Protein AF-0000000087530724 (afdb_homodimer)

InterPro domains:
  IPR013022 Xylose isomerase-like, TIM barrel domain [PF01261] (25-246)
  IPR036237 Xylose isomerase-like superfamily [SSF51658] (5-248)
  IPR050312 IolE/XylA/MocC-like [PTHR12110] (4-248)

Sequence (500 aa):
MTNTALQLYTLRKELEEDFEGTLHQVSRMGYRGIELAGNTGGMSAEALHVFLKQIHLETASMHVSLEELETNSSYHIDFAHALGCRHIVCPYLEPEKRRSIQQYKELAASLNRIGETCRKEGITFSYHNHDFELVALEGELPLSVIMENTDPKLVMIELDTYWVQKAGEDPLVWMDRCKNRMQLVHLKDMTRDEEGFFAELGTGRMDIEAILKQAKQQEVAWQIVEQDESRGEPIESVKESLQYLHQLSIMTNTALQLYTLRKELEEDFEGTLHQVSRMGYRGIELAGNTGGMSAEALHVFLKQIHLETASMHVSLEELETNSSYHIDFAHALGCRHIVCPYLEPEKRRSIQQYKELAASLNRIGETCRKEGITFSYHNHDFELVALEGELPLSVIMENTDPKLVMIELDTYWVQKAGEDPLVWMDRCKNRMQLVHLKDMTRDEEGFFAELGTGRMDIEAILKQAKQQEVAWQIVEQDESRGEPIESVKESLQYLHQLSI

pLDDT: mean 97.3, std 4.87, range [52.75, 98.94]

Radius of gyration: 28.34 Å; Cα contacts (8 Å, |Δi|>4): 938; chains: 2; bounding box: 47×84×59 Å

Foldseek 3Di:
DAQAEAECLLVVVVCVVPVLVLVLLVLVLPHQEYEAEPDQVPDQLQVSLVSCVVSRYAHAEYEDALVCLQPPVVVVLVSCVSNVHQEYEHADDDPVQPQALVSLLVVLVSQQVSLVVSVVSNHHYEYEDALQQQDDHPNDRSVVSSVVNHDLNRYAYQYELLRCVVNVHHSLVVLVVRQVRAQHYEDWAFADDPVRATAAPPRHDDPRLVVVVSCVVSVRNYYYYYHNDDPDDSSVSVSRNVVVVVVSVD/DAQAEAECLLVVVVCVVPVLVLVLLVLVLPHQEYEAEPDQVPDQLLVSLVSCVVSRYAHAEYEDALVCLQPPVVVVLVSCVSNVHQEYEHADDDPVQPQALVSLLVVLVSQQVSLVVSVVSRHHYEYEDALQQQDDHPNDRSVVSSVVNHDLNRYAYQYELLRCVVNVHHSLVVLVVRQVRAQHYEDWAFADDPVRATAAPPRHDDPRLVNVVSCVVSVRNYYYYYHNDDPDDSSVSVSRNVVVVVVSVD

Organism: NCBI:txid342944

Structure (mmCIF, N/CA/C/O backbone):
data_AF-0000000087530724-model_v1
#
loop_
_entity.id
_entity.type
_entity.pdbx_description
1 polymer 'Sugar phosphate isomerase/epimerase'
#
loop_
_atom_site.group_PDB
_atom_site.id
_atom_site.type_symbol
_atom_site.label_atom_id
_atom_site.label_alt_id
_atom_site.label_comp_id
_atom_site.label_asym_id
_atom_site.label_entity_id
_atom_site.label_seq_id
_atom_site.pdbx_PDB_ins_code
_atom_site.Cartn_x
_atom_site.Cartn_y
_atom_site.Cartn_z
_atom_site.occupancy
_atom_site.B_iso_or_equiv
_atom_site.auth_seq_id
_atom_site.auth_comp_id
_atom_site.auth_asym_id
_atom_site.auth_atom_id
_atom_site.pdbx_PDB_model_num
ATOM 1 N N . MET A 1 1 ? -19.109 24.453 19.562 1 54.53 1 MET A N 1
ATOM 2 C CA . MET A 1 1 ? -18.781 24.781 18.172 1 54.53 1 MET A CA 1
ATOM 3 C C . MET A 1 1 ? -17.438 24.188 17.781 1 54.53 1 MET A C 1
ATOM 5 O O . MET A 1 1 ? -16.547 24.062 18.609 1 54.53 1 MET A O 1
ATOM 9 N N . THR A 1 2 ? -17.297 23.516 16.547 1 71.94 2 THR A N 1
ATOM 10 C CA . THR A 1 2 ? -16.078 22.875 16.062 1 71.94 2 THR A CA 1
ATOM 11 C C . THR A 1 2 ? -14.984 23.906 15.844 1 71.94 2 THR A C 1
ATOM 13 O O . THR A 1 2 ? -15.25 25.016 15.359 1 71.94 2 THR A O 1
ATOM 16 N N . ASN A 1 3 ? -13.836 23.719 16.531 1 92.31 3 ASN A N 1
ATOM 17 C CA . ASN A 1 3 ? -12.688 24.578 16.297 1 92.31 3 ASN A CA 1
ATOM 18 C C . ASN A 1 3 ? -12.125 24.391 14.891 1 92.31 3 ASN A C 1
ATOM 20 O O . ASN A 1 3 ? -11.453 23.391 14.609 1 92.31 3 ASN A O 1
ATOM 24 N N . THR A 1 4 ? -12.453 25.422 14.031 1 96.88 4 THR A N 1
ATOM 25 C CA . THR A 1 4 ? -11.984 25.375 12.656 1 96.88 4 THR A CA 1
ATOM 26 C C . THR A 1 4 ? -10.773 26.281 12.461 1 96.88 4 THR A C 1
ATOM 28 O O . THR A 1 4 ? -10.773 27.438 12.906 1 96.88 4 THR A O 1
ATOM 31 N N . ALA A 1 5 ? -9.758 25.734 11.898 1 98.62 5 ALA A N 1
ATOM 32 C CA . ALA A 1 5 ? -8.562 26.5 11.586 1 98.62 5 ALA A CA 1
ATOM 33 C C . ALA A 1 5 ? -8.242 26.422 10.094 1 98.62 5 ALA A C 1
ATOM 35 O O . ALA A 1 5 ? -8.836 25.625 9.359 1 98.62 5 ALA A O 1
ATOM 36 N N . LEU A 1 6 ? -7.426 27.344 9.664 1 98.88 6 LEU A N 1
ATOM 37 C CA . LEU A 1 6 ? -6.949 27.359 8.289 1 98.88 6 LEU A CA 1
ATOM 38 C C . LEU A 1 6 ? -5.445 27.109 8.227 1 98.88 6 LEU A C 1
ATOM 40 O O . LEU A 1 6 ? -4.676 27.766 8.93 1 98.88 6 LEU A O 1
ATOM 44 N N . GLN A 1 7 ? -5.027 26.094 7.484 1 98.94 7 GLN A N 1
ATOM 45 C CA . GLN A 1 7 ? -3.613 25.922 7.172 1 98.94 7 GLN A CA 1
ATOM 46 C C . GLN A 1 7 ? -3.121 27 6.211 1 98.94 7 GLN A C 1
ATOM 48 O O . GLN A 1 7 ? -3.553 27.047 5.059 1 98.94 7 GLN A O 1
ATOM 53 N N . LEU A 1 8 ? -2.178 27.734 6.598 1 98.88 8 LEU A N 1
ATOM 54 C CA . LEU A 1 8 ? -1.84 28.984 5.922 1 98.88 8 LEU A CA 1
ATOM 55 C C . LEU A 1 8 ? -1.056 28.719 4.645 1 98.88 8 LEU A C 1
ATOM 57 O O . LEU A 1 8 ? -0.905 29.609 3.805 1 98.88 8 LEU A O 1
ATOM 61 N N . TYR A 1 9 ? -0.574 27.516 4.477 1 98.75 9 TYR A N 1
ATOM 62 C CA . TYR A 1 9 ? 0.031 27.172 3.197 1 98.75 9 TYR A CA 1
ATOM 63 C C . TYR A 1 9 ? -0.931 27.438 2.047 1 98.75 9 TYR A C 1
ATOM 65 O O . TYR A 1 9 ? -0.503 27.766 0.938 1 98.75 9 TYR A O 1
ATOM 73 N N . THR A 1 10 ? -2.215 27.375 2.299 1 98.81 10 THR A N 1
ATOM 74 C CA . THR A 1 10 ? -3.244 27.609 1.292 1 98.81 10 THR A CA 1
ATOM 75 C C . THR A 1 10 ? -3.143 29.016 0.726 1 98.81 10 THR A C 1
ATOM 77 O O . THR A 1 10 ? -3.42 29.234 -0.455 1 98.81 10 THR A O 1
ATOM 80 N N . LEU A 1 11 ? -2.791 29.953 1.535 1 98.81 11 LEU A N 1
ATOM 81 C CA . LEU A 1 11 ? -2.754 31.375 1.156 1 98.81 11 LEU A CA 1
ATOM 82 C C . LEU A 1 11 ? -1.318 31.875 1.116 1 98.81 11 LEU A C 1
ATOM 84 O O . LEU A 1 11 ? -1.063 33.062 1.427 1 98.81 11 LEU A O 1
ATOM 88 N N . ARG A 1 12 ? -0.37 31.031 0.776 1 98.56 12 ARG A N 1
ATOM 89 C CA . ARG A 1 12 ? 1.046 31.359 0.897 1 98.56 12 ARG A CA 1
ATOM 90 C C . ARG A 1 12 ? 1.398 32.594 0.043 1 98.56 12 ARG A C 1
ATOM 92 O O . ARG A 1 12 ? 2.203 33.406 0.45 1 98.56 12 ARG A O 1
ATOM 99 N N . LYS A 1 13 ? 0.795 32.781 -1.111 1 97.94 13 LYS A N 1
ATOM 100 C CA . LYS A 1 13 ? 1.101 33.906 -1.983 1 97.94 13 LYS A CA 1
ATOM 101 C C . LYS A 1 13 ? 0.485 35.188 -1.449 1 97.94 13 LYS A C 1
ATOM 103 O O . LYS A 1 13 ? 1.141 36.25 -1.422 1 97.94 13 LYS A O 1
ATOM 108 N N . GLU A 1 14 ? -0.741 35.094 -1.029 1 98.38 14 GLU A N 1
ATOM 109 C CA . GLU A 1 14 ? -1.409 36.25 -0.44 1 98.38 14 GLU A CA 1
ATOM 110 C C . GLU A 1 14 ? -0.668 36.75 0.799 1 98.38 14 GLU A C 1
ATOM 112 O O . GLU A 1 14 ? -0.535 37.938 1.01 1 98.38 14 GLU A O 1
ATOM 117 N N . LEU A 1 15 ? -0.181 35.812 1.569 1 98.69 15 LEU A N 1
ATOM 118 C CA . LEU A 1 15 ? 0.514 36.156 2.807 1 98.69 15 LEU A CA 1
ATOM 119 C C . LEU A 1 15 ? 1.86 36.812 2.512 1 98.69 15 LEU A C 1
ATOM 121 O O . LEU A 1 15 ? 2.318 37.688 3.27 1 98.69 15 LEU A O 1
ATOM 125 N N . GLU A 1 16 ? 2.488 36.375 1.469 1 97.88 16 GLU A N 1
ATOM 126 C CA . GLU A 1 16 ? 3.742 37 1.062 1 97.88 16 GLU A CA 1
ATOM 127 C C . GLU A 1 16 ? 3.527 38.469 0.64 1 97.88 16 GLU A C 1
ATOM 129 O O . GLU A 1 16 ? 4.379 39.312 0.886 1 97.88 16 GLU A O 1
ATOM 134 N N . GLU A 1 17 ? 2.428 38.75 0.053 1 97.75 17 GLU A N 1
ATOM 135 C CA . GLU A 1 17 ? 2.109 40.062 -0.453 1 97.75 17 GLU A CA 1
ATOM 136 C C . GLU A 1 17 ? 1.629 41 0.67 1 97.75 17 GLU A C 1
ATOM 138 O O . GLU A 1 17 ? 2.029 42.156 0.743 1 97.75 17 GLU A O 1
ATOM 143 N N . ASP A 1 18 ? 0.759 40.5 1.502 1 98.44 18 ASP A N 1
ATOM 144 C CA . ASP A 1 18 ? 0.154 41.281 2.59 1 98.44 18 ASP A CA 1
ATOM 145 C C . ASP A 1 18 ? -0.207 40.375 3.764 1 98.44 18 ASP A C 1
ATOM 147 O O . ASP A 1 18 ? -1.351 39.906 3.881 1 98.44 18 ASP A O 1
ATOM 151 N N . PHE A 1 19 ? 0.758 40.219 4.672 1 98.56 19 PHE A N 1
ATOM 152 C CA . PHE A 1 19 ? 0.611 39.25 5.758 1 98.56 19 PHE A CA 1
ATOM 153 C C . PHE A 1 19 ? -0.549 39.656 6.668 1 98.56 19 PHE A C 1
ATOM 155 O O . PHE A 1 19 ? -1.495 38.875 6.84 1 98.56 19 PHE A O 1
ATOM 162 N N . GLU A 1 20 ? -0.527 40.844 7.211 1 98.5 20 GLU A N 1
ATOM 163 C CA . GLU A 1 20 ? -1.538 41.281 8.164 1 98.5 20 GLU A CA 1
ATOM 164 C C . GLU A 1 20 ? -2.912 41.406 7.512 1 98.5 20 GLU A C 1
ATOM 166 O O . GLU A 1 20 ? -3.91 40.938 8.078 1 98.5 20 GLU A O 1
ATOM 171 N N . GLY A 1 21 ? -2.93 42.031 6.297 1 98.62 21 GLY A N 1
ATOM 172 C CA . GLY A 1 21 ? -4.195 42.156 5.594 1 98.62 21 GLY A CA 1
ATOM 173 C C . GLY A 1 21 ? -4.859 40.812 5.297 1 98.62 21 GLY A C 1
ATOM 174 O O . GLY A 1 21 ? -6.082 40.688 5.41 1 98.62 21 GLY A O 1
ATOM 175 N N . THR A 1 22 ? -4.078 39.812 4.891 1 98.81 22 THR A N 1
ATOM 176 C CA . THR A 1 22 ? -4.598 38.5 4.598 1 98.81 22 THR A CA 1
ATOM 177 C C . THR A 1 22 ? -5.18 37.844 5.852 1 98.81 22 THR A C 1
ATOM 179 O O . THR A 1 22 ? -6.273 37.281 5.816 1 98.81 22 THR A O 1
ATOM 182 N N . LEU A 1 23 ? -4.508 37.969 6.996 1 98.81 23 LEU A N 1
ATOM 183 C CA . LEU A 1 23 ? -4.996 37.375 8.234 1 98.81 23 LEU A CA 1
ATOM 184 C C . LEU A 1 23 ? -6.258 38.094 8.719 1 98.81 23 LEU A C 1
ATOM 186 O O . LEU A 1 23 ? -7.141 37.469 9.305 1 98.81 23 LEU A O 1
ATOM 190 N N . HIS A 1 24 ? -6.34 39.438 8.5 1 98.69 24 HIS A N 1
ATOM 191 C CA . HIS A 1 24 ? -7.578 40.125 8.797 1 98.69 24 HIS A CA 1
ATOM 192 C C . HIS A 1 24 ? -8.75 39.562 8.016 1 98.69 24 HIS A C 1
ATOM 194 O O . HIS A 1 24 ? -9.844 39.375 8.562 1 98.69 24 HIS A O 1
ATOM 200 N N . GLN A 1 25 ? -8.508 39.25 6.77 1 98.56 25 GLN A N 1
ATOM 201 C CA . GLN A 1 25 ? -9.555 38.656 5.949 1 98.56 25 GLN A CA 1
ATOM 202 C C . GLN A 1 25 ? -9.969 37.281 6.48 1 98.56 25 GLN A C 1
ATOM 204 O O . GLN A 1 25 ? -11.164 37 6.57 1 98.56 25 GLN A O 1
ATOM 209 N N . VAL A 1 26 ? -8.984 36.5 6.812 1 98.69 26 VAL A N 1
ATOM 210 C CA . VAL A 1 26 ? -9.234 35.156 7.352 1 98.69 26 VAL A CA 1
ATOM 211 C C . VAL A 1 26 ? -10.094 35.281 8.609 1 98.69 26 VAL A C 1
ATOM 213 O O . VAL A 1 26 ? -11.062 34.531 8.773 1 98.69 26 VAL A O 1
ATOM 216 N N . SER A 1 27 ? -9.727 36.188 9.461 1 98.44 27 SER A N 1
ATOM 217 C CA . SER A 1 27 ? -10.477 36.438 10.688 1 98.44 27 SER A CA 1
ATOM 218 C C . SER A 1 27 ? -11.906 36.875 10.391 1 98.44 27 SER A C 1
ATOM 220 O O . SER A 1 27 ? -12.859 36.344 10.984 1 98.44 27 SER A O 1
ATOM 222 N N . ARG A 1 28 ? -12.102 37.75 9.484 1 97.69 28 ARG A N 1
ATOM 223 C CA . ARG A 1 28 ? -13.406 38.281 9.141 1 97.69 28 ARG A CA 1
ATOM 224 C C . ARG A 1 28 ? -14.32 37.188 8.57 1 97.69 28 ARG A C 1
ATOM 226 O O . ARG A 1 28 ? -15.539 37.219 8.781 1 97.69 28 ARG A O 1
ATOM 233 N N . MET A 1 29 ? -13.727 36.25 7.879 1 96.5 29 MET A N 1
ATOM 234 C CA . MET A 1 29 ? -14.477 35.156 7.305 1 96.5 29 MET A CA 1
ATOM 235 C C . MET A 1 29 ? -15.117 34.312 8.398 1 96.5 29 MET A C 1
ATOM 237 O O . MET A 1 29 ? -16.141 33.656 8.18 1 96.5 29 MET A O 1
ATOM 241 N N . GLY A 1 30 ? -14.352 34.25 9.555 1 96.94 30 GLY A N 1
ATOM 242 C CA . GLY A 1 30 ? -14.945 33.5 10.656 1 96.94 30 GLY A CA 1
ATOM 243 C C . GLY A 1 30 ? -14.094 32.344 11.109 1 96.94 30 GLY A C 1
ATOM 244 O O . GLY A 1 30 ? -14.508 31.547 11.969 1 96.94 30 GLY A O 1
ATOM 245 N N . TYR A 1 31 ? -12.945 32.156 10.547 1 98 31 TYR A N 1
ATOM 246 C CA . TYR A 1 31 ? -12.047 31.125 11.094 1 98 31 TYR A CA 1
ATOM 247 C C . TYR A 1 31 ? -11.68 31.438 12.539 1 98 31 TYR A C 1
ATOM 249 O O . TYR A 1 31 ? -11.43 32.594 12.883 1 98 31 TYR A O 1
ATOM 257 N N . ARG A 1 32 ? -11.555 30.375 13.352 1 97.38 32 ARG A N 1
ATOM 258 C CA . ARG A 1 32 ? -11.203 30.547 14.758 1 97.38 32 ARG A CA 1
ATOM 259 C C . ARG A 1 32 ? -9.695 30.453 14.953 1 97.38 32 ARG A C 1
ATOM 261 O O . ARG A 1 32 ? -9.141 31.062 15.867 1 97.38 32 ARG A O 1
ATOM 268 N N . GLY A 1 33 ? -9.1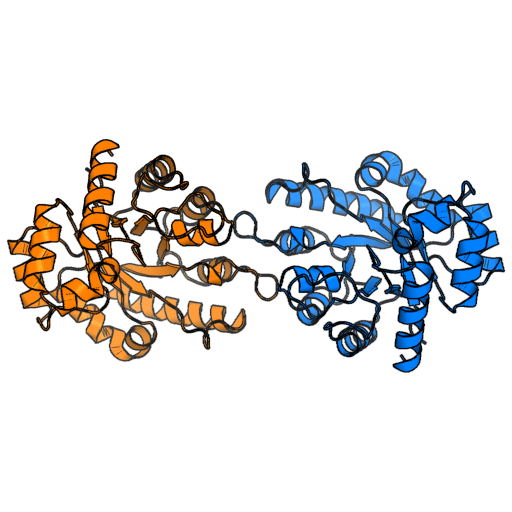17 29.672 14.086 1 98.19 33 GLY A N 1
ATOM 269 C CA . GLY A 1 33 ? -7.684 29.469 14.242 1 98.19 33 GLY A CA 1
ATOM 270 C C . GLY A 1 33 ? -6.945 29.391 12.922 1 98.19 33 GLY A C 1
ATOM 271 O O . GLY A 1 33 ? -7.57 29.391 11.852 1 98.19 33 GLY A O 1
ATOM 272 N N . ILE A 1 34 ? -5.605 29.422 13.039 1 98.81 34 ILE A N 1
ATOM 273 C CA . ILE A 1 34 ? -4.73 29.219 11.883 1 98.81 34 ILE A CA 1
ATOM 274 C C . ILE A 1 34 ? -3.639 28.219 12.234 1 98.81 34 ILE A C 1
ATOM 276 O O . ILE A 1 34 ? -3.307 28.031 13.406 1 98.81 34 ILE A O 1
ATOM 280 N N . GLU A 1 35 ? -3.16 27.484 11.273 1 98.94 35 GLU A N 1
ATOM 281 C CA . GLU A 1 35 ? -1.922 26.719 11.336 1 98.94 35 GLU A CA 1
ATOM 282 C C . GLU A 1 35 ? -0.817 27.375 10.516 1 98.94 35 GLU A C 1
ATOM 284 O O . GLU A 1 35 ? -0.974 27.594 9.312 1 98.94 35 GLU A O 1
ATOM 289 N N . LEU A 1 36 ? 0.24 27.703 11.211 1 98.81 36 LEU A N 1
ATOM 290 C CA . LEU A 1 36 ? 1.354 28.359 10.547 1 98.81 36 LEU A CA 1
ATOM 291 C C . LEU A 1 36 ? 2.094 27.391 9.625 1 98.81 36 LEU A C 1
ATOM 293 O O . LEU A 1 36 ? 2.277 26.234 9.969 1 98.81 36 LEU A O 1
ATOM 297 N N . ALA A 1 37 ? 2.539 27.984 8.5 1 98 37 ALA A N 1
ATOM 298 C CA . ALA A 1 37 ? 3.309 27.219 7.535 1 98 37 ALA A CA 1
ATOM 299 C C . ALA A 1 37 ? 4.66 27.859 7.254 1 98 37 ALA A C 1
ATOM 301 O O . ALA A 1 37 ? 5.066 28 6.098 1 98 37 ALA A O 1
ATOM 302 N N . GLY A 1 38 ? 5.273 28.359 8.258 1 96.12 38 GLY A N 1
ATOM 303 C CA . GLY A 1 38 ? 6.621 28.891 8.125 1 96.12 38 GLY A CA 1
ATOM 304 C C . GLY A 1 38 ? 6.656 30.406 8.078 1 96.12 38 GLY A C 1
ATOM 305 O O . GLY A 1 38 ? 7.598 31.016 8.578 1 96.12 38 GLY A O 1
ATOM 306 N N . ASN A 1 39 ? 5.656 31.078 7.531 1 96.19 39 ASN A N 1
ATOM 307 C CA . ASN A 1 39 ? 5.602 32.531 7.387 1 96.19 39 ASN A CA 1
ATOM 308 C C . ASN A 1 39 ? 4.977 33.188 8.617 1 96.19 39 ASN A C 1
ATOM 310 O O . ASN A 1 39 ? 3.834 32.906 8.969 1 96.19 39 ASN A O 1
ATOM 314 N N . THR A 1 40 ? 5.73 34.094 9.227 1 97.56 40 THR A N 1
ATOM 315 C CA . THR A 1 40 ? 5.242 34.812 10.414 1 97.56 40 THR A CA 1
ATOM 316 C C . THR A 1 40 ? 5.09 36.281 10.148 1 97.56 40 THR A C 1
ATOM 318 O O . THR A 1 40 ? 4.918 37.094 11.078 1 97.56 40 THR A O 1
ATOM 321 N N . GLY A 1 41 ? 5.305 36.688 8.828 1 96.94 41 GLY A N 1
ATOM 322 C CA . GLY A 1 41 ? 5.219 38.094 8.461 1 96.94 41 GLY A CA 1
ATOM 323 C C . GLY A 1 41 ? 6.367 38.906 9 1 96.94 41 GLY A C 1
ATOM 324 O O . GLY A 1 41 ? 6.262 40.156 9.102 1 96.94 41 GLY A O 1
ATOM 325 N N . GLY A 1 42 ? 7.379 38.281 9.484 1 96.88 42 GLY A N 1
ATOM 326 C CA . GLY A 1 42 ? 8.539 38.938 10.047 1 96.88 42 GLY A CA 1
ATOM 327 C C . GLY A 1 42 ? 8.344 39.344 11.5 1 96.88 42 GLY A C 1
ATOM 328 O O . GLY A 1 42 ? 9.25 39.938 12.109 1 96.88 42 GLY A O 1
ATOM 329 N N . MET A 1 43 ? 7.332 38.938 12.07 1 97.38 43 MET A N 1
ATOM 330 C CA . MET A 1 43 ? 7.055 39.281 13.461 1 97.38 43 MET A CA 1
ATOM 331 C C . MET A 1 43 ? 7.734 38.312 14.414 1 97.38 43 MET A C 1
ATOM 333 O O . MET A 1 43 ? 7.91 37.125 14.086 1 97.38 43 MET A O 1
ATOM 337 N N . SER A 1 44 ? 8.094 38.875 15.547 1 97.62 44 SER A N 1
ATOM 338 C CA . SER A 1 44 ? 8.453 37.969 16.641 1 97.62 44 SER A CA 1
ATOM 339 C C . SER A 1 44 ? 7.254 37.156 17.109 1 97.62 44 SER A C 1
ATOM 341 O O . SER A 1 44 ? 6.109 37.469 16.797 1 97.62 44 SER A O 1
ATOM 343 N N . ALA A 1 45 ? 7.555 36.062 17.812 1 98.31 45 ALA A N 1
ATOM 344 C CA . ALA A 1 45 ? 6.473 35.219 18.328 1 98.31 45 ALA A CA 1
ATOM 345 C C . ALA A 1 45 ? 5.527 36.031 19.203 1 98.31 45 ALA A C 1
ATOM 347 O O . ALA A 1 45 ? 4.305 35.906 19.125 1 98.31 45 ALA A O 1
ATOM 348 N N . GLU A 1 46 ? 6.07 36.906 20.031 1 98.25 46 GLU A N 1
ATOM 349 C CA . GLU A 1 46 ? 5.273 37.719 20.953 1 98.25 46 GLU A CA 1
ATOM 350 C C . GLU A 1 46 ? 4.398 38.688 20.188 1 98.25 46 GLU A C 1
ATOM 352 O O . GLU A 1 46 ? 3.215 38.844 20.484 1 98.25 46 GLU A O 1
ATOM 357 N N . ALA A 1 47 ? 4.988 39.344 19.234 1 98.5 47 ALA A N 1
ATOM 358 C CA . ALA A 1 47 ? 4.254 40.312 18.422 1 98.5 47 ALA A CA 1
ATOM 359 C C . ALA A 1 47 ? 3.129 39.625 17.641 1 98.5 47 ALA A C 1
ATOM 361 O O . ALA A 1 47 ? 2.029 40.188 17.531 1 98.5 47 ALA A O 1
ATOM 362 N N . LEU A 1 48 ? 3.473 38.531 17.094 1 98.62 48 LEU A N 1
ATOM 363 C CA . LEU A 1 48 ? 2.473 37.781 16.344 1 98.62 48 LEU A CA 1
ATOM 364 C C . LEU A 1 48 ? 1.331 37.312 17.25 1 98.62 48 LEU A C 1
ATOM 366 O O . LEU A 1 48 ? 0.162 37.375 16.859 1 98.62 48 LEU A O 1
ATOM 370 N N . HIS A 1 49 ? 1.678 36.875 18.438 1 98.31 49 HIS A N 1
ATOM 371 C CA . HIS A 1 49 ? 0.664 36.469 19.406 1 98.31 49 HIS A CA 1
ATOM 372 C C . HIS A 1 49 ? -0.301 37.625 19.703 1 98.31 49 HIS A C 1
ATOM 374 O O . HIS A 1 49 ? -1.52 37.438 19.688 1 98.31 49 HIS A O 1
ATOM 380 N N . VAL A 1 50 ? 0.202 38.719 19.953 1 98.38 50 VAL A N 1
ATOM 381 C CA . VAL A 1 50 ? -0.598 39.906 20.281 1 98.38 50 VAL A CA 1
ATOM 382 C C . VAL A 1 50 ? -1.48 40.281 19.094 1 98.38 50 VAL A C 1
ATOM 384 O O . VAL A 1 50 ? -2.672 40.562 19.25 1 98.38 50 VAL A O 1
ATOM 387 N N . PHE A 1 51 ? -0.897 40.312 17.969 1 98.38 51 PHE A N 1
ATOM 388 C CA . PHE A 1 51 ? -1.621 40.656 16.75 1 98.38 51 PHE A CA 1
ATOM 389 C C . PHE A 1 51 ? -2.781 39.688 16.531 1 98.38 51 PHE A C 1
ATOM 391 O O . PHE A 1 51 ? -3.912 40.125 16.281 1 98.38 51 PHE A O 1
ATOM 398 N N . LEU A 1 52 ? -2.496 38.375 16.547 1 98.69 52 LEU A N 1
ATOM 399 C CA . LEU A 1 52 ? -3.523 37.344 16.344 1 98.69 52 LEU A CA 1
ATOM 400 C C . LEU A 1 52 ? -4.648 37.5 17.359 1 98.69 52 LEU A C 1
ATOM 402 O O . LEU A 1 52 ? -5.824 37.375 17.016 1 98.69 52 LEU A O 1
ATOM 406 N N . LYS A 1 53 ? -4.309 37.75 18.609 1 98.25 53 LYS A N 1
ATOM 407 C CA . LYS A 1 53 ? -5.312 37.969 19.641 1 98.25 53 LYS A CA 1
ATOM 408 C C . LYS A 1 53 ? -6.199 39.188 19.312 1 98.25 53 LYS A C 1
ATOM 410 O O . LYS A 1 53 ? -7.418 39.125 19.484 1 98.25 53 LYS A O 1
ATOM 415 N N . GLN A 1 54 ? -5.629 40.188 18.859 1 98.31 54 GLN A N 1
ATOM 416 C CA . GLN A 1 54 ? -6.352 41.406 18.531 1 98.31 54 GLN A CA 1
ATOM 417 C C . GLN A 1 54 ? -7.387 41.156 17.438 1 98.31 54 GLN A C 1
ATOM 419 O O . GLN A 1 54 ? -8.461 41.75 17.438 1 98.31 54 GLN A O 1
ATOM 424 N N . ILE A 1 55 ? -7.07 40.312 16.562 1 98.38 55 ILE A N 1
ATOM 425 C CA . ILE A 1 55 ? -7.98 40.094 15.453 1 98.38 55 ILE A CA 1
ATOM 426 C C . ILE A 1 55 ? -8.773 38.781 15.672 1 98.38 55 ILE A C 1
ATOM 428 O O . ILE A 1 55 ? -9.398 38.281 14.75 1 98.38 55 ILE A O 1
ATOM 432 N N . HIS A 1 56 ? -8.648 38.219 16.828 1 97.69 56 HIS A N 1
ATOM 433 C CA . HIS A 1 56 ? -9.477 37.094 17.297 1 97.69 56 HIS A CA 1
ATOM 434 C C . HIS A 1 56 ? -9.164 35.812 16.531 1 97.69 56 HIS A C 1
ATOM 436 O O . HIS A 1 56 ? -10.07 35.094 16.109 1 97.69 56 HIS A O 1
ATOM 442 N N . LEU A 1 57 ? -7.922 35.562 16.297 1 98.38 57 LEU A N 1
ATOM 443 C CA . LEU A 1 57 ? -7.422 34.312 15.773 1 98.38 57 LEU A CA 1
ATOM 444 C C . LEU A 1 57 ? -6.523 33.594 16.797 1 98.38 57 LEU A C 1
ATOM 446 O O . LEU A 1 57 ? -5.738 34.25 17.484 1 98.38 57 LEU A O 1
ATOM 450 N N . GLU A 1 58 ? -6.676 32.312 16.906 1 98.06 58 GLU A N 1
ATOM 451 C CA . GLU A 1 58 ? -5.773 31.5 17.688 1 98.06 58 GLU A CA 1
ATOM 452 C C . GLU A 1 58 ? -4.816 30.719 16.797 1 98.06 58 GLU A C 1
ATOM 454 O O . GLU A 1 58 ? -5.102 30.484 15.617 1 98.06 58 GLU A O 1
ATOM 459 N N . THR A 1 59 ? -3.678 30.375 17.344 1 98.56 59 THR A N 1
ATOM 460 C CA . THR A 1 59 ? -2.777 29.484 16.625 1 98.56 59 THR A CA 1
ATOM 461 C C . THR A 1 59 ? -3.074 28.031 16.953 1 98.56 59 THR A C 1
ATOM 463 O O . THR A 1 59 ? -2.738 27.547 18.047 1 98.56 59 THR A O 1
ATOM 466 N N . ALA A 1 60 ? -3.656 27.328 16.016 1 98.62 60 ALA A N 1
ATOM 467 C CA . ALA A 1 60 ? -4.008 25.922 16.219 1 98.62 60 ALA A CA 1
ATOM 468 C C . ALA A 1 60 ? -2.762 25.047 16.297 1 98.62 60 ALA A C 1
ATOM 470 O O . ALA A 1 60 ? -2.67 24.156 17.141 1 98.62 60 ALA A O 1
ATOM 471 N N . SER A 1 61 ? -1.818 25.297 15.391 1 98.81 61 SER A N 1
ATOM 472 C CA . SER A 1 61 ? -0.553 24.578 15.336 1 98.81 61 SER A CA 1
ATOM 473 C C . SER A 1 61 ? 0.453 25.297 14.438 1 98.81 61 SER A C 1
ATOM 475 O O . SER A 1 61 ? 0.127 26.297 13.812 1 98.81 61 SER A O 1
ATOM 477 N N . MET A 1 62 ? 1.683 24.828 14.469 1 98.69 62 MET A N 1
ATOM 478 C CA . MET A 1 62 ? 2.697 25.359 13.57 1 98.69 62 MET A CA 1
ATOM 479 C C . MET A 1 62 ? 3.502 24.234 12.93 1 98.69 62 MET A C 1
ATOM 481 O O . MET A 1 62 ? 3.947 23.312 13.617 1 98.69 62 MET A O 1
ATOM 485 N N . HIS A 1 63 ? 3.586 24.297 11.633 1 98.88 63 HIS A N 1
ATOM 486 C CA . HIS A 1 63 ? 4.426 23.375 10.875 1 98.88 63 HIS A CA 1
ATOM 487 C C . HIS A 1 63 ? 5.898 23.766 10.961 1 98.88 63 HIS A C 1
ATOM 489 O O . HIS A 1 63 ? 6.246 24.922 10.719 1 98.88 63 HIS A O 1
ATOM 495 N N . VAL A 1 64 ? 6.672 22.859 11.391 1 98.81 64 VAL A N 1
ATOM 496 C CA . VAL A 1 64 ? 8.117 23.047 11.453 1 98.81 64 VAL A CA 1
ATOM 497 C C . VAL A 1 64 ? 8.828 21.891 10.742 1 98.81 64 VAL A C 1
ATOM 499 O O . VAL A 1 64 ? 8.5 20.734 10.969 1 98.81 64 VAL A O 1
ATOM 502 N N . SER A 1 65 ? 9.805 22.266 9.875 1 98.56 65 SER A N 1
ATOM 503 C CA . SER A 1 65 ? 10.477 21.234 9.086 1 98.56 65 SER A CA 1
ATOM 504 C C . SER A 1 65 ? 11.203 20.234 9.984 1 98.56 65 SER A C 1
ATOM 506 O O . SER A 1 65 ? 11.617 20.578 11.094 1 98.56 65 SER A O 1
ATOM 508 N N . LEU A 1 66 ? 11.359 19.031 9.445 1 98.62 66 LEU A N 1
ATOM 509 C CA . LEU A 1 66 ? 12.078 18 10.18 1 98.62 66 LEU A CA 1
ATOM 510 C C . LEU A 1 66 ? 13.492 18.469 10.516 1 98.62 66 LEU A C 1
ATOM 512 O O . LEU A 1 66 ? 13.969 18.266 11.633 1 98.62 66 LEU A O 1
ATOM 516 N N . GLU A 1 67 ? 14.156 19.047 9.578 1 98 67 GLU A N 1
ATOM 517 C CA . GLU A 1 67 ? 15.523 19.516 9.781 1 98 67 GLU A CA 1
ATOM 518 C C . GLU A 1 67 ? 15.602 20.5 10.953 1 98 67 GLU A C 1
ATOM 520 O O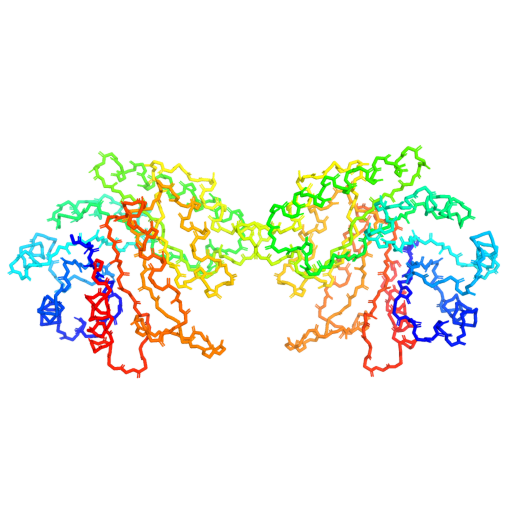 . GLU A 1 67 ? 16.453 20.359 11.82 1 98 67 GLU A O 1
ATOM 525 N N . GLU A 1 68 ? 14.688 21.469 10.992 1 98.38 68 GLU A N 1
ATOM 526 C CA . GLU A 1 68 ? 14.672 22.453 12.062 1 98.38 68 GLU A CA 1
ATOM 527 C C . GLU A 1 68 ? 14.336 21.812 13.406 1 98.38 68 GLU A C 1
ATOM 529 O O . GLU A 1 68 ? 14.898 22.188 14.438 1 98.38 68 GLU A O 1
ATOM 534 N N . LEU A 1 69 ? 13.484 20.812 13.367 1 98.69 69 LEU A N 1
ATOM 535 C CA . LEU A 1 69 ? 13.102 20.125 14.602 1 98.69 69 LEU A CA 1
ATOM 536 C C . LEU A 1 69 ? 14.258 19.312 15.156 1 98.69 69 LEU A C 1
ATOM 538 O O . LEU A 1 69 ? 14.406 19.172 16.375 1 98.69 69 LEU A O 1
ATOM 542 N N . GLU A 1 70 ? 15.031 18.766 14.281 1 97.94 70 GLU A N 1
ATOM 543 C CA . GLU A 1 70 ? 16.156 17.938 14.703 1 97.94 70 GLU A CA 1
ATOM 544 C C . GLU A 1 70 ? 17.312 18.797 15.188 1 97.94 70 GLU A C 1
ATOM 546 O O . GLU A 1 70 ? 18.062 18.391 16.094 1 97.94 70 GLU A O 1
ATOM 551 N N . THR A 1 71 ? 17.453 20.047 14.625 1 97.62 71 THR A N 1
ATOM 552 C CA . THR A 1 71 ? 18.672 20.812 14.875 1 97.62 71 THR A CA 1
ATOM 553 C C . THR A 1 71 ? 18.391 22 15.781 1 97.62 71 THR A C 1
ATOM 555 O O . THR A 1 71 ? 19.297 22.5 16.469 1 97.62 71 THR A O 1
ATOM 558 N N . ASN A 1 72 ? 17.141 22.5 15.828 1 97.62 72 ASN A N 1
ATOM 559 C CA . ASN A 1 72 ? 16.797 23.734 16.531 1 97.62 72 ASN A CA 1
ATOM 560 C C . ASN A 1 72 ? 15.484 23.594 17.297 1 97.62 72 ASN A C 1
ATOM 562 O O . ASN A 1 72 ? 14.672 24.531 17.297 1 97.62 72 ASN A O 1
ATOM 566 N N . SER A 1 73 ? 15.227 22.406 17.859 1 96.94 73 SER A N 1
ATOM 567 C CA . SER A 1 73 ? 13.938 22.156 18.5 1 96.94 73 SER A CA 1
ATOM 568 C C . SER A 1 73 ? 13.664 23.156 19.609 1 96.94 73 SER A C 1
ATOM 570 O O . SER A 1 73 ? 12.539 23.641 19.75 1 96.94 73 SER A O 1
ATOM 572 N N . SER A 1 74 ? 14.68 23.516 20.438 1 96.94 74 SER A N 1
ATOM 573 C CA . SER A 1 74 ? 14.5 24.438 21.562 1 96.94 74 SER A CA 1
ATOM 574 C C . SER A 1 74 ? 13.984 25.781 21.078 1 96.94 74 SER A C 1
ATOM 576 O O . SER A 1 74 ? 13.125 26.391 21.734 1 96.94 74 SER A O 1
ATOM 578 N N . TYR A 1 75 ? 14.555 26.219 20 1 97.75 75 TYR A N 1
ATOM 579 C CA . TYR A 1 75 ? 14.109 27.484 19.438 1 97.75 75 TYR A CA 1
ATOM 580 C C . TYR A 1 75 ? 12.625 27.453 19.109 1 97.75 75 TYR A C 1
ATOM 582 O O . TYR A 1 75 ? 11.883 28.375 19.438 1 97.75 75 TYR A O 1
ATOM 590 N N . HIS A 1 76 ? 12.18 26.438 18.453 1 98.44 76 HIS A N 1
ATOM 591 C CA . HIS A 1 76 ? 10.805 26.359 17.984 1 98.44 76 HIS A CA 1
ATOM 592 C C . HIS A 1 76 ? 9.844 26.125 19.156 1 98.44 76 HIS A C 1
ATOM 594 O O . HIS A 1 76 ? 8.711 26.594 19.141 1 98.44 76 HIS A O 1
ATOM 600 N N . ILE A 1 77 ? 10.312 25.422 20.156 1 98.56 77 ILE A N 1
ATOM 601 C CA . ILE A 1 77 ? 9.508 25.234 21.359 1 98.56 77 ILE A CA 1
ATOM 602 C C . ILE A 1 77 ? 9.32 26.578 22.078 1 98.56 77 ILE A C 1
ATOM 604 O O . ILE A 1 77 ? 8.203 26.922 22.469 1 98.56 77 ILE A O 1
ATOM 608 N N . ASP A 1 78 ? 10.406 27.344 22.219 1 98.5 78 ASP A N 1
ATOM 609 C CA . ASP A 1 78 ? 10.312 28.688 22.812 1 98.5 78 ASP A CA 1
ATOM 610 C C . ASP A 1 78 ? 9.383 29.578 22 1 98.5 78 ASP A C 1
ATOM 612 O O . ASP A 1 78 ? 8.586 30.328 22.562 1 98.5 78 ASP A O 1
ATOM 616 N N . PHE A 1 79 ? 9.57 29.5 20.688 1 98.56 79 PHE A N 1
ATOM 617 C CA . PHE A 1 79 ? 8.703 30.266 19.781 1 98.56 79 PHE A CA 1
ATOM 618 C C . PHE A 1 79 ? 7.242 29.891 20.016 1 98.56 79 PHE A C 1
ATOM 620 O O . PHE A 1 79 ? 6.387 30.781 20.109 1 98.56 79 PHE A O 1
ATOM 627 N N . ALA A 1 80 ? 6.938 28.594 20.109 1 98.75 80 ALA A N 1
ATOM 628 C CA . ALA A 1 80 ? 5.578 28.109 20.344 1 98.75 80 ALA A CA 1
ATOM 629 C C . ALA A 1 80 ? 5.023 28.641 21.656 1 98.75 80 ALA A C 1
ATOM 631 O O . ALA A 1 80 ? 3.875 29.078 21.719 1 98.75 80 ALA A O 1
ATOM 632 N N . HIS A 1 81 ? 5.852 28.609 22.672 1 98.62 81 HIS A N 1
ATOM 633 C CA . HIS A 1 81 ? 5.441 29.141 23.969 1 98.62 81 HIS A CA 1
ATOM 634 C C . HIS A 1 81 ? 5.078 30.609 23.891 1 98.62 81 HIS A C 1
ATOM 636 O O . HIS A 1 81 ? 4.016 31.016 24.359 1 98.62 81 HIS A O 1
ATOM 642 N N . ALA A 1 82 ? 5.945 31.375 23.297 1 98.62 82 ALA A N 1
ATOM 643 C CA . ALA A 1 82 ? 5.723 32.812 23.172 1 98.62 82 ALA A CA 1
ATOM 644 C C . ALA A 1 82 ? 4.484 33.094 22.328 1 98.62 82 ALA A C 1
ATOM 646 O O . ALA A 1 82 ? 3.777 34.094 22.562 1 98.62 82 ALA A O 1
ATOM 647 N N . LEU A 1 83 ? 4.227 32.281 21.328 1 98.38 83 LEU A N 1
ATOM 648 C CA . LEU A 1 83 ? 3.105 32.406 20.406 1 98.38 83 LEU A CA 1
ATOM 649 C C . LEU A 1 83 ? 1.803 31.969 21.062 1 98.38 83 LEU A C 1
ATOM 651 O O . LEU A 1 83 ? 0.717 32.312 20.594 1 98.38 83 LEU A O 1
ATOM 655 N N . GLY A 1 84 ? 1.922 31.219 22.156 1 98 84 GLY A N 1
ATOM 656 C CA . GLY A 1 84 ? 0.75 30.609 22.75 1 98 84 GLY A CA 1
ATOM 657 C C . GLY A 1 84 ? 0.237 29.406 21.984 1 98 84 GLY A C 1
ATOM 658 O O . GLY A 1 84 ? -0.957 29.109 22.031 1 98 84 GLY A O 1
ATOM 659 N N . CYS A 1 85 ? 1.048 28.781 21.25 1 98.38 85 CYS A N 1
ATOM 660 C CA . CYS A 1 85 ? 0.725 27.594 20.453 1 98.38 85 CYS A CA 1
ATOM 661 C C . CYS A 1 85 ? 1.128 26.312 21.172 1 98.38 85 CYS A C 1
ATOM 663 O O . CYS A 1 85 ? 2.27 26.188 21.625 1 98.38 85 CYS A O 1
ATOM 665 N N . ARG A 1 86 ? 0.267 25.359 21.219 1 97.94 86 ARG A N 1
ATOM 666 C CA . ARG A 1 86 ? 0.539 24.156 22.016 1 97.94 86 ARG A CA 1
ATOM 667 C C . ARG A 1 86 ? 0.804 22.969 21.109 1 97.94 86 ARG A C 1
ATOM 669 O O . ARG A 1 86 ? 1.015 21.844 21.594 1 97.94 86 ARG A O 1
ATOM 676 N N . HIS A 1 87 ? 0.777 23.141 19.797 1 98.75 87 HIS A N 1
ATOM 677 C CA . HIS A 1 87 ? 0.931 22.047 18.844 1 98.75 87 HIS A CA 1
ATOM 678 C C . HIS A 1 87 ? 2.018 22.359 17.828 1 98.75 87 HIS A C 1
ATOM 680 O O . HIS A 1 87 ? 1.942 23.359 17.125 1 98.75 87 HIS A O 1
ATOM 686 N N . ILE A 1 88 ? 3.023 21.484 17.766 1 98.94 88 ILE A N 1
ATOM 687 C CA . ILE A 1 88 ? 4.031 21.531 16.719 1 98.94 88 ILE A CA 1
ATOM 688 C C . ILE A 1 88 ? 3.883 20.297 15.812 1 98.94 88 ILE A C 1
ATOM 690 O O . ILE A 1 88 ? 3.623 19.203 16.297 1 98.94 88 ILE A O 1
ATOM 694 N N . VAL A 1 89 ? 3.996 20.516 14.508 1 98.94 89 VAL A N 1
ATOM 695 C CA . VAL A 1 89 ? 3.754 19.438 13.555 1 98.94 89 VAL A CA 1
ATOM 696 C C . VAL A 1 89 ? 4.918 19.344 12.578 1 98.94 89 VAL A C 1
ATOM 698 O O . VAL A 1 89 ? 5.375 20.359 12.039 1 98.94 89 VAL A O 1
ATOM 701 N N . CYS A 1 90 ? 5.477 18.141 12.375 1 98.94 90 CYS A N 1
ATOM 702 C CA . CYS A 1 90 ? 6.355 17.859 11.242 1 98.94 90 CYS A CA 1
ATOM 703 C C . CYS A 1 90 ? 5.551 17.641 9.977 1 98.94 90 CYS A C 1
ATOM 705 O O . CYS A 1 90 ? 4.84 16.625 9.852 1 98.94 90 CYS A O 1
ATOM 707 N N . PRO A 1 91 ? 5.73 18.469 8.953 1 98.69 91 PRO A N 1
ATOM 708 C CA . PRO A 1 91 ? 4.719 18.531 7.895 1 98.69 91 PRO A CA 1
ATOM 709 C C . PRO A 1 91 ? 5.066 17.656 6.688 1 98.69 91 PRO A C 1
ATOM 711 O O . PRO A 1 91 ? 4.203 17.391 5.852 1 98.69 91 PRO A O 1
ATOM 714 N N . TYR A 1 92 ? 6.328 17.297 6.547 1 98.06 92 TYR A N 1
ATOM 715 C CA . TYR A 1 92 ? 6.734 16.719 5.273 1 98.06 92 TYR A CA 1
ATOM 716 C C . TYR A 1 92 ? 8.07 16 5.402 1 98.06 92 TYR A C 1
ATOM 718 O O . TYR A 1 92 ? 8.914 16.391 6.223 1 98.06 92 TYR A O 1
ATOM 726 N N . LEU A 1 93 ? 8.227 14.992 4.633 1 98.06 93 LEU A N 1
ATOM 727 C CA . LEU A 1 93 ? 9.5 14.289 4.504 1 98.06 93 LEU A CA 1
ATOM 728 C C . LEU A 1 93 ? 10.062 14.453 3.096 1 98.06 93 LEU A C 1
ATOM 730 O O . LEU A 1 93 ? 9.391 14.148 2.111 1 98.06 93 LEU A O 1
ATOM 734 N N . GLU A 1 94 ? 11.336 14.859 3.014 1 97.25 94 GLU A N 1
ATOM 735 C CA . GLU A 1 94 ? 12 14.961 1.717 1 97.25 94 GLU A CA 1
ATOM 736 C C . GLU A 1 94 ? 12.148 13.586 1.063 1 97.25 94 GLU A C 1
ATOM 738 O O . GLU A 1 94 ? 12.336 12.586 1.753 1 97.25 94 GLU A O 1
ATOM 743 N N . PRO A 1 95 ? 12.109 13.531 -0.292 1 96.81 95 PRO A N 1
ATOM 744 C CA . PRO A 1 95 ? 12.18 12.258 -1.003 1 96.81 95 PRO A CA 1
ATOM 745 C C . PRO A 1 95 ? 13.406 11.43 -0.611 1 96.81 95 PRO A C 1
ATOM 747 O O . PRO A 1 95 ? 13.312 10.203 -0.503 1 96.81 95 PRO A O 1
ATOM 750 N N . GLU A 1 96 ? 14.508 12.047 -0.332 1 96.56 96 GLU A N 1
ATOM 751 C CA . GLU A 1 96 ? 15.75 11.352 -0.03 1 96.56 96 GLU A CA 1
ATOM 752 C C . GLU A 1 96 ? 15.688 10.672 1.334 1 96.56 96 GLU A C 1
ATOM 754 O O . GLU A 1 96 ? 16.516 9.805 1.64 1 96.56 96 GLU A O 1
ATOM 759 N N . LYS A 1 97 ? 14.641 11.008 2.174 1 96.94 97 LYS A N 1
ATOM 760 C CA . LYS A 1 97 ? 14.539 10.492 3.535 1 96.94 97 LYS A CA 1
ATOM 761 C C . LYS A 1 97 ? 13.469 9.414 3.631 1 96.94 97 LYS A C 1
ATOM 763 O O . LYS A 1 97 ? 13.148 8.945 4.727 1 96.94 97 LYS A O 1
ATOM 768 N N . ARG A 1 98 ? 12.961 9.039 2.502 1 97.81 98 ARG A N 1
ATOM 769 C CA . ARG A 1 98 ? 11.812 8.141 2.561 1 97.81 98 ARG A CA 1
ATOM 770 C C . ARG A 1 98 ? 11.898 7.07 1.476 1 97.81 98 ARG A C 1
ATOM 772 O O . ARG A 1 98 ? 10.898 6.75 0.832 1 97.81 98 ARG A O 1
ATOM 779 N N . ARG A 1 99 ? 13.094 6.438 1.253 1 96.12 99 ARG A N 1
ATOM 780 C CA . ARG A 1 99 ? 13.344 5.52 0.145 1 96.12 99 ARG A CA 1
ATOM 781 C C . ARG A 1 99 ? 13.273 4.07 0.607 1 96.12 99 ARG A C 1
ATOM 783 O O . ARG A 1 99 ? 13.305 3.148 -0.213 1 96.12 99 ARG A O 1
ATOM 790 N N . SER A 1 100 ? 13.242 3.875 1.97 1 97.06 100 SER A N 1
ATOM 791 C CA . SER A 1 100 ? 13.234 2.52 2.51 1 97.06 100 SER A CA 1
ATOM 792 C C . SER A 1 100 ? 12.508 2.463 3.85 1 97.06 100 SER A C 1
ATOM 794 O O . SER A 1 100 ? 12.344 3.488 4.516 1 97.06 100 SER A O 1
ATOM 796 N N . ILE A 1 101 ? 12.07 1.316 4.199 1 97.56 101 ILE A N 1
ATOM 797 C CA . ILE A 1 101 ? 11.445 1.117 5.504 1 97.56 101 ILE A CA 1
ATOM 798 C C . ILE A 1 101 ? 12.453 1.421 6.609 1 97.56 101 ILE A C 1
ATOM 800 O O . ILE A 1 101 ? 12.086 1.965 7.656 1 97.56 101 ILE A O 1
ATOM 804 N N . GLN A 1 102 ? 13.695 1.078 6.348 1 98.06 102 GLN A N 1
ATOM 805 C CA . GLN A 1 102 ? 14.727 1.406 7.324 1 98.06 102 GLN A CA 1
ATOM 806 C C . GLN A 1 102 ? 14.789 2.91 7.574 1 98.06 102 GLN A C 1
ATOM 808 O O . GLN A 1 102 ? 14.914 3.35 8.719 1 98.06 102 GLN A O 1
ATOM 813 N N . GLN A 1 103 ? 14.703 3.723 6.574 1 98.56 103 GLN A N 1
ATOM 814 C CA . GLN A 1 103 ? 14.688 5.176 6.719 1 98.56 103 GLN A CA 1
ATOM 815 C C . GLN A 1 103 ? 13.477 5.637 7.523 1 98.56 103 GLN A C 1
ATOM 817 O O . GLN A 1 103 ? 13.578 6.555 8.336 1 98.56 103 GLN A O 1
ATOM 822 N N . TYR A 1 104 ? 12.328 4.973 7.352 1 98.69 104 TYR A N 1
ATOM 823 C CA . TYR A 1 104 ? 11.133 5.328 8.109 1 98.69 104 TYR A CA 1
ATOM 824 C C . TYR A 1 104 ? 11.289 4.957 9.578 1 98.69 104 TYR A C 1
ATOM 826 O O . TYR A 1 104 ? 10.773 5.656 10.461 1 98.69 104 TYR A O 1
ATOM 834 N N . LYS A 1 105 ? 11.977 3.869 9.82 1 98.62 105 LYS A N 1
ATOM 835 C CA . LYS A 1 105 ? 12.258 3.508 11.203 1 98.62 105 LYS A CA 1
ATOM 836 C C . LYS A 1 105 ? 13.195 4.52 11.852 1 98.62 105 LYS A C 1
ATOM 838 O O . LYS A 1 105 ? 13.016 4.879 13.023 1 98.62 105 LYS A O 1
ATOM 843 N N . GLU A 1 106 ? 14.156 4.953 11.086 1 98.5 106 GLU A N 1
ATOM 844 C CA . GLU A 1 106 ? 15.039 6.008 11.57 1 98.5 106 GLU A CA 1
ATOM 845 C C . GLU A 1 106 ? 14.273 7.305 11.812 1 98.5 106 GLU A C 1
ATOM 847 O O . GLU A 1 106 ? 14.516 8 12.797 1 98.5 106 GLU A O 1
ATOM 852 N N . LEU A 1 107 ? 13.422 7.621 10.953 1 98.75 107 LEU A N 1
ATOM 853 C CA . LEU A 1 107 ? 12.531 8.766 11.141 1 98.75 107 LEU A CA 1
ATOM 854 C C . LEU A 1 107 ? 11.742 8.641 12.438 1 98.75 107 LEU A C 1
ATOM 856 O O . LEU A 1 107 ? 11.664 9.586 13.219 1 98.75 107 LEU A O 1
ATOM 860 N N . ALA A 1 108 ? 11.148 7.469 12.664 1 98.81 108 ALA A N 1
ATOM 861 C CA . ALA A 1 108 ? 10.344 7.246 13.867 1 98.81 108 ALA A CA 1
ATOM 862 C C . ALA A 1 108 ? 11.156 7.504 15.125 1 98.81 108 ALA A C 1
ATOM 864 O O . ALA A 1 108 ? 10.664 8.102 16.094 1 98.81 108 ALA A O 1
ATOM 865 N N . ALA A 1 109 ? 12.406 7.043 15.086 1 98.75 109 ALA A N 1
ATOM 866 C CA . ALA A 1 109 ? 13.297 7.301 16.219 1 98.75 109 ALA A CA 1
ATOM 867 C C . ALA A 1 109 ? 13.492 8.797 16.438 1 98.75 109 ALA A C 1
ATOM 869 O O . ALA A 1 109 ? 13.453 9.281 17.562 1 98.75 109 ALA A O 1
ATOM 870 N N . SER A 1 110 ? 13.719 9.5 15.344 1 98.75 110 SER A N 1
ATOM 871 C CA . SER A 1 110 ? 13.875 10.953 15.414 1 98.75 110 SER A CA 1
ATOM 872 C C . SER A 1 110 ? 12.609 11.625 15.93 1 98.75 110 SER A C 1
ATOM 874 O O . SER A 1 110 ? 12.672 12.508 16.781 1 98.75 110 SER A O 1
ATOM 876 N N . LEU A 1 111 ? 11.492 11.172 15.453 1 98.88 111 LEU A N 1
ATOM 877 C CA . LEU A 1 111 ? 10.219 11.734 15.867 1 98.88 111 LEU A CA 1
ATOM 878 C C . LEU A 1 111 ? 9.984 11.5 17.359 1 98.88 111 LEU A C 1
ATOM 880 O O . LEU A 1 111 ? 9.477 12.383 18.062 1 98.88 111 LEU A O 1
ATOM 884 N N . ASN A 1 112 ? 10.367 10.336 17.828 1 98.94 112 ASN A N 1
ATOM 885 C CA . ASN A 1 112 ? 10.266 10.055 19.25 1 98.94 112 ASN A CA 1
ATOM 886 C C . ASN A 1 112 ? 11.102 11.031 20.078 1 98.94 112 ASN A C 1
ATOM 888 O O . ASN A 1 112 ? 10.641 11.539 21.094 1 98.94 112 ASN A O 1
ATOM 892 N N . ARG A 1 113 ? 12.281 11.289 19.625 1 98.81 113 ARG A N 1
ATOM 893 C CA . ARG A 1 113 ? 13.148 12.219 20.344 1 98.81 113 ARG A CA 1
ATOM 894 C C . ARG A 1 113 ? 12.555 13.625 20.359 1 98.81 113 ARG A C 1
ATOM 896 O O . ARG A 1 113 ? 12.555 14.289 21.391 1 98.81 113 ARG A O 1
ATOM 903 N N . ILE A 1 114 ? 12.086 14.039 19.25 1 98.81 114 ILE A N 1
ATOM 904 C CA . ILE A 1 114 ? 11.453 15.352 19.141 1 98.81 114 ILE A CA 1
ATOM 905 C C . ILE A 1 114 ? 10.219 15.406 20.031 1 98.81 114 ILE A C 1
ATOM 907 O O . ILE A 1 114 ? 10.023 16.375 20.766 1 98.81 114 ILE A O 1
ATOM 911 N N . GLY A 1 115 ? 9.438 14.328 19.953 1 98.81 115 GLY A N 1
ATOM 912 C CA . GLY A 1 115 ? 8.242 14.242 20.781 1 98.81 115 GLY A CA 1
ATOM 913 C C . GLY A 1 115 ? 8.539 14.32 22.266 1 98.81 115 GLY A C 1
ATOM 914 O O . GLY A 1 115 ? 7.793 14.961 23.016 1 98.81 115 GLY A O 1
ATOM 915 N N . GLU A 1 116 ? 9.586 13.672 22.688 1 98.75 116 GLU A N 1
ATOM 916 C CA . GLU A 1 116 ? 10 13.727 24.094 1 98.75 116 GLU A CA 1
ATOM 917 C C . GLU A 1 116 ? 10.328 15.156 24.516 1 98.75 116 GLU A C 1
ATOM 919 O O . GLU A 1 116 ? 9.906 15.602 25.594 1 98.75 116 GLU A O 1
ATOM 924 N N . THR A 1 117 ? 11.086 15.805 23.719 1 98.5 117 THR A N 1
ATOM 925 C CA . THR A 1 117 ? 11.477 17.172 24 1 98.5 117 THR A CA 1
ATOM 926 C C . THR A 1 117 ? 10.25 18.078 24.078 1 98.5 117 THR A C 1
ATOM 928 O O . THR A 1 117 ? 10.148 18.922 24.984 1 98.5 117 THR A O 1
ATOM 931 N N . CYS A 1 118 ? 9.352 17.922 23.219 1 98.81 118 CYS A N 1
ATOM 932 C CA . CYS A 1 118 ? 8.125 18.719 23.188 1 98.81 118 CYS A CA 1
ATOM 933 C C . CYS A 1 118 ? 7.273 18.438 24.422 1 98.81 118 CYS A C 1
ATOM 935 O O . CYS A 1 118 ? 6.805 19.375 25.078 1 98.81 118 CYS A O 1
ATOM 937 N N . ARG A 1 119 ? 7.137 17.188 24.672 1 98.38 119 ARG A N 1
ATOM 938 C CA . ARG A 1 119 ? 6.281 16.797 25.797 1 98.38 119 ARG A CA 1
ATOM 939 C C . ARG A 1 119 ? 6.785 17.375 27.109 1 98.38 119 ARG A C 1
ATOM 941 O O . ARG A 1 119 ? 5.988 17.812 27.938 1 98.38 119 ARG A O 1
ATOM 948 N N . LYS A 1 120 ? 8.062 17.391 27.328 1 98.12 120 LYS A N 1
ATOM 949 C CA . LYS A 1 120 ? 8.672 17.953 28.547 1 98.12 120 LYS A CA 1
ATOM 950 C C . LYS A 1 120 ? 8.289 19.422 28.719 1 98.12 120 LYS A C 1
ATOM 952 O O . LYS A 1 120 ? 8.242 19.922 29.844 1 98.12 120 LYS A O 1
ATOM 957 N N . GLU A 1 121 ? 8 20.031 27.656 1 98.38 121 GLU A N 1
ATOM 958 C CA . GLU A 1 121 ? 7.703 21.469 27.672 1 98.38 121 GLU A CA 1
ATOM 959 C C . GLU A 1 121 ? 6.207 21.719 27.516 1 98.38 121 GLU A C 1
ATOM 961 O O . GLU A 1 121 ? 5.785 22.844 27.297 1 98.38 121 GLU A O 1
ATOM 966 N N . GLY A 1 122 ? 5.391 20.688 27.531 1 98.38 122 GLY A N 1
ATOM 967 C CA . GLY A 1 122 ? 3.943 20.828 27.469 1 98.38 122 GLY A CA 1
ATOM 968 C C . GLY A 1 122 ? 3.432 21.078 26.062 1 98.38 122 GLY A C 1
ATOM 969 O O . GLY A 1 122 ? 2.352 21.641 25.875 1 98.38 122 GLY A O 1
ATOM 970 N N . ILE A 1 123 ? 4.207 20.719 25.078 1 98.62 123 ILE A N 1
ATOM 971 C CA . ILE A 1 123 ? 3.836 20.891 23.672 1 98.62 123 ILE A CA 1
ATOM 972 C C . ILE A 1 123 ? 3.482 19.531 23.078 1 98.62 123 ILE A C 1
ATOM 974 O O . ILE A 1 123 ? 4.191 18.547 23.297 1 98.62 123 ILE A O 1
ATOM 978 N N . THR A 1 124 ? 2.35 19.438 22.391 1 98.69 124 THR A N 1
ATOM 979 C CA . THR A 1 124 ? 1.985 18.234 21.641 1 98.69 124 THR A CA 1
ATOM 980 C C . THR A 1 124 ? 2.67 18.234 20.266 1 98.69 124 THR A C 1
ATOM 982 O O . THR A 1 124 ? 2.652 19.234 19.562 1 98.69 124 THR A O 1
ATOM 985 N N . PHE A 1 125 ? 3.307 17.109 20 1 98.88 125 PHE A N 1
ATOM 986 C CA . PHE A 1 125 ? 4.016 16.938 18.734 1 98.88 125 PHE A CA 1
ATOM 987 C C . PHE A 1 125 ? 3.291 15.961 17.828 1 98.88 125 PHE A C 1
ATOM 989 O O . PHE A 1 125 ? 2.846 14.898 18.281 1 98.88 125 PHE A O 1
ATOM 996 N N . SER A 1 126 ? 3.131 16.359 16.484 1 98.94 126 SER A N 1
ATOM 997 C CA . SER A 1 126 ? 2.432 15.477 15.547 1 98.94 126 SER A CA 1
ATOM 998 C C . SER A 1 126 ? 3.203 15.336 14.242 1 98.94 126 SER A C 1
ATOM 1000 O O . SER A 1 126 ? 4.035 16.188 13.906 1 98.94 126 SER A O 1
ATOM 1002 N N . TYR A 1 127 ? 2.99 14.227 13.578 1 98.94 127 TYR A N 1
ATOM 1003 C CA . TYR A 1 127 ? 3.439 14.008 12.211 1 98.94 127 TYR A CA 1
ATOM 1004 C C . TYR A 1 127 ? 2.283 14.141 11.227 1 98.94 127 TYR A C 1
ATOM 1006 O O . TYR A 1 127 ? 1.203 13.586 11.453 1 98.94 127 TYR A O 1
ATOM 1014 N N . HIS A 1 128 ? 2.469 14.906 10.133 1 98.88 128 HIS A N 1
ATOM 1015 C CA . HIS A 1 128 ? 1.49 15.133 9.078 1 98.88 128 HIS A CA 1
ATOM 1016 C C . HIS A 1 128 ? 1.757 14.234 7.879 1 98.88 128 HIS A C 1
ATOM 1018 O O . HIS A 1 128 ? 2.844 14.273 7.297 1 98.88 128 HIS A O 1
ATOM 1024 N N . ASN A 1 129 ? 0.759 13.445 7.492 1 98.75 129 ASN A N 1
ATOM 1025 C CA . ASN A 1 129 ? 0.958 12.492 6.41 1 98.75 129 ASN A CA 1
ATOM 1026 C C . ASN A 1 129 ? 0.624 13.102 5.051 1 98.75 129 ASN A C 1
ATOM 1028 O O . ASN A 1 129 ? -0.139 14.062 4.973 1 98.75 129 ASN A O 1
ATOM 1032 N N . HIS A 1 130 ? 1.206 12.547 3.998 1 98.56 130 HIS A N 1
ATOM 1033 C CA . HIS A 1 130 ? 0.796 12.695 2.605 1 98.56 130 HIS A CA 1
ATOM 1034 C C . HIS A 1 130 ? 0.441 11.344 1.994 1 98.56 130 HIS A C 1
ATOM 1036 O O . HIS A 1 130 ? 0.204 10.375 2.717 1 98.56 130 HIS A O 1
ATOM 1042 N N . ASP A 1 131 ? 0.272 11.305 0.684 1 97.88 131 ASP A N 1
ATOM 1043 C CA . ASP A 1 131 ? -0.097 10.055 0.021 1 97.88 131 ASP A CA 1
ATOM 1044 C C . ASP A 1 131 ? 1.073 9.078 0.001 1 97.88 131 ASP A C 1
ATOM 1046 O O . ASP A 1 131 ? 0.876 7.863 0.093 1 97.88 131 ASP A O 1
ATOM 1050 N N . PHE A 1 132 ? 2.311 9.562 -0.02 1 97.44 132 PHE A N 1
ATOM 1051 C CA . PHE A 1 132 ? 3.467 8.703 -0.255 1 97.44 132 PHE A CA 1
ATOM 1052 C C . PHE A 1 132 ? 3.697 7.77 0.926 1 97.44 132 PHE A C 1
ATOM 1054 O O . PHE A 1 132 ? 4.312 6.711 0.776 1 97.44 132 PHE A O 1
ATOM 1061 N N . GLU A 1 133 ? 3.203 8.125 2.158 1 98.19 133 GLU A N 1
ATOM 1062 C CA . GLU A 1 133 ? 3.35 7.219 3.293 1 98.19 133 GLU A CA 1
ATOM 1063 C C . GLU A 1 133 ? 2.332 6.082 3.229 1 98.19 133 GLU A C 1
ATOM 1065 O O . GLU A 1 133 ? 2.369 5.16 4.047 1 98.19 133 GLU A O 1
ATOM 1070 N N . LEU A 1 134 ? 1.412 6.207 2.252 1 97.62 134 LEU A N 1
ATOM 1071 C CA . LEU A 1 134 ? 0.33 5.234 2.16 1 97.62 134 LEU A CA 1
ATOM 1072 C C . LEU A 1 134 ? 0.495 4.352 0.926 1 97.62 134 LEU A C 1
ATOM 1074 O O . LEU A 1 134 ? -0.445 3.67 0.517 1 97.62 134 LEU A O 1
ATOM 1078 N N . VAL A 1 135 ? 1.62 4.445 0.324 1 95.5 135 VAL A N 1
ATOM 1079 C CA . VAL A 1 135 ? 2.033 3.555 -0.755 1 95.5 135 VAL A CA 1
ATOM 1080 C C . VAL A 1 135 ? 2.941 2.459 -0.204 1 95.5 135 VAL A C 1
ATOM 1082 O O . VAL A 1 135 ? 3.865 2.74 0.566 1 95.5 135 VAL A O 1
ATOM 1085 N N . ALA A 1 136 ? 2.639 1.246 -0.59 1 95.94 136 ALA A N 1
ATOM 1086 C CA . ALA A 1 136 ? 3.408 0.107 -0.096 1 95.94 136 ALA A CA 1
ATOM 1087 C C . ALA A 1 136 ? 4.891 0.263 -0.423 1 95.94 136 ALA A C 1
ATOM 1089 O O . ALA A 1 136 ? 5.246 0.709 -1.516 1 95.94 136 ALA A O 1
ATOM 1090 N N . LEU A 1 137 ? 5.75 -0.068 0.531 1 96.25 137 LEU A N 1
ATOM 1091 C CA . LEU A 1 137 ? 7.207 -0.055 0.421 1 96.25 137 LEU A CA 1
ATOM 1092 C C . LEU A 1 137 ? 7.816 -1.251 1.144 1 96.25 137 LEU A C 1
ATOM 1094 O O . LEU A 1 137 ? 7.68 -1.381 2.363 1 96.25 137 LEU A O 1
ATOM 1098 N N . GLU A 1 138 ? 8.469 -2.141 0.391 1 95.88 138 GLU A N 1
ATOM 1099 C CA . GLU A 1 138 ? 9.133 -3.314 0.948 1 95.88 138 GLU A CA 1
ATOM 1100 C C . GLU A 1 138 ? 8.172 -4.133 1.809 1 95.88 138 GLU A C 1
ATOM 1102 O O . GLU A 1 138 ? 8.539 -4.598 2.889 1 95.88 138 GLU A O 1
ATOM 1107 N N . GLY A 1 139 ? 6.926 -4.191 1.432 1 94.56 139 GLY A N 1
ATOM 1108 C CA . GLY A 1 139 ? 5.949 -5.062 2.066 1 94.56 139 GLY A CA 1
ATOM 1109 C C . GLY A 1 139 ? 5.242 -4.41 3.24 1 94.56 139 GLY A C 1
ATOM 1110 O O . GLY A 1 139 ? 4.465 -5.062 3.943 1 94.56 139 GLY A O 1
ATOM 1111 N N . GLU A 1 140 ? 5.508 -3.123 3.484 1 95.38 140 GLU A N 1
ATOM 1112 C CA . GLU A 1 140 ? 4.887 -2.396 4.586 1 95.38 140 GLU A CA 1
ATOM 1113 C C . GLU A 1 140 ? 4.266 -1.089 4.109 1 95.38 140 GLU A C 1
ATOM 1115 O O . GLU A 1 140 ? 4.512 -0.655 2.98 1 95.38 140 GLU A O 1
ATOM 1120 N N . LEU A 1 141 ? 3.383 -0.527 4.918 1 96.5 141 LEU A N 1
ATOM 1121 C CA . LEU A 1 141 ? 2.893 0.831 4.707 1 96.5 141 LEU A CA 1
ATOM 1122 C C . LEU A 1 141 ? 3.639 1.822 5.594 1 96.5 141 LEU A C 1
ATOM 1124 O O . LEU A 1 141 ? 3.562 1.74 6.82 1 96.5 141 LEU A O 1
ATOM 1128 N N . PRO A 1 142 ? 4.281 2.746 5.004 1 98.19 142 PRO A N 1
ATOM 1129 C CA . PRO A 1 142 ? 5.164 3.633 5.77 1 98.19 142 PRO A CA 1
ATOM 1130 C C . PRO A 1 142 ? 4.441 4.352 6.902 1 98.19 142 PRO A C 1
ATOM 1132 O O . PRO A 1 142 ? 4.996 4.508 7.992 1 98.19 142 PRO A O 1
ATOM 1135 N N . LEU A 1 143 ? 3.213 4.793 6.711 1 98.62 143 LEU A N 1
ATOM 1136 C CA . LEU A 1 143 ? 2.496 5.469 7.785 1 98.62 143 LEU A CA 1
ATOM 1137 C C . LEU A 1 143 ? 2.236 4.516 8.945 1 98.62 143 LEU A C 1
ATOM 1139 O O . LEU A 1 143 ? 2.305 4.914 10.109 1 98.62 143 LEU A O 1
ATOM 1143 N N . SER A 1 144 ? 1.944 3.244 8.625 1 97.94 144 SER A N 1
ATOM 1144 C CA . SER A 1 144 ? 1.815 2.242 9.672 1 97.94 144 SER A CA 1
ATOM 1145 C C . SER A 1 144 ? 3.141 2.029 10.398 1 97.94 144 SER A C 1
ATOM 1147 O O . SER A 1 144 ? 3.168 1.894 11.625 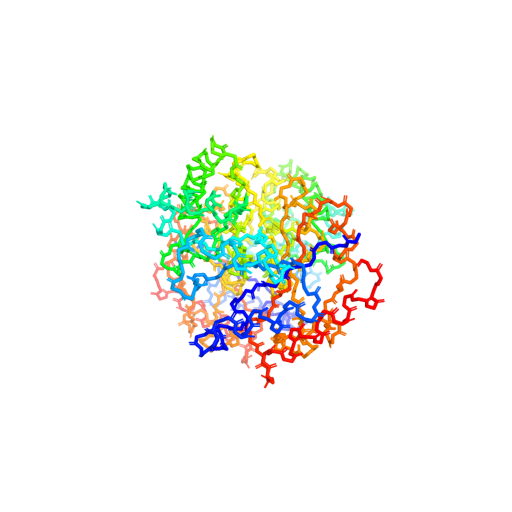1 97.94 144 SER A O 1
ATOM 1149 N N . VAL A 1 145 ? 4.223 2.029 9.633 1 98 145 VAL A N 1
ATOM 1150 C CA . VAL A 1 145 ? 5.555 1.872 10.211 1 98 145 VAL A CA 1
ATOM 1151 C C . VAL A 1 145 ? 5.836 3.016 11.188 1 98 145 VAL A C 1
ATOM 1153 O O . VAL A 1 145 ? 6.324 2.789 12.297 1 98 145 VAL A O 1
ATOM 1156 N N . ILE A 1 146 ? 5.48 4.242 10.836 1 98.69 146 ILE A N 1
ATOM 1157 C CA . ILE A 1 146 ? 5.664 5.402 11.695 1 98.69 146 ILE A CA 1
ATOM 1158 C C . ILE A 1 146 ? 4.848 5.23 12.977 1 98.69 146 ILE A C 1
ATOM 1160 O O . ILE A 1 146 ? 5.371 5.387 14.078 1 98.69 146 ILE A O 1
ATOM 1164 N N . MET A 1 147 ? 3.615 4.848 12.836 1 98.5 147 MET A N 1
ATOM 1165 C CA . MET A 1 147 ? 2.715 4.746 13.984 1 98.5 147 MET A CA 1
ATOM 1166 C C . MET A 1 147 ? 3.156 3.633 14.922 1 98.5 147 MET A C 1
ATOM 1168 O O . MET A 1 147 ? 3.104 3.791 16.141 1 98.5 147 MET A O 1
ATOM 1172 N N . GLU A 1 148 ? 3.627 2.525 14.352 1 97.75 148 GLU A N 1
ATOM 1173 C CA . GLU A 1 148 ? 4.008 1.366 15.148 1 97.75 148 GLU A CA 1
ATOM 1174 C C . GLU A 1 148 ? 5.336 1.602 15.867 1 97.75 148 GLU A C 1
ATOM 1176 O O . GLU A 1 148 ? 5.602 1.005 16.906 1 97.75 148 GLU A O 1
ATOM 1181 N N . ASN A 1 149 ? 6.148 2.457 15.289 1 98.69 149 ASN A N 1
ATOM 1182 C CA . ASN A 1 149 ? 7.488 2.639 15.836 1 98.69 149 ASN A CA 1
ATOM 1183 C C . ASN A 1 149 ? 7.613 3.965 16.578 1 98.69 149 ASN A C 1
ATOM 1185 O O . ASN A 1 149 ? 8.719 4.387 16.922 1 98.69 149 ASN A O 1
ATOM 1189 N N . THR A 1 150 ? 6.555 4.668 16.828 1 98.81 150 THR A N 1
ATOM 1190 C CA . THR A 1 150 ? 6.551 5.852 17.688 1 98.81 150 THR A CA 1
ATOM 1191 C C . THR A 1 150 ? 5.613 5.656 18.875 1 98.81 150 THR A C 1
ATOM 1193 O O . THR A 1 150 ? 4.609 4.953 18.766 1 98.81 150 THR A O 1
ATOM 1196 N N . ASP A 1 151 ? 6 6.203 20.031 1 98.69 151 ASP A N 1
ATOM 1197 C CA . ASP A 1 151 ? 5.152 6.227 21.219 1 98.69 151 ASP A CA 1
ATOM 1198 C C . ASP A 1 151 ? 3.979 7.184 21.047 1 98.69 151 ASP A C 1
ATOM 1200 O O . ASP A 1 151 ? 4.176 8.383 20.812 1 98.69 151 ASP A O 1
ATOM 1204 N N . PRO A 1 152 ? 2.717 6.645 21.125 1 98.12 152 PRO A N 1
ATOM 1205 C CA . PRO A 1 152 ? 1.543 7.492 20.906 1 98.12 152 PRO A CA 1
ATOM 1206 C C . PRO A 1 152 ? 1.45 8.641 21.906 1 98.12 152 PRO A C 1
ATOM 1208 O O . PRO A 1 152 ? 0.706 9.602 21.672 1 98.12 152 PRO A O 1
ATOM 1211 N N . LYS A 1 153 ? 2.191 8.57 22.984 1 97.81 153 LYS A N 1
ATOM 1212 C CA . LYS A 1 153 ? 2.207 9.664 23.953 1 97.81 153 LYS A CA 1
ATOM 1213 C C . LYS A 1 153 ? 3.188 10.75 23.531 1 97.81 153 LYS A C 1
ATOM 1215 O O . LYS A 1 153 ? 3.145 11.867 24.062 1 97.81 153 LYS A O 1
ATOM 1220 N N . LEU A 1 154 ? 4.07 10.398 22.656 1 98.69 154 LEU A N 1
ATOM 1221 C CA . LEU A 1 154 ? 5.125 11.32 22.25 1 98.69 154 LEU A CA 1
ATOM 1222 C C . LEU A 1 154 ? 4.848 11.891 20.859 1 98.69 154 LEU A C 1
ATOM 1224 O O . LEU A 1 154 ? 5.156 13.047 20.578 1 98.69 154 LEU A O 1
ATOM 1228 N N . VAL A 1 155 ? 4.312 11.047 19.984 1 98.88 155 VAL A N 1
ATOM 1229 C CA . VAL A 1 155 ? 4.102 11.43 18.594 1 98.88 155 VAL A CA 1
ATOM 1230 C C . VAL A 1 155 ? 2.641 11.195 18.203 1 98.88 155 VAL A C 1
ATOM 1232 O O . VAL A 1 155 ? 2.227 10.055 17.984 1 98.88 155 VAL A O 1
ATOM 1235 N N . MET A 1 156 ? 1.879 12.242 18.094 1 98.81 156 MET A N 1
ATOM 1236 C CA . MET A 1 156 ? 0.517 12.203 17.562 1 98.81 156 MET A CA 1
ATOM 1237 C C . MET A 1 156 ? 0.519 12.25 16.047 1 98.81 156 MET A C 1
ATOM 1239 O O . MET A 1 156 ? 1.581 12.32 15.422 1 98.81 156 MET A O 1
ATOM 1243 N N . ILE A 1 157 ? -0.686 12.086 15.469 1 98.88 157 ILE A N 1
ATOM 1244 C CA . ILE A 1 157 ? -0.834 12.156 14.023 1 98.88 157 ILE A CA 1
ATOM 1245 C C . ILE A 1 157 ? -1.744 13.328 13.648 1 98.88 157 ILE A C 1
ATOM 1247 O O . ILE A 1 157 ? -2.838 13.469 14.203 1 98.88 157 ILE A O 1
ATOM 1251 N N . GLU A 1 158 ? -1.258 14.25 12.828 1 98.88 158 GLU A N 1
ATOM 1252 C CA . GLU A 1 158 ? -2.141 15.148 12.086 1 98.88 158 GLU A CA 1
ATOM 1253 C C . GLU A 1 158 ? -2.582 14.516 10.766 1 98.88 158 GLU A C 1
ATOM 1255 O O . GLU A 1 158 ? -1.919 14.68 9.742 1 98.88 158 GLU A O 1
ATOM 1260 N N . LEU A 1 159 ? -3.676 13.812 10.875 1 98.88 159 LEU A N 1
ATOM 1261 C CA . LEU A 1 159 ? -4.113 13.055 9.711 1 98.88 159 LEU A CA 1
ATOM 1262 C C . LEU A 1 159 ? -4.672 13.984 8.633 1 98.88 159 LEU A C 1
ATOM 1264 O O . LEU A 1 159 ? -5.527 14.82 8.914 1 98.88 159 LEU A O 1
ATOM 1268 N N . ASP A 1 160 ? -4.109 13.93 7.516 1 98.88 160 ASP A N 1
ATOM 1269 C CA . ASP A 1 160 ? -4.695 14.555 6.332 1 98.88 160 ASP A CA 1
ATOM 1270 C C . ASP A 1 160 ? -5.586 13.57 5.578 1 98.88 160 ASP A C 1
ATOM 1272 O O . ASP A 1 160 ? -5.09 12.688 4.875 1 98.88 160 ASP A O 1
ATOM 1276 N N . THR A 1 161 ? -6.848 13.781 5.668 1 98.69 161 THR A N 1
ATOM 1277 C CA . THR A 1 161 ? -7.82 12.812 5.176 1 98.69 161 THR A CA 1
ATOM 1278 C C . THR A 1 161 ? -7.836 12.789 3.648 1 98.69 161 THR A C 1
ATOM 1280 O O . THR A 1 161 ? -8.125 11.766 3.039 1 98.69 161 THR A O 1
ATOM 1283 N N . TYR A 1 162 ? -7.535 13.945 3.033 1 98.81 162 TYR A N 1
ATOM 1284 C CA . TYR A 1 162 ? -7.457 14.008 1.579 1 98.81 162 TYR A CA 1
ATOM 1285 C C . TYR A 1 162 ? -6.367 13.086 1.052 1 98.81 162 TYR A C 1
ATOM 1287 O O . TYR A 1 162 ? -6.605 12.289 0.136 1 98.81 162 TYR A O 1
ATOM 1295 N N . TRP A 1 163 ? -5.223 13.148 1.65 1 98.69 163 TRP A N 1
ATOM 1296 C CA . TRP A 1 163 ? -4.09 12.359 1.177 1 98.69 163 TRP A CA 1
ATOM 1297 C C . TRP A 1 163 ? -4.32 10.875 1.429 1 98.69 163 TRP A C 1
ATOM 1299 O O . TRP A 1 163 ? -3.869 10.031 0.651 1 98.69 163 TRP A O 1
ATOM 1309 N N . VAL A 1 164 ? -5.062 10.555 2.518 1 98.62 164 VAL A N 1
ATOM 1310 C CA . VAL A 1 164 ? -5.449 9.164 2.762 1 98.62 164 VAL A CA 1
ATOM 1311 C C . VAL A 1 164 ? -6.297 8.656 1.598 1 98.62 164 VAL A C 1
ATOM 1313 O O . VAL A 1 164 ? -5.996 7.605 1.02 1 98.62 164 VAL A O 1
ATOM 1316 N N . GLN A 1 165 ? -7.289 9.43 1.23 1 98.19 165 GLN A N 1
ATOM 1317 C CA . GLN A 1 165 ? -8.195 9.008 0.164 1 98.19 165 GLN A CA 1
ATOM 1318 C C . GLN A 1 165 ? -7.488 9.023 -1.19 1 98.19 165 GLN A C 1
ATOM 1320 O O . GLN A 1 165 ? -7.734 8.156 -2.033 1 98.19 165 GLN A O 1
ATOM 1325 N N . LYS A 1 166 ? -6.652 10.016 -1.407 1 98.19 166 LYS A N 1
ATOM 1326 C CA . LYS A 1 166 ? -5.879 10.102 -2.641 1 98.19 166 LYS A CA 1
ATOM 1327 C C . LYS A 1 166 ? -5.047 8.836 -2.855 1 98.19 166 LYS A C 1
ATOM 1329 O O . LYS A 1 166 ? -4.859 8.398 -3.99 1 98.19 166 LYS A O 1
ATOM 1334 N N . ALA A 1 167 ? -4.621 8.219 -1.802 1 97 167 ALA A N 1
ATOM 1335 C CA . ALA A 1 167 ? -3.805 7.012 -1.855 1 97 167 ALA A CA 1
ATOM 1336 C C . ALA A 1 167 ? -4.676 5.766 -1.976 1 97 167 ALA A C 1
ATOM 1338 O O . ALA A 1 167 ? -4.164 4.645 -2.021 1 97 167 ALA A O 1
ATOM 1339 N N . GLY A 1 168 ? -6 5.934 -1.938 1 95.19 168 GLY A N 1
ATOM 1340 C CA . GLY A 1 168 ? -6.91 4.812 -2.121 1 95.19 168 GLY A CA 1
ATOM 1341 C C . GLY A 1 168 ? -7.371 4.199 -0.812 1 95.19 168 GLY A C 1
ATOM 1342 O O . GLY A 1 168 ? -8.062 3.182 -0.81 1 95.19 168 GLY A O 1
ATOM 1343 N N . GLU A 1 169 ? -6.961 4.801 0.285 1 97.06 169 GLU A N 1
ATOM 1344 C CA . GLU A 1 169 ? -7.355 4.312 1.603 1 97.06 169 GLU A CA 1
ATOM 1345 C C . GLU A 1 169 ? -8.609 5.023 2.105 1 97.06 169 GLU A C 1
ATOM 1347 O O . GLU A 1 169 ? -9.008 6.051 1.551 1 97.06 169 GLU A O 1
ATOM 1352 N N . ASP A 1 170 ? -9.242 4.484 3.082 1 97.56 170 ASP A N 1
ATOM 1353 C CA . ASP A 1 170 ? -10.453 5.043 3.674 1 97.56 170 ASP A CA 1
ATOM 1354 C C . ASP A 1 170 ? -10.117 5.977 4.836 1 97.56 170 ASP A C 1
ATOM 1356 O O . ASP A 1 170 ? -9.617 5.531 5.867 1 97.56 170 ASP A O 1
ATOM 1360 N N . PRO A 1 171 ? -10.508 7.227 4.656 1 98.56 171 PRO A N 1
ATOM 1361 C CA . PRO A 1 171 ? -10.195 8.172 5.734 1 98.56 171 PRO A CA 1
ATOM 1362 C C . PRO A 1 171 ? -10.805 7.762 7.07 1 98.56 171 PRO A C 1
ATOM 1364 O O . PRO A 1 171 ? -10.172 7.926 8.117 1 98.56 171 PRO A O 1
ATOM 1367 N N . LEU A 1 172 ? -11.969 7.23 7.086 1 98.38 172 LEU A N 1
ATOM 1368 C CA . LEU A 1 172 ? -12.641 6.891 8.336 1 98.38 172 LEU A CA 1
ATOM 1369 C C . LEU A 1 172 ? -11.93 5.734 9.039 1 98.38 172 LEU A C 1
ATOM 1371 O O . LEU A 1 172 ? -11.836 5.719 10.266 1 98.38 172 LEU A O 1
ATOM 1375 N N . VAL A 1 173 ? -11.406 4.801 8.289 1 97.75 173 VAL A N 1
ATOM 1376 C CA . VAL A 1 173 ? -10.633 3.693 8.844 1 97.75 173 VAL A CA 1
ATOM 1377 C C . VAL A 1 173 ? -9.352 4.223 9.477 1 97.75 173 VAL A C 1
ATOM 1379 O O . VAL A 1 173 ? -9 3.836 10.594 1 97.75 173 VAL A O 1
ATOM 1382 N N . TRP A 1 174 ? -8.711 5.125 8.82 1 98.5 174 TRP A N 1
ATOM 1383 C CA . TRP A 1 174 ? -7.453 5.664 9.336 1 98.5 174 TRP A CA 1
ATOM 1384 C C . TRP A 1 174 ? -7.703 6.562 10.547 1 98.5 174 TRP A C 1
ATOM 1386 O O . TRP A 1 174 ? -6.887 6.609 11.469 1 98.5 174 TRP A O 1
ATOM 1396 N N . MET A 1 175 ? -8.828 7.32 10.523 1 98.62 175 MET A N 1
ATOM 1397 C CA . MET A 1 175 ? -9.18 8.086 11.719 1 98.62 175 MET A CA 1
ATOM 1398 C C . MET A 1 175 ? -9.375 7.164 12.914 1 98.62 175 MET A C 1
ATOM 1400 O O . MET A 1 175 ? -8.945 7.484 14.023 1 98.62 175 MET A O 1
ATOM 1404 N N . ASP A 1 176 ? -9.977 6.023 12.672 1 97.94 176 ASP A N 1
ATOM 1405 C CA . ASP A 1 176 ? -10.172 5.055 13.75 1 97.94 176 ASP A CA 1
ATOM 1406 C C . ASP A 1 176 ? -8.836 4.496 14.227 1 97.94 176 ASP A C 1
ATOM 1408 O O . ASP A 1 176 ? -8.625 4.328 15.43 1 97.94 176 ASP A O 1
ATOM 1412 N N . ARG A 1 177 ? -7.934 4.242 13.328 1 97 177 ARG A N 1
ATOM 1413 C CA . ARG A 1 177 ? -6.602 3.754 13.672 1 97 177 ARG A CA 1
ATOM 1414 C C . ARG A 1 177 ? -5.836 4.777 14.5 1 97 177 ARG A C 1
ATOM 1416 O O . ARG A 1 177 ? -4.984 4.414 15.312 1 97 177 ARG A O 1
ATOM 1423 N N . CYS A 1 178 ? -6.172 6.051 14.258 1 97.75 178 CYS A N 1
ATOM 1424 C CA . CYS A 1 178 ? -5.492 7.133 14.961 1 97.75 178 CYS A CA 1
ATOM 1425 C C . CYS A 1 178 ? -6.258 7.531 16.219 1 97.75 178 CYS A C 1
ATOM 1427 O O . CYS A 1 178 ? -6.035 8.609 16.766 1 97.75 178 CYS A O 1
ATOM 1429 N N . LYS A 1 179 ? -7.152 6.641 16.609 1 95.5 179 LYS A N 1
ATOM 1430 C CA . LYS A 1 179 ? -7.945 6.961 17.797 1 95.5 179 LYS A CA 1
ATOM 1431 C C . LYS A 1 179 ? -7.051 7.254 19 1 95.5 179 LYS A C 1
ATOM 1433 O O . LYS A 1 179 ? -6.082 6.535 19.234 1 95.5 179 LYS A O 1
ATOM 1438 N N . ASN A 1 180 ? -7.27 8.305 19.703 1 94.75 180 ASN A N 1
ATOM 1439 C CA . ASN A 1 180 ? -6.551 8.797 20.875 1 94.75 180 ASN A CA 1
ATOM 1440 C C . ASN A 1 180 ? -5.148 9.273 20.5 1 94.75 180 ASN A C 1
ATOM 1442 O O . ASN A 1 180 ? -4.312 9.492 21.375 1 94.75 180 ASN A O 1
ATOM 1446 N N . ARG A 1 181 ? -4.887 9.375 19.219 1 97.69 181 ARG A N 1
ATOM 1447 C CA . ARG A 1 181 ? -3.582 9.82 18.734 1 97.69 181 ARG A CA 1
ATOM 1448 C C . ARG A 1 181 ? -3.729 10.914 17.688 1 97.69 181 ARG A C 1
ATOM 1450 O O . ARG A 1 181 ? -2.854 11.078 16.828 1 97.69 181 ARG A O 1
ATOM 1457 N N . MET A 1 182 ? -4.812 11.586 17.719 1 98.06 182 MET A N 1
ATOM 1458 C CA . MET A 1 182 ? -5.102 12.609 16.703 1 98.06 182 MET A CA 1
ATOM 1459 C C . MET A 1 182 ? -5.762 13.828 17.344 1 98.06 182 MET A C 1
ATOM 1461 O O . MET A 1 182 ? -6.914 13.758 17.781 1 98.06 182 MET A O 1
ATOM 1465 N N . GLN A 1 183 ? -5.051 14.906 17.438 1 97.69 183 GLN A N 1
ATOM 1466 C CA . GLN A 1 183 ? -5.594 16.156 17.969 1 97.69 183 GLN A CA 1
ATOM 1467 C C . GLN A 1 183 ? -5.887 17.156 16.844 1 97.69 183 GLN A C 1
ATOM 1469 O O . GLN A 1 183 ? -6.609 18.125 17.047 1 97.69 183 GLN A O 1
ATOM 1474 N N . LEU A 1 184 ? -5.32 16.906 15.773 1 98.62 184 LEU A N 1
ATOM 1475 C CA . LEU A 1 184 ? -5.453 17.734 14.586 1 98.62 184 LEU A CA 1
ATOM 1476 C C . LEU A 1 184 ? -5.848 16.891 13.375 1 98.62 184 LEU A C 1
ATOM 1478 O O . LEU A 1 184 ? -5.352 15.781 13.203 1 98.62 184 LEU A O 1
ATOM 1482 N N . VAL A 1 185 ? -6.719 17.406 12.531 1 98.75 185 VAL A N 1
ATOM 1483 C CA . VAL A 1 185 ? -7.062 16.719 11.289 1 98.75 185 VAL A CA 1
ATOM 1484 C C . VAL A 1 185 ? -7.18 17.734 10.156 1 98.75 185 VAL A C 1
ATOM 1486 O O . VAL A 1 185 ? -7.75 18.812 10.336 1 98.75 185 VAL A O 1
ATOM 1489 N N . HIS A 1 186 ? -6.504 17.453 9.086 1 98.88 186 HIS A N 1
ATOM 1490 C CA . HIS A 1 186 ? -6.664 18.297 7.898 1 98.88 186 HIS A CA 1
ATOM 1491 C C . HIS A 1 186 ? -7.918 17.906 7.121 1 98.88 186 HIS A C 1
ATOM 1493 O O . HIS A 1 186 ? -8.141 16.734 6.828 1 98.88 186 HIS A O 1
ATOM 1499 N N . LEU A 1 187 ? -8.68 18.938 6.793 1 98.25 187 LEU A N 1
ATOM 1500 C CA . LEU A 1 187 ? -9.867 18.812 5.961 1 98.25 187 LEU A CA 1
ATOM 1501 C C . LEU A 1 187 ? -9.625 19.391 4.574 1 98.25 187 LEU A C 1
ATOM 1503 O O . LEU A 1 187 ? -9.406 20.594 4.434 1 98.25 187 LEU A O 1
ATOM 1507 N N . LYS A 1 188 ? -9.578 18.547 3.66 1 98.38 188 LYS A N 1
ATOM 1508 C CA . LYS A 1 188 ? -9.539 18.859 2.234 1 98.38 188 LYS A CA 1
ATOM 1509 C C . LYS A 1 188 ? -10.641 18.125 1.478 1 98.38 188 LYS A C 1
ATOM 1511 O O . LYS A 1 188 ? -11.305 17.25 2.037 1 98.38 188 LYS A O 1
ATOM 1516 N N . ASP A 1 189 ? -10.93 18.594 0.311 1 98.69 189 ASP A N 1
ATOM 1517 C CA . ASP A 1 189 ? -11.852 17.875 -0.555 1 98.69 189 ASP A CA 1
ATOM 1518 C C . ASP A 1 189 ? -11.195 17.531 -1.894 1 98.69 189 ASP A C 1
ATOM 1520 O O . ASP A 1 189 ? -10.086 17.969 -2.176 1 98.69 189 ASP A O 1
ATOM 1524 N N . MET A 1 190 ? -11.852 16.672 -2.559 1 98.62 190 MET A N 1
ATOM 1525 C CA . MET A 1 190 ? -11.289 16.094 -3.771 1 98.62 190 MET A CA 1
ATOM 1526 C C . MET A 1 190 ? -12.266 16.203 -4.934 1 98.62 190 MET A C 1
ATOM 1528 O O . MET A 1 190 ? -13.445 15.867 -4.785 1 98.62 190 MET A O 1
ATOM 1532 N N . THR A 1 191 ? -11.789 16.688 -6.098 1 98.06 191 THR A N 1
ATOM 1533 C CA . THR A 1 191 ? -12.672 16.781 -7.254 1 98.06 191 THR A CA 1
ATOM 1534 C C . THR A 1 191 ? -13.211 15.414 -7.645 1 98.06 191 THR A C 1
ATOM 1536 O O . THR A 1 191 ? -12.633 14.383 -7.285 1 98.06 191 THR A O 1
ATOM 1539 N N . ARG A 1 192 ? -14.258 15.289 -8.391 1 96.25 192 ARG A N 1
ATOM 1540 C CA . ARG A 1 192 ? -15 14.062 -8.672 1 96.25 192 ARG A CA 1
ATOM 1541 C C . ARG A 1 192 ? -14.406 13.328 -9.867 1 96.25 192 ARG A C 1
ATOM 1543 O O . ARG A 1 192 ? -14.688 12.148 -10.086 1 96.25 192 ARG A O 1
ATOM 1550 N N . ASP A 1 193 ? -13.625 14.039 -10.609 1 96.56 193 ASP A N 1
ATOM 1551 C CA . ASP A 1 193 ? -13.016 13.438 -11.789 1 96.56 193 ASP A CA 1
ATOM 1552 C C . ASP A 1 193 ? -11.859 12.523 -11.406 1 96.56 193 ASP A C 1
ATOM 1554 O O . ASP A 1 193 ? -11.578 12.336 -10.219 1 96.56 193 ASP A O 1
ATOM 1558 N N . GLU A 1 194 ? -11.195 11.914 -12.375 1 93.38 194 GLU A N 1
ATOM 1559 C CA . GLU A 1 194 ? -10.125 10.945 -12.148 1 93.38 194 GLU A CA 1
ATOM 1560 C C . GLU A 1 194 ? -8.875 11.625 -11.594 1 93.38 194 GLU A C 1
ATOM 1562 O O . GLU A 1 194 ? -8.102 11 -10.859 1 93.38 194 GLU A O 1
ATOM 1567 N N . GLU A 1 195 ? -8.734 12.875 -11.859 1 95.12 195 GLU A N 1
ATOM 1568 C CA . GLU A 1 195 ? -7.566 13.602 -11.367 1 95.12 195 GLU A CA 1
ATOM 1569 C C . GLU A 1 195 ? -7.559 13.664 -9.844 1 95.12 195 GLU A C 1
ATOM 1571 O O . GLU A 1 195 ? -6.496 13.609 -9.219 1 95.12 195 GLU A O 1
ATOM 1576 N N . GLY A 1 196 ? -8.711 13.773 -9.281 1 97.88 196 GLY A N 1
ATOM 1577 C CA . GLY A 1 196 ? -8.789 13.914 -7.84 1 97.88 196 GLY A CA 1
ATOM 1578 C C . GLY A 1 196 ? -8.047 15.133 -7.312 1 97.88 196 GLY A C 1
ATOM 1579 O O . GLY A 1 196 ? -7.262 15.031 -6.371 1 97.88 196 GLY A O 1
ATOM 1580 N N . PHE A 1 197 ? -8.242 16.234 -8.047 1 98 197 PHE A N 1
ATOM 1581 C CA . PHE A 1 197 ? -7.594 17.484 -7.664 1 98 197 PHE A CA 1
ATOM 1582 C C . PHE A 1 197 ? -8.242 18.062 -6.41 1 98 197 PHE A C 1
ATOM 1584 O O . PHE A 1 197 ? -9.258 17.562 -5.941 1 98 197 PHE A O 1
ATOM 1591 N N . PHE A 1 198 ? -7.594 19.016 -5.844 1 98.69 198 PHE A N 1
ATOM 1592 C CA . PHE A 1 198 ? -8.117 19.703 -4.672 1 98.69 198 PHE A CA 1
ATOM 1593 C C . PHE A 1 198 ? -9.406 20.453 -5.012 1 98.69 198 PHE A C 1
ATOM 1595 O O . PHE A 1 198 ? -9.555 20.969 -6.117 1 98.69 198 PHE A O 1
ATOM 1602 N N . ALA A 1 199 ? -10.352 20.484 -4.102 1 98.44 199 ALA A N 1
ATOM 1603 C CA . ALA A 1 199 ? -11.625 21.172 -4.25 1 98.44 199 ALA A CA 1
ATOM 1604 C C . ALA A 1 199 ? -12.023 21.859 -2.951 1 98.44 199 ALA A C 1
ATOM 1606 O O . ALA A 1 199 ? -11.516 21.531 -1.878 1 98.44 199 ALA A O 1
ATOM 1607 N N . GLU A 1 200 ? -12.812 22.875 -3.061 1 98.56 200 GLU A N 1
ATOM 1608 C CA . GLU A 1 200 ? -13.414 23.453 -1.866 1 98.56 200 GLU A CA 1
ATOM 1609 C C . GLU A 1 200 ? -14.289 22.453 -1.135 1 98.56 200 GLU A C 1
ATOM 1611 O O . GLU A 1 200 ? -14.961 21.625 -1.767 1 98.56 200 GLU A O 1
ATOM 1616 N N . LEU A 1 201 ? -14.242 22.547 0.2 1 98.38 201 LEU A N 1
ATOM 1617 C CA . LEU A 1 201 ? -15.039 21.609 0.983 1 98.38 201 LEU A CA 1
ATOM 1618 C C . LEU A 1 201 ? -16.5 21.641 0.535 1 98.38 201 LEU A C 1
ATOM 1620 O O . LEU A 1 201 ? -17.078 22.703 0.348 1 98.38 201 LEU A O 1
ATOM 1624 N N . GLY A 1 202 ? -17.078 20.469 0.34 1 97.69 202 GLY A N 1
ATOM 1625 C CA . GLY A 1 202 ? -18.484 20.359 -0.008 1 97.69 202 GLY A CA 1
ATOM 1626 C C . GLY A 1 202 ? -18.719 20.281 -1.504 1 97.69 202 GLY A C 1
ATOM 1627 O O . GLY A 1 202 ? -19.828 19.953 -1.945 1 97.69 202 GLY A O 1
ATOM 1628 N N . THR A 1 203 ? -17.734 20.531 -2.303 1 97.75 203 THR A N 1
ATOM 1629 C CA . THR A 1 203 ? -17.906 20.531 -3.75 1 97.75 203 THR A CA 1
ATOM 1630 C C . THR A 1 203 ? -17.328 19.266 -4.359 1 97.75 203 THR A C 1
ATOM 1632 O O . THR A 1 203 ? -17.562 18.969 -5.535 1 97.75 203 THR A O 1
ATOM 1635 N N . GLY A 1 204 ? -16.547 18.547 -3.516 1 98.38 204 GLY A N 1
ATOM 1636 C CA . GLY A 1 204 ? -15.883 17.359 -4.031 1 98.38 204 GLY A CA 1
ATOM 1637 C C . GLY A 1 204 ? -16.547 16.078 -3.59 1 98.38 204 GLY A C 1
ATOM 1638 O O . GLY A 1 204 ? -17.75 16.047 -3.299 1 98.38 204 GLY A O 1
ATOM 1639 N N . ARG A 1 205 ? -15.828 14.961 -3.672 1 98.19 205 ARG A N 1
ATOM 1640 C CA . ARG A 1 205 ? -16.406 13.641 -3.492 1 98.19 205 ARG A CA 1
ATOM 1641 C C . ARG A 1 205 ? -16.078 13.07 -2.115 1 98.19 205 ARG A C 1
ATOM 1643 O O . ARG A 1 205 ? -16.516 11.969 -1.771 1 98.19 205 ARG A O 1
ATOM 1650 N N . MET A 1 206 ? -15.281 13.758 -1.29 1 98.38 206 MET A N 1
ATOM 1651 C CA . MET A 1 206 ? -14.977 13.234 0.04 1 98.38 206 MET A CA 1
ATOM 1652 C C . MET A 1 206 ? -16.188 13.352 0.96 1 98.38 206 MET A C 1
ATOM 1654 O O . MET A 1 206 ? -16.953 14.305 0.856 1 98.38 206 MET A O 1
ATOM 1658 N N . ASP A 1 207 ? -16.406 12.375 1.798 1 98.12 207 ASP A N 1
ATOM 1659 C CA . ASP A 1 207 ? -17.5 12.391 2.771 1 98.12 207 ASP A CA 1
ATOM 1660 C C . ASP A 1 207 ? -17.141 13.258 3.977 1 98.12 207 ASP A C 1
ATOM 1662 O O . ASP A 1 207 ? -16.922 12.742 5.078 1 98.12 207 ASP A O 1
ATOM 1666 N N . ILE A 1 208 ? -17.219 14.547 3.758 1 98.06 208 ILE A N 1
ATOM 1667 C CA . ILE A 1 208 ? -16.766 15.516 4.75 1 98.06 208 ILE A CA 1
ATOM 1668 C C . ILE A 1 208 ? -17.625 15.406 6.012 1 98.06 208 ILE A C 1
ATOM 1670 O O . ILE A 1 208 ? -17.109 15.492 7.125 1 98.06 208 ILE A O 1
ATOM 1674 N N . GLU A 1 209 ? -18.844 15.18 5.844 1 97.38 209 GLU A N 1
ATOM 1675 C CA . GLU A 1 209 ? -19.75 15.07 6.984 1 97.38 209 GLU A CA 1
ATOM 1676 C C . GLU A 1 209 ? -19.359 13.898 7.887 1 97.38 209 GLU A C 1
ATOM 1678 O O . GLU A 1 209 ? -19.297 14.047 9.109 1 97.38 209 GLU A O 1
ATOM 1683 N N . ALA A 1 210 ? -19.094 12.742 7.305 1 98 210 ALA A N 1
ATOM 1684 C CA . ALA A 1 210 ? -18.688 11.578 8.078 1 98 210 ALA A CA 1
ATOM 1685 C C . ALA A 1 210 ? -17.344 11.82 8.781 1 98 210 ALA A C 1
ATOM 1687 O O . ALA A 1 210 ? -17.156 11.414 9.93 1 98 210 ALA A O 1
ATOM 1688 N N . ILE A 1 211 ? -16.453 12.5 8.109 1 98.06 211 ILE A N 1
ATOM 1689 C CA . ILE A 1 211 ? -15.141 12.812 8.664 1 98.06 211 ILE A CA 1
ATOM 1690 C C . ILE A 1 211 ? -15.289 13.727 9.875 1 98.06 211 ILE A C 1
ATOM 1692 O O . ILE A 1 211 ? -14.68 13.492 10.922 1 98.06 211 ILE A O 1
ATOM 1696 N N . LEU A 1 212 ? -16.125 14.711 9.727 1 97.44 212 LEU A N 1
ATOM 1697 C CA . LEU A 1 212 ? -16.359 15.656 10.812 1 97.44 212 LEU A CA 1
ATOM 1698 C C . LEU A 1 212 ? -17.016 14.969 12 1 97.44 212 LEU A C 1
ATOM 1700 O O . LEU A 1 212 ? -16.672 15.242 13.148 1 97.44 212 LEU A O 1
ATOM 1704 N N . LYS A 1 213 ? -17.969 14.102 11.719 1 96.75 213 LYS A N 1
ATOM 1705 C CA . LYS A 1 213 ? -18.625 13.352 12.789 1 96.75 213 LYS A CA 1
ATOM 1706 C C . LYS A 1 213 ? -17.625 12.492 13.555 1 96.75 213 LYS A C 1
ATOM 1708 O O . LYS A 1 213 ? -17.641 12.461 14.781 1 96.75 213 LYS A O 1
ATOM 1713 N N . GLN A 1 214 ? -16.766 11.852 12.82 1 97.38 214 GLN A N 1
ATOM 1714 C CA . GLN A 1 214 ? -15.758 11.008 13.453 1 97.38 214 GLN A CA 1
ATOM 1715 C C . GLN A 1 214 ? -14.758 11.852 14.242 1 97.38 214 GLN A C 1
ATOM 1717 O O . GLN A 1 214 ? -14.328 11.461 15.328 1 97.38 214 GLN A O 1
ATOM 1722 N N . ALA A 1 215 ? -14.398 12.984 13.695 1 97.19 215 ALA A N 1
ATOM 1723 C CA . ALA A 1 215 ? -13.5 13.891 14.406 1 97.19 215 ALA A CA 1
ATOM 1724 C C . ALA A 1 215 ? -14.102 14.344 15.734 1 97.19 215 ALA A C 1
ATOM 1726 O O . ALA A 1 215 ? -13.406 14.414 16.75 1 97.19 215 ALA A O 1
ATOM 1727 N N . LYS A 1 216 ? -15.359 14.641 15.688 1 95.88 216 LYS A N 1
ATOM 1728 C CA . LYS A 1 216 ? -16.062 15.039 16.906 1 95.88 216 LYS A CA 1
ATOM 1729 C C . LYS A 1 216 ? -16.094 13.898 17.922 1 95.88 216 LYS A C 1
ATOM 1731 O O . LYS A 1 216 ? -15.812 14.109 19.094 1 95.88 216 LYS A O 1
ATOM 1736 N N . GLN A 1 217 ? -16.391 12.719 17.438 1 96.38 217 GLN A N 1
ATOM 1737 C CA . GLN A 1 217 ? -16.453 11.547 18.297 1 96.38 217 GLN A CA 1
ATOM 1738 C C . GLN A 1 217 ? -15.094 11.266 18.953 1 96.38 217 GLN A C 1
ATOM 1740 O O . GLN A 1 217 ? -15.031 10.812 20.094 1 96.38 217 GLN A O 1
ATOM 1745 N N . GLN A 1 218 ? -14.094 11.602 18.234 1 96.88 218 GLN A N 1
ATOM 1746 C CA . GLN A 1 218 ? -12.742 11.328 18.719 1 96.88 218 GLN A CA 1
ATOM 1747 C C . GLN A 1 218 ? -12.156 12.539 19.438 1 96.88 218 GLN A C 1
ATOM 1749 O O . GLN A 1 218 ? -10.977 12.555 19.781 1 96.88 218 GLN A O 1
ATOM 1754 N N . GLU A 1 219 ? -12.906 13.547 19.547 1 96.19 219 GLU A N 1
ATOM 1755 C CA . GLU A 1 219 ? -12.555 14.742 20.312 1 96.19 219 GLU A CA 1
ATOM 1756 C C . GLU A 1 219 ? -11.305 15.406 19.734 1 96.19 219 GLU A C 1
ATOM 1758 O O . GLU A 1 219 ? -10.398 15.781 20.5 1 96.19 219 GLU A O 1
ATOM 1763 N N . VAL A 1 220 ? -11.234 15.469 18.469 1 96.94 220 VAL A N 1
ATOM 1764 C CA . VAL A 1 220 ? -10.148 16.172 17.781 1 96.94 220 VAL A CA 1
ATOM 1765 C C . VAL A 1 220 ? -10.219 17.656 18.109 1 96.94 220 VAL A C 1
ATOM 1767 O O . VAL A 1 220 ? -11.273 18.281 18.016 1 96.94 220 VAL A O 1
ATOM 1770 N N . ALA A 1 221 ? -9.125 18.203 18.438 1 97.06 221 ALA A N 1
ATOM 1771 C CA . ALA A 1 221 ? -9.094 19.562 18.969 1 97.06 221 ALA A CA 1
ATOM 1772 C C . ALA A 1 221 ? -9.328 20.594 17.859 1 97.06 221 ALA A C 1
ATOM 1774 O O . ALA A 1 221 ? -10.055 21.562 18.047 1 97.06 221 ALA A O 1
ATOM 1775 N N . TRP A 1 222 ? -8.711 20.391 16.719 1 97.94 222 TRP A N 1
ATOM 1776 C CA . TRP A 1 222 ? -8.805 21.328 15.625 1 97.94 222 TRP A CA 1
ATOM 1777 C C . TRP A 1 222 ? -9.109 20.625 14.312 1 97.94 222 TRP A C 1
ATOM 1779 O O . TRP A 1 222 ? -8.469 19.609 13.977 1 97.94 222 TRP A O 1
ATOM 1789 N N . GLN A 1 223 ? -10.094 21.062 13.625 1 97.81 223 GLN A N 1
ATOM 1790 C CA . GLN A 1 223 ? -10.352 20.719 12.227 1 97.81 223 GLN A CA 1
ATOM 1791 C C . GLN A 1 223 ? -9.766 21.766 11.289 1 97.81 223 GLN A C 1
ATOM 1793 O O . GLN A 1 223 ? -10.25 22.906 11.25 1 97.81 223 GLN A O 1
ATOM 1798 N N . ILE A 1 224 ? -8.75 21.391 10.562 1 98.75 224 ILE A N 1
ATOM 1799 C CA . ILE A 1 224 ? -7.938 22.391 9.859 1 98.75 224 ILE A CA 1
ATOM 1800 C C . ILE A 1 224 ? -8.195 22.297 8.359 1 98.75 224 ILE A C 1
ATOM 1802 O O . ILE A 1 224 ? -7.832 21.312 7.719 1 98.75 224 ILE A O 1
ATOM 1806 N N . VAL A 1 225 ? -8.812 23.359 7.812 1 98.75 225 VAL A N 1
ATOM 1807 C CA . VAL A 1 225 ? -9.094 23.453 6.383 1 98.75 225 VAL A CA 1
ATOM 1808 C C . VAL A 1 225 ? -7.805 23.75 5.621 1 98.75 225 VAL A C 1
ATOM 1810 O O . VAL A 1 225 ? -7.004 24.578 6.043 1 98.75 225 VAL A O 1
ATOM 1813 N N . GLU A 1 226 ? -7.625 22.984 4.582 1 98.81 226 GLU A N 1
ATOM 1814 C CA . GLU A 1 226 ? -6.477 23.219 3.713 1 98.81 226 GLU A CA 1
ATOM 1815 C C . GLU A 1 226 ? -6.809 22.906 2.258 1 98.81 226 GLU A C 1
ATOM 1817 O O . GLU A 1 226 ? -7.566 21.984 1.974 1 98.81 226 GLU A O 1
ATOM 1822 N N . GLN A 1 227 ? -6.273 23.703 1.367 1 98.5 227 GLN A N 1
ATOM 1823 C CA . GLN A 1 227 ? -6.266 23.453 -0.069 1 98.5 227 GLN A CA 1
ATOM 1824 C C . GLN A 1 227 ? -4.914 23.797 -0.686 1 98.5 227 GLN A C 1
ATOM 1826 O O . GLN A 1 227 ? -4.594 24.969 -0.866 1 98.5 227 GLN A O 1
ATOM 1831 N N . ASP A 1 228 ? -4.176 22.75 -1.05 1 97.81 228 ASP A N 1
ATOM 1832 C CA . ASP A 1 228 ? -2.791 22.938 -1.481 1 97.81 228 ASP A CA 1
ATOM 1833 C C . ASP A 1 228 ? -2.721 23.781 -2.754 1 97.81 228 ASP A C 1
ATOM 1835 O O . ASP A 1 228 ? -1.775 24.547 -2.947 1 97.81 228 ASP A O 1
ATOM 1839 N N . GLU A 1 229 ? -3.682 23.562 -3.615 1 97.62 229 GLU A N 1
ATOM 1840 C CA . GLU A 1 229 ? -3.814 24.328 -4.852 1 97.62 229 GLU A CA 1
ATOM 1841 C C . GLU A 1 229 ? -5.277 24.625 -5.16 1 97.62 229 GLU A C 1
ATOM 1843 O O . GLU A 1 229 ? -6.16 23.812 -4.887 1 97.62 229 GLU A O 1
ATOM 1848 N N . SER A 1 230 ? -5.465 25.766 -5.641 1 97.06 230 SER A N 1
ATOM 1849 C CA . SER A 1 230 ? -6.805 26.172 -6.051 1 97.06 230 SER A CA 1
ATOM 1850 C C . SER A 1 230 ? -6.844 26.531 -7.535 1 97.06 230 SER A C 1
ATOM 1852 O O . SER A 1 230 ? -5.902 27.141 -8.062 1 97.06 230 SER A O 1
ATOM 1854 N N . ARG A 1 231 ? -7.871 26.141 -8.242 1 93.69 231 ARG A N 1
ATOM 1855 C CA . ARG A 1 231 ? -8.055 26.531 -9.633 1 93.69 231 ARG A CA 1
ATOM 1856 C C . ARG A 1 231 ? -8.469 28 -9.742 1 93.69 231 ARG A C 1
ATOM 1858 O O . ARG A 1 231 ? -8.125 28.672 -10.711 1 93.69 231 ARG A O 1
ATOM 1865 N N . GLY A 1 232 ? -9.109 28.547 -8.789 1 95.38 232 GLY A N 1
ATOM 1866 C CA . GLY A 1 232 ? -9.461 29.953 -8.664 1 95.38 232 GLY A CA 1
ATOM 1867 C C . GLY A 1 232 ? -8.594 30.688 -7.664 1 95.38 232 GLY A C 1
ATOM 1868 O O . GLY A 1 232 ? -7.414 30.375 -7.496 1 95.38 232 GLY A O 1
ATOM 1869 N N . GLU A 1 233 ? -9.211 31.734 -7.105 1 97.38 233 GLU A N 1
ATOM 1870 C CA . GLU A 1 233 ? -8.508 32.5 -6.082 1 97.38 233 GLU A CA 1
ATOM 1871 C C . GLU A 1 233 ? -8.531 31.766 -4.738 1 97.38 233 GLU A C 1
ATOM 1873 O O . GLU A 1 233 ? -9.602 31.516 -4.184 1 97.38 233 GLU A O 1
ATOM 1878 N N . PRO A 1 234 ? -7.363 31.531 -4.184 1 98.62 234 PRO A N 1
ATOM 1879 C CA . PRO A 1 234 ? -7.297 30.766 -2.945 1 98.62 234 PRO A CA 1
ATOM 1880 C C . PRO A 1 234 ? -8.125 31.375 -1.818 1 98.62 234 PRO A C 1
ATOM 1882 O O . PRO A 1 234 ? -8.766 30.656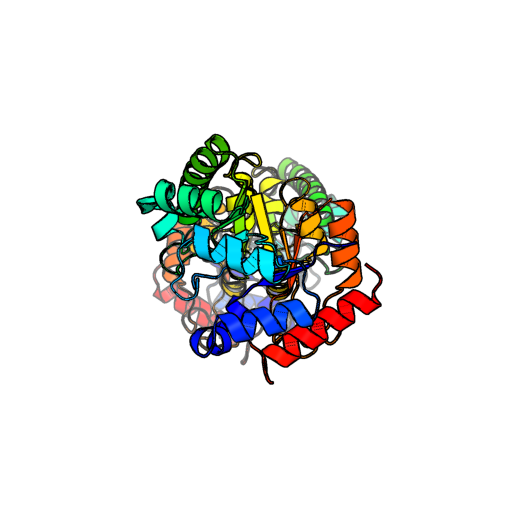 -1.053 1 98.62 234 PRO A O 1
ATOM 1885 N N . ILE A 1 235 ? -8.094 32.656 -1.715 1 98.5 235 ILE A N 1
ATOM 1886 C CA . ILE A 1 235 ? -8.812 33.344 -0.64 1 98.5 235 ILE A CA 1
ATOM 1887 C C . ILE A 1 235 ? -10.305 33.062 -0.762 1 98.5 235 ILE A C 1
ATOM 1889 O O . ILE A 1 235 ? -11 32.906 0.246 1 98.5 235 ILE A O 1
ATOM 1893 N N . GLU A 1 236 ? -10.844 33 -1.967 1 98.19 236 GLU A N 1
ATOM 1894 C CA . GLU A 1 236 ? -12.25 32.656 -2.189 1 98.19 236 GLU A CA 1
ATOM 1895 C C . GLU A 1 236 ? -12.523 31.188 -1.877 1 98.19 236 GLU A C 1
ATOM 1897 O O . GLU A 1 236 ? -13.609 30.844 -1.395 1 98.19 236 GLU A O 1
ATOM 1902 N N . SER A 1 237 ? -11.562 30.359 -2.178 1 98.5 237 SER A N 1
ATOM 1903 C CA . SER A 1 237 ? -11.695 28.938 -1.905 1 98.5 237 SER A CA 1
ATOM 1904 C C . SER A 1 237 ? -11.852 28.672 -0.412 1 98.5 237 SER A C 1
ATOM 1906 O O . SER A 1 237 ? -12.695 27.875 -0.001 1 98.5 237 SER A O 1
ATOM 1908 N N . VAL A 1 238 ? -11 29.312 0.363 1 98.31 238 VAL A N 1
ATOM 1909 C CA . VAL A 1 238 ? -11.055 29.047 1.796 1 98.31 238 VAL A CA 1
ATOM 1910 C C . VAL A 1 238 ? -12.344 29.625 2.383 1 98.31 238 VAL A C 1
ATOM 1912 O O . VAL A 1 238 ? -12.914 29.062 3.32 1 98.31 238 VAL A O 1
ATOM 1915 N N . LYS A 1 239 ? -12.82 30.75 1.807 1 98.31 239 LYS A N 1
ATOM 1916 C CA . LYS A 1 239 ? -14.102 31.297 2.225 1 98.31 239 LYS A CA 1
ATOM 1917 C C . LYS A 1 239 ? -15.242 30.328 1.942 1 98.31 239 LYS A C 1
ATOM 1919 O O . LYS A 1 239 ? -16.078 30.078 2.809 1 98.31 239 LYS A O 1
ATOM 1924 N N . GLU A 1 240 ? -15.25 29.797 0.795 1 98 240 GLU A N 1
ATOM 1925 C CA . GLU A 1 240 ? -16.281 28.844 0.386 1 98 240 GLU A CA 1
ATOM 1926 C C . GLU A 1 240 ? -16.266 27.594 1.272 1 98 240 GLU A C 1
ATOM 1928 O O . GLU A 1 240 ? -17.312 27.094 1.656 1 98 240 GLU A O 1
ATOM 1933 N N . SER A 1 241 ? -15.094 27.141 1.585 1 98.25 241 SER A N 1
ATOM 1934 C CA . SER A 1 241 ? -14.953 25.953 2.432 1 98.25 241 SER A CA 1
ATOM 1935 C C . SER A 1 241 ? -15.508 26.219 3.828 1 98.25 241 SER A C 1
ATOM 1937 O O . SER A 1 241 ? -16.203 25.359 4.391 1 98.25 241 SER A O 1
ATOM 1939 N N . LEU A 1 242 ? -15.234 27.344 4.332 1 97.81 242 LEU A N 1
ATOM 1940 C CA . LEU A 1 242 ? -15.75 27.688 5.66 1 97.81 242 LEU A CA 1
ATOM 1941 C C . LEU A 1 242 ? -17.266 27.797 5.641 1 97.81 242 LEU A C 1
ATOM 1943 O O . LEU A 1 242 ? -17.938 27.375 6.582 1 97.81 242 LEU A O 1
ATOM 1947 N N . GLN A 1 243 ? -17.828 28.375 4.633 1 96.81 243 GLN A N 1
ATOM 1948 C CA . GLN A 1 243 ? -19.281 28.5 4.508 1 96.81 243 GLN A CA 1
ATOM 1949 C C . GLN A 1 243 ? -19.953 27.141 4.5 1 96.81 243 GLN A C 1
ATOM 1951 O O . GLN A 1 243 ? -21 26.953 5.117 1 96.81 243 GLN A O 1
ATOM 1956 N N . TYR A 1 244 ? -19.359 26.266 3.822 1 97.56 244 TYR A N 1
ATOM 1957 C CA . TYR A 1 244 ? -19.859 24.891 3.809 1 97.56 244 TYR A CA 1
ATOM 1958 C C . TYR A 1 244 ? -19.891 24.312 5.215 1 97.56 244 TYR A C 1
ATOM 1960 O O . TYR A 1 244 ? -20.891 23.688 5.613 1 97.56 244 TYR A O 1
ATOM 1968 N N . LEU A 1 245 ? -18.797 24.484 5.938 1 96.56 245 LEU A N 1
ATOM 1969 C CA . LEU A 1 245 ? -18.734 23.953 7.297 1 96.56 245 LEU A CA 1
ATOM 1970 C C . LEU A 1 245 ? -19.797 24.578 8.18 1 96.56 245 LEU A C 1
ATOM 1972 O O . LEU A 1 245 ? -20.391 23.906 9.031 1 96.56 245 LEU A O 1
ATOM 1976 N N . HIS A 1 246 ? -20.078 25.859 7.992 1 93.81 246 HIS A N 1
ATOM 1977 C CA . HIS A 1 246 ? -21.109 26.547 8.758 1 93.81 246 HIS A CA 1
ATOM 1978 C C . HIS A 1 246 ? -22.5 25.984 8.461 1 93.81 246 HIS A C 1
ATOM 1980 O O . HIS A 1 246 ? -23.359 25.922 9.344 1 93.81 246 HIS A O 1
ATOM 1986 N N . GLN A 1 247 ? -22.641 25.594 7.266 1 92.81 247 GLN A N 1
ATOM 1987 C CA . GLN A 1 247 ? -23.922 25.016 6.863 1 92.81 247 GLN A CA 1
ATOM 1988 C C . GLN A 1 247 ? -24.141 23.656 7.516 1 92.81 247 GLN A C 1
ATOM 1990 O O . GLN A 1 247 ? -25.281 23.266 7.773 1 92.81 247 GLN A O 1
ATOM 1995 N N . LEU A 1 248 ? -23.094 22.875 7.656 1 90.69 248 LEU A N 1
ATOM 1996 C CA . LEU A 1 248 ? -23.203 21.562 8.297 1 90.69 248 LEU A CA 1
ATOM 1997 C C . LEU A 1 248 ? -23.453 21.719 9.789 1 90.69 248 LEU A C 1
ATOM 1999 O O . LEU A 1 248 ? -23.906 20.781 10.453 1 90.69 248 LEU A O 1
ATOM 2003 N N . SER A 1 249 ? -23.75 22.766 10.305 1 65.5 249 SER A N 1
ATOM 2004 C CA . SER A 1 249 ? -24.047 23.078 11.703 1 65.5 249 SER A CA 1
ATOM 2005 C C . SER A 1 249 ? -23.047 22.391 12.633 1 65.5 249 SER A C 1
ATOM 2007 O O . SER A 1 249 ? -23.453 21.781 13.633 1 65.5 249 SER A O 1
ATOM 2009 N N . ILE A 1 250 ? -22 22.109 12.164 1 53.53 250 ILE A N 1
ATOM 2010 C CA . ILE A 1 250 ? -21.031 21.453 13.047 1 53.53 250 ILE A CA 1
ATOM 2011 C C . ILE A 1 250 ? -20.094 22.5 13.641 1 53.53 250 ILE A C 1
ATOM 2013 O O . ILE A 1 250 ? -19.797 23.516 13 1 53.53 250 ILE A O 1
ATOM 2017 N N . MET B 1 1 ? 20.797 -27.875 -13.828 1 53.59 1 MET B N 1
ATOM 2018 C CA . MET B 1 1 ? 19.953 -27.109 -14.742 1 53.59 1 MET B CA 1
ATOM 2019 C C . MET B 1 1 ? 18.688 -26.641 -14.039 1 53.59 1 MET B C 1
ATOM 2021 O O . MET B 1 1 ? 18.172 -27.312 -13.141 1 53.59 1 MET B O 1
ATOM 2025 N N . THR B 1 2 ? 18.25 -25.312 -14.195 1 71.44 2 THR B N 1
ATOM 2026 C CA . THR B 1 2 ? 17.062 -24.75 -13.555 1 71.44 2 THR B CA 1
ATOM 2027 C C . THR B 1 2 ? 15.805 -25.438 -14.039 1 71.44 2 THR B C 1
ATOM 2029 O O . THR B 1 2 ? 15.688 -25.781 -15.219 1 71.44 2 THR B O 1
ATOM 2032 N N . ASN B 1 3 ? 15.031 -26.031 -13.086 1 92.5 3 ASN B N 1
ATOM 2033 C CA . ASN B 1 3 ? 13.742 -26.609 -13.43 1 92.5 3 ASN B CA 1
ATOM 2034 C C . ASN B 1 3 ? 12.75 -25.562 -13.906 1 92.5 3 ASN B C 1
ATOM 2036 O O . ASN B 1 3 ? 12.188 -24.812 -13.094 1 92.5 3 ASN B O 1
ATOM 2040 N N . THR B 1 4 ? 12.578 -25.547 -15.273 1 96.94 4 THR B N 1
ATOM 2041 C CA . THR B 1 4 ? 11.656 -24.594 -15.875 1 96.94 4 THR B CA 1
ATOM 2042 C C . THR B 1 4 ? 10.328 -25.25 -16.219 1 96.94 4 THR B C 1
ATOM 2044 O O . THR B 1 4 ? 10.297 -26.328 -16.797 1 96.94 4 THR B O 1
ATOM 2047 N N . ALA B 1 5 ? 9.289 -24.641 -15.773 1 98.62 5 ALA B N 1
ATOM 2048 C CA . ALA B 1 5 ? 7.949 -25.125 -16.094 1 98.62 5 ALA B CA 1
ATOM 2049 C C . ALA B 1 5 ? 7.129 -24.031 -16.781 1 98.62 5 ALA B C 1
ATOM 2051 O O . ALA B 1 5 ? 7.539 -22.875 -16.828 1 98.62 5 ALA B O 1
ATOM 2052 N N . LEU B 1 6 ? 6.07 -24.469 -17.406 1 98.88 6 LEU B N 1
ATOM 2053 C CA . LEU B 1 6 ? 5.133 -23.547 -18.031 1 98.88 6 LEU B CA 1
ATOM 2054 C C . LEU B 1 6 ? 3.773 -23.594 -17.344 1 98.88 6 LEU B C 1
ATOM 2056 O O . LEU B 1 6 ? 3.211 -24.672 -17.141 1 98.88 6 LEU B O 1
ATOM 2060 N N . GLN B 1 7 ? 3.289 -22.453 -16.891 1 98.94 7 GLN B N 1
ATOM 2061 C CA . GLN B 1 7 ? 1.908 -22.344 -16.422 1 98.94 7 GLN B CA 1
ATOM 2062 C C . GLN B 1 7 ? 0.932 -22.438 -17.594 1 98.94 7 GLN B C 1
ATOM 2064 O O . GLN B 1 7 ? 0.903 -21.547 -18.453 1 98.94 7 GLN B O 1
ATOM 2069 N N . LEU B 1 8 ? 0.085 -23.359 -17.578 1 98.88 8 LEU B N 1
ATOM 2070 C CA . LEU B 1 8 ? -0.676 -23.75 -18.75 1 98.88 8 LEU B CA 1
ATOM 2071 C C . LEU B 1 8 ? -1.812 -22.766 -19.016 1 98.88 8 LEU B C 1
ATOM 2073 O O . LEU B 1 8 ? -2.398 -22.766 -20.109 1 98.88 8 LEU B O 1
ATOM 2077 N N . TYR B 1 9 ? -2.111 -21.938 -18.062 1 98.75 9 TYR B N 1
ATOM 2078 C CA . TYR B 1 9 ? -3.072 -20.875 -18.328 1 98.75 9 TYR B CA 1
ATOM 2079 C C . TYR B 1 9 ? -2.652 -20.062 -19.547 1 98.75 9 TYR B C 1
ATOM 2081 O O . TYR B 1 9 ? -3.5 -19.531 -20.281 1 98.75 9 TYR B O 1
ATOM 2089 N N . THR B 1 10 ? -1.37 -19.984 -19.812 1 98.81 10 THR B N 1
ATOM 2090 C CA . THR B 1 10 ? -0.831 -19.219 -20.938 1 98.81 10 THR B CA 1
ATOM 2091 C C . THR B 1 10 ? -1.366 -19.766 -22.25 1 98.81 10 THR B C 1
ATOM 2093 O O . THR B 1 10 ? -1.582 -19 -23.203 1 98.81 10 THR B O 1
ATOM 2096 N N . LEU B 1 11 ? -1.547 -21.047 -22.359 1 98.81 11 LEU B N 1
ATOM 2097 C CA . LEU B 1 11 ? -1.956 -21.703 -23.594 1 98.81 11 LEU B CA 1
ATOM 2098 C C . LEU B 1 11 ? -3.373 -22.25 -23.469 1 98.81 11 LEU B C 1
ATOM 2100 O O . LEU B 1 11 ? -3.688 -23.297 -24.047 1 98.81 11 LEU B O 1
ATOM 2104 N N . ARG B 1 12 ? -4.219 -21.609 -22.688 1 98.56 12 ARG B N 1
ATOM 2105 C CA . ARG B 1 12 ? -5.527 -22.156 -22.359 1 98.56 12 ARG B CA 1
ATOM 2106 C C . ARG B 1 12 ? -6.363 -22.406 -23.609 1 98.56 12 ARG B C 1
ATOM 2108 O O . ARG B 1 12 ? -7.098 -23.391 -23.703 1 98.56 12 ARG B O 1
ATOM 2115 N N . LYS B 1 13 ? -6.266 -21.547 -24.641 1 98 13 LYS B N 1
ATOM 2116 C CA . LYS B 1 13 ? -7.051 -21.703 -25.859 1 98 13 LYS B CA 1
ATOM 2117 C C . LYS B 1 13 ? -6.512 -22.844 -26.719 1 98 13 LYS B C 1
ATOM 2119 O O . LYS B 1 13 ? -7.277 -23.656 -27.234 1 98 13 LYS B O 1
ATOM 2124 N N . GLU B 1 14 ? -5.223 -22.875 -26.844 1 98.31 14 GLU B N 1
ATOM 2125 C CA . GLU B 1 14 ? -4.594 -23.969 -27.594 1 98.31 14 GLU B CA 1
ATOM 2126 C C . GLU B 1 14 ? -4.906 -25.328 -26.969 1 98.31 14 GLU B C 1
ATOM 2128 O O . GLU B 1 14 ? -5.16 -26.297 -27.688 1 98.31 14 GLU B O 1
ATOM 2133 N N . LEU B 1 15 ? -4.914 -25.375 -25.688 1 98.69 15 LEU B N 1
ATOM 2134 C CA . LEU B 1 15 ? -5.16 -26.625 -24.969 1 98.69 15 LEU B CA 1
ATOM 2135 C C . LEU B 1 15 ? -6.613 -27.062 -25.125 1 98.69 15 LEU B C 1
ATOM 2137 O O . LEU B 1 15 ? -6.902 -28.266 -25.156 1 98.69 15 LEU B O 1
ATOM 2141 N N . GLU B 1 16 ? -7.504 -26.125 -25.188 1 97.88 16 GLU B N 1
ATOM 2142 C CA . GLU B 1 16 ? -8.906 -26.453 -25.422 1 97.88 16 GLU B CA 1
ATOM 2143 C C . GLU B 1 16 ? -9.109 -27.062 -26.797 1 97.88 16 GLU B C 1
ATOM 2145 O O . GLU B 1 16 ? -9.945 -27.953 -26.969 1 97.88 16 GLU B O 1
ATOM 2150 N N . GLU B 1 17 ? -8.344 -26.625 -27.734 1 97.75 17 GLU B N 1
ATOM 2151 C CA . GLU B 1 17 ? -8.461 -27.094 -29.125 1 97.75 17 GLU B CA 1
ATOM 2152 C C . GLU B 1 17 ? -7.77 -28.438 -29.312 1 97.75 17 GLU B C 1
ATOM 2154 O O . GLU B 1 17 ? -8.312 -29.328 -29.969 1 97.75 17 GLU B O 1
ATOM 2159 N N . ASP B 1 18 ? -6.602 -28.594 -28.797 1 98.44 18 ASP B N 1
ATOM 2160 C CA . ASP B 1 18 ? -5.777 -29.781 -28.938 1 98.44 18 ASP B CA 1
ATOM 2161 C C . ASP B 1 18 ? -4.871 -29.984 -27.734 1 98.44 18 ASP B C 1
ATOM 2163 O O . ASP B 1 18 ? -3.709 -29.562 -27.75 1 98.44 18 ASP B O 1
ATOM 2167 N N . PHE B 1 19 ? -5.395 -30.703 -26.75 1 98.56 19 PHE B N 1
ATOM 2168 C CA . PHE B 1 19 ? -4.703 -30.844 -25.469 1 98.56 19 PHE B CA 1
ATOM 2169 C C . PHE B 1 19 ? -3.377 -31.562 -25.641 1 98.56 19 PHE B C 1
ATOM 2171 O O . PHE B 1 19 ? -2.316 -31.016 -25.328 1 98.56 19 PHE B O 1
ATOM 2178 N N . GLU B 1 20 ? -3.408 -32.75 -26.203 1 98.5 20 GLU B N 1
ATOM 2179 C CA . GLU B 1 20 ? -2.209 -33.594 -26.328 1 98.5 20 GLU B CA 1
ATOM 2180 C C . GLU B 1 20 ? -1.202 -32.938 -27.281 1 98.5 20 GLU B C 1
ATOM 2182 O O . GLU B 1 20 ? -0.008 -32.875 -26.984 1 98.5 20 GLU B O 1
ATOM 2187 N N . GLY B 1 21 ? -1.728 -32.469 -28.453 1 98.62 21 GLY B N 1
ATOM 2188 C CA . GLY B 1 21 ? -0.845 -31.828 -29.406 1 98.62 21 GLY B CA 1
ATOM 2189 C C . GLY B 1 21 ? -0.12 -30.625 -28.844 1 98.62 21 GLY B C 1
ATOM 2190 O O . GLY B 1 21 ? 1.064 -30.422 -29.125 1 98.62 21 GLY B O 1
ATOM 2191 N N . THR B 1 22 ? -0.812 -29.797 -28.078 1 98.81 22 THR B N 1
ATOM 2192 C CA . THR B 1 22 ? -0.218 -28.609 -27.469 1 98.81 22 THR B CA 1
ATOM 2193 C C . THR B 1 22 ? 0.875 -29.016 -26.484 1 98.81 22 THR B C 1
ATOM 2195 O O . THR B 1 22 ? 1.963 -28.422 -26.484 1 98.81 22 THR B O 1
ATOM 2198 N N . LEU B 1 23 ? 0.658 -30.031 -25.656 1 98.81 23 LEU B N 1
ATOM 2199 C CA . LEU B 1 23 ? 1.652 -30.453 -24.688 1 98.81 23 LEU B CA 1
ATOM 2200 C C . LEU B 1 23 ? 2.863 -31.078 -25.375 1 98.81 23 LEU B C 1
ATOM 2202 O O . LEU B 1 23 ? 3.992 -30.938 -24.891 1 98.81 23 LEU B O 1
ATOM 2206 N N . HIS B 1 24 ? 2.629 -31.781 -26.516 1 98.69 24 HIS B N 1
ATOM 2207 C CA . HIS B 1 24 ? 3.754 -32.25 -27.312 1 98.69 24 HIS B CA 1
ATOM 2208 C C . HIS B 1 24 ? 4.648 -31.109 -27.75 1 98.69 24 HIS B C 1
ATOM 2210 O O . HIS B 1 24 ? 5.875 -31.219 -27.719 1 98.69 24 HIS B O 1
ATOM 2216 N N . GLN B 1 25 ? 4.023 -30.047 -28.172 1 98.5 25 GLN B N 1
ATOM 2217 C CA . GLN B 1 25 ? 4.789 -28.875 -28.594 1 98.5 25 GLN B CA 1
ATOM 2218 C C . GLN B 1 25 ? 5.59 -28.297 -27.438 1 98.5 25 GLN B C 1
ATOM 2220 O O . GLN B 1 25 ? 6.766 -27.953 -27.594 1 98.5 25 GLN B O 1
ATOM 2225 N N . VAL B 1 26 ? 4.941 -28.172 -26.312 1 98.69 26 VAL B N 1
ATOM 2226 C CA . VAL B 1 26 ? 5.59 -27.641 -25.109 1 98.69 26 VAL B CA 1
ATOM 2227 C C . VAL B 1 26 ? 6.812 -28.5 -24.766 1 98.69 26 VAL B C 1
ATOM 2229 O O . VAL B 1 26 ? 7.887 -27.953 -24.484 1 98.69 26 VAL B O 1
ATOM 2232 N N . SER B 1 27 ? 6.633 -29.781 -24.812 1 98.5 27 SER B N 1
ATOM 2233 C CA . SER B 1 27 ? 7.727 -30.719 -24.547 1 98.5 27 SER B CA 1
ATOM 2234 C C . SER B 1 27 ? 8.852 -30.547 -25.562 1 98.5 27 SER B C 1
ATOM 2236 O O . SER B 1 27 ? 10.023 -30.484 -25.188 1 98.5 27 SER B O 1
ATOM 2238 N N . ARG B 1 28 ? 8.547 -30.422 -26.797 1 97.75 28 ARG B N 1
ATOM 2239 C CA . ARG B 1 28 ? 9.539 -30.312 -27.859 1 97.75 28 ARG B CA 1
ATOM 2240 C C . ARG B 1 28 ? 10.344 -29.031 -27.734 1 97.75 28 ARG B C 1
ATOM 2242 O O . ARG B 1 28 ? 11.531 -29 -28.078 1 97.75 28 ARG B O 1
ATOM 2249 N N . MET B 1 29 ? 9.703 -28.016 -27.234 1 96.56 29 MET B N 1
ATOM 2250 C CA . MET B 1 29 ? 10.375 -26.734 -27.016 1 96.56 29 MET B CA 1
ATOM 2251 C C . MET B 1 29 ? 11.5 -26.859 -26 1 96.56 29 MET B C 1
ATOM 2253 O O . MET B 1 29 ? 12.469 -26.094 -26.031 1 96.56 29 MET B O 1
ATOM 2257 N N . GLY B 1 30 ? 11.234 -27.781 -25.016 1 97 30 GLY B N 1
ATOM 2258 C CA . GLY B 1 30 ? 12.297 -28 -24.047 1 97 30 GLY B CA 1
ATOM 2259 C C . GLY B 1 30 ? 11.867 -27.703 -22.625 1 97 30 GLY B C 1
ATOM 2260 O O . GLY B 1 30 ? 12.695 -27.75 -21.703 1 97 30 GLY B O 1
ATOM 2261 N N . TYR B 1 31 ? 10.648 -27.375 -22.391 1 98.06 31 TYR B N 1
ATOM 2262 C CA . TYR B 1 31 ? 10.188 -27.25 -21.016 1 98.06 31 TYR B CA 1
ATOM 2263 C C . TYR B 1 31 ? 10.32 -28.578 -20.266 1 98.06 31 TYR B C 1
ATOM 2265 O O . TYR B 1 31 ? 10.031 -29.641 -20.828 1 98.06 31 TYR B O 1
ATOM 2273 N N . ARG B 1 32 ? 10.68 -28.469 -18.969 1 97.44 32 ARG B N 1
ATOM 2274 C CA . ARG B 1 32 ? 10.836 -29.672 -18.156 1 97.44 32 ARG B CA 1
ATOM 2275 C C . ARG B 1 32 ? 9.539 -30.016 -17.438 1 97.44 32 ARG B C 1
ATOM 2277 O O . ARG B 1 32 ? 9.266 -31.188 -17.141 1 97.44 32 ARG B O 1
ATOM 2284 N N . GLY B 1 33 ? 8.82 -28.969 -17.156 1 98.25 33 GLY B N 1
ATOM 2285 C CA . GLY B 1 33 ? 7.594 -29.188 -16.406 1 98.25 33 GLY B CA 1
ATOM 2286 C C . GLY B 1 33 ? 6.453 -28.281 -16.844 1 98.25 33 GLY B C 1
ATOM 2287 O O . GLY B 1 33 ? 6.641 -27.406 -17.688 1 98.25 33 GLY B O 1
ATOM 2288 N N . ILE B 1 34 ? 5.262 -28.609 -16.312 1 98.88 34 ILE B N 1
ATOM 2289 C CA . ILE B 1 34 ? 4.074 -27.781 -16.516 1 98.88 34 ILE B CA 1
ATOM 2290 C C . ILE B 1 34 ? 3.363 -27.562 -15.188 1 98.88 34 ILE B C 1
ATOM 2292 O O . ILE B 1 34 ? 3.512 -28.344 -14.25 1 98.88 34 ILE B O 1
ATOM 2296 N N . GLU B 1 35 ? 2.709 -26.453 -15.031 1 98.94 35 GLU B N 1
ATOM 2297 C CA . GLU B 1 35 ? 1.724 -26.188 -13.984 1 98.94 35 GLU B CA 1
ATOM 2298 C C . GLU B 1 35 ? 0.305 -26.219 -14.547 1 98.94 35 GLU B C 1
ATOM 2300 O O . GLU B 1 35 ? -0.022 -25.453 -15.461 1 98.94 35 GLU B O 1
ATOM 2305 N N . LEU B 1 36 ? -0.471 -27.125 -14 1 98.81 36 LEU B N 1
ATOM 2306 C CA . LEU B 1 36 ? -1.846 -27.25 -14.477 1 98.81 36 LEU B CA 1
ATOM 2307 C C . LEU B 1 36 ? -2.691 -26.062 -14.031 1 98.81 36 LEU B C 1
ATOM 2309 O O . LEU B 1 36 ? -2.537 -25.578 -12.914 1 98.81 36 LEU B O 1
ATOM 2313 N N . ALA B 1 37 ? -3.617 -25.719 -14.945 1 98 37 ALA B N 1
ATOM 2314 C CA . ALA B 1 37 ? -4.543 -24.625 -14.664 1 98 37 ALA B CA 1
ATOM 2315 C C . ALA B 1 37 ? -5.992 -25.078 -14.82 1 98 37 ALA B C 1
ATOM 2317 O O . ALA B 1 37 ? -6.805 -24.391 -15.438 1 98 37 ALA B O 1
ATOM 2318 N N . GLY B 1 38 ? -6.273 -26.234 -14.367 1 96.12 38 GLY B N 1
ATOM 2319 C CA . GLY B 1 38 ? -7.645 -26.719 -14.352 1 96.12 38 GLY B CA 1
ATOM 2320 C C . GLY B 1 38 ? -7.945 -27.688 -15.477 1 96.12 38 GLY B C 1
ATOM 2321 O O . GLY B 1 38 ? -8.727 -28.625 -15.305 1 96.12 38 GLY B O 1
ATOM 2322 N N . ASN B 1 39 ? -7.34 -27.562 -16.656 1 96.38 39 ASN B N 1
ATOM 2323 C CA . ASN B 1 39 ? -7.578 -28.422 -17.828 1 96.38 39 ASN B CA 1
ATOM 2324 C C . ASN B 1 39 ? -6.668 -29.641 -17.828 1 96.38 39 ASN B C 1
ATOM 2326 O O . ASN B 1 39 ? -5.445 -29.516 -17.812 1 96.38 39 ASN B O 1
ATOM 2330 N N . THR B 1 40 ? -7.289 -30.828 -17.859 1 97.62 40 THR B N 1
ATOM 2331 C CA . THR B 1 40 ? -6.527 -32.062 -17.844 1 97.62 40 THR B CA 1
ATOM 2332 C C . THR B 1 40 ? -6.727 -32.844 -19.141 1 97.62 40 THR B C 1
ATOM 2334 O O . THR B 1 40 ? -6.359 -34.031 -19.234 1 97.62 40 THR B O 1
ATOM 2337 N N . GLY B 1 41 ? -7.473 -32.156 -20.125 1 97 41 GLY B N 1
ATOM 2338 C CA . GLY B 1 41 ? -7.754 -32.812 -21.391 1 97 41 GLY B CA 1
ATOM 2339 C C . GLY B 1 41 ? -8.758 -33.938 -21.266 1 97 41 GLY B C 1
ATOM 2340 O O . GLY B 1 41 ? -8.828 -34.812 -22.141 1 97 41 GLY B O 1
ATOM 2341 N N . GLY B 1 42 ? -9.406 -34.031 -20.141 1 96.88 42 GLY B N 1
ATOM 2342 C CA . GLY B 1 42 ? -10.383 -35.094 -19.891 1 96.88 42 GLY B CA 1
ATOM 2343 C C . GLY B 1 42 ? -9.758 -36.375 -19.422 1 96.88 42 GLY B C 1
ATOM 2344 O O . GLY B 1 42 ? -10.461 -37.375 -19.172 1 96.88 42 GLY B O 1
ATOM 2345 N N . MET B 1 43 ? -8.547 -36.375 -19.172 1 97.44 43 MET B N 1
ATOM 2346 C CA . MET B 1 43 ? -7.855 -37.562 -18.719 1 97.44 43 MET B CA 1
ATOM 2347 C C . MET B 1 43 ? -7.973 -37.75 -17.203 1 97.44 43 MET B C 1
ATOM 2349 O O . MET B 1 43 ? -8.055 -36.75 -16.469 1 97.44 43 MET B O 1
ATOM 2353 N N . SER B 1 44 ? -7.984 -39 -16.828 1 97.62 44 SER B N 1
ATOM 2354 C CA . SER B 1 44 ? -7.77 -39.25 -15.406 1 97.62 44 SER B CA 1
ATOM 2355 C C . SER B 1 44 ? -6.367 -38.844 -14.969 1 97.62 44 SER B C 1
ATOM 2357 O O . SER B 1 44 ? -5.484 -38.656 -15.812 1 97.62 44 SER B O 1
ATOM 2359 N N . ALA B 1 45 ? -6.199 -38.719 -13.672 1 98.31 45 ALA B N 1
ATOM 2360 C CA . ALA B 1 45 ? -4.883 -38.344 -13.148 1 98.31 45 ALA B CA 1
ATOM 2361 C C . ALA B 1 45 ? -3.828 -39.375 -13.57 1 98.31 45 ALA B C 1
ATOM 2363 O O . ALA B 1 45 ? -2.719 -39 -13.961 1 98.31 45 ALA B O 1
ATOM 2364 N N . GLU B 1 46 ? -4.172 -40.625 -13.523 1 98.25 46 GLU B N 1
ATOM 2365 C CA . GLU B 1 46 ? -3.244 -41.719 -13.883 1 98.25 46 GLU B CA 1
ATOM 2366 C C . GLU B 1 46 ? -2.885 -41.656 -15.359 1 98.25 46 GLU B C 1
ATOM 2368 O O . GLU B 1 46 ? -1.713 -41.781 -15.727 1 98.25 46 GLU B O 1
ATOM 2373 N N . ALA B 1 47 ? -3.879 -41.469 -16.172 1 98.5 47 ALA B N 1
ATOM 2374 C CA . ALA B 1 47 ? -3.654 -41.406 -17.609 1 98.5 47 ALA B CA 1
ATOM 2375 C C . ALA B 1 47 ? -2.793 -40.188 -17.969 1 98.5 47 ALA B C 1
ATOM 2377 O O . ALA B 1 47 ? -1.913 -40.281 -18.828 1 98.5 47 ALA B O 1
ATOM 2378 N N . LEU B 1 48 ? -3.125 -39.125 -17.359 1 98.62 48 LEU B N 1
ATOM 2379 C CA . LEU B 1 48 ? -2.352 -37.906 -17.594 1 98.62 48 LEU B CA 1
ATOM 2380 C C . LEU B 1 48 ? -0.904 -38.094 -17.156 1 98.62 48 LEU B C 1
ATOM 2382 O O . LEU B 1 48 ? 0.019 -37.656 -17.844 1 98.62 48 LEU B O 1
ATOM 2386 N N . HIS B 1 49 ? -0.714 -38.688 -16 1 98.31 49 HIS B N 1
ATOM 2387 C CA . HIS B 1 49 ? 0.632 -38.969 -15.516 1 98.31 49 HIS B CA 1
ATOM 2388 C C . HIS B 1 49 ? 1.433 -39.781 -16.531 1 98.31 49 HIS B C 1
ATOM 2390 O O . HIS B 1 49 ? 2.576 -39.438 -16.844 1 98.31 49 HIS B O 1
ATOM 2396 N N . VAL B 1 50 ? 0.871 -40.781 -17.047 1 98.38 50 VAL B N 1
ATOM 2397 C CA . VAL B 1 50 ? 1.528 -41.688 -18 1 98.38 50 VAL B CA 1
ATOM 2398 C C . VAL B 1 50 ? 1.849 -40.906 -19.281 1 98.38 50 VAL B C 1
ATOM 2400 O O . VAL B 1 50 ? 2.957 -41 -19.812 1 98.38 50 VAL B O 1
ATOM 2403 N N . PHE B 1 51 ? 0.908 -40.188 -19.719 1 98.38 51 PHE B N 1
ATOM 2404 C CA . PHE B 1 51 ? 1.076 -39.406 -20.938 1 98.38 51 PHE B CA 1
ATOM 2405 C C . PHE B 1 51 ? 2.219 -38.406 -20.781 1 98.38 51 PHE B C 1
ATOM 2407 O O . PHE B 1 51 ? 3.1 -38.344 -21.641 1 98.38 51 PHE B O 1
ATOM 2414 N N . LEU B 1 52 ? 2.184 -37.625 -19.703 1 98.75 52 LEU B N 1
ATOM 2415 C CA . LEU B 1 52 ? 3.217 -36.625 -19.453 1 98.75 52 LEU B CA 1
ATOM 2416 C C . LEU B 1 52 ? 4.594 -37.25 -19.375 1 98.75 52 LEU B C 1
ATOM 2418 O O . LEU B 1 52 ? 5.57 -36.719 -19.906 1 98.75 52 LEU B O 1
ATOM 2422 N N . LYS B 1 53 ? 4.699 -38.406 -18.719 1 98.25 53 LYS B N 1
ATOM 2423 C CA . LYS B 1 53 ? 5.961 -39.125 -18.641 1 98.25 53 LYS B CA 1
ATOM 2424 C C . LYS B 1 53 ? 6.453 -39.531 -20.031 1 98.25 53 LYS B C 1
ATOM 2426 O O . LYS B 1 53 ? 7.645 -39.406 -20.328 1 98.25 53 LYS B O 1
ATOM 2431 N N . GLN B 1 54 ? 5.582 -39.969 -20.828 1 98.31 54 GLN B N 1
ATOM 2432 C CA . GLN B 1 54 ? 5.922 -40.406 -22.172 1 98.31 54 GLN B CA 1
ATOM 2433 C C . GLN B 1 54 ? 6.52 -39.25 -23 1 98.31 54 GLN B C 1
ATOM 2435 O O . GLN B 1 54 ? 7.406 -39.469 -23.828 1 98.31 54 GLN B O 1
ATOM 2440 N N . ILE B 1 55 ? 6.055 -38.125 -22.75 1 98.31 55 ILE B N 1
ATOM 2441 C CA . ILE B 1 55 ? 6.527 -37 -23.562 1 98.31 55 ILE B CA 1
ATOM 2442 C C . ILE B 1 55 ? 7.551 -36.188 -22.781 1 98.31 55 ILE B C 1
ATOM 2444 O O . ILE B 1 55 ? 7.871 -35.062 -23.156 1 98.31 55 ILE B O 1
ATOM 2448 N N . HIS B 1 56 ? 7.961 -36.656 -21.641 1 97.62 56 HIS B N 1
ATOM 2449 C CA . HIS B 1 56 ? 9.07 -36.156 -20.844 1 97.62 56 HIS B CA 1
ATOM 2450 C C . HIS B 1 56 ? 8.727 -34.812 -20.234 1 97.62 56 HIS B C 1
ATOM 2452 O O . HIS B 1 56 ? 9.539 -33.875 -20.266 1 97.62 56 HIS B O 1
ATOM 2458 N N . LEU B 1 57 ? 7.547 -34.688 -19.75 1 98.38 57 LEU B N 1
ATOM 2459 C CA . LEU B 1 57 ? 7.113 -33.531 -18.953 1 98.38 57 LEU B CA 1
ATOM 2460 C C . LEU B 1 57 ? 6.77 -33.969 -17.531 1 98.38 57 LEU B C 1
ATOM 2462 O O . LEU B 1 57 ? 6.18 -35.031 -17.328 1 98.38 57 LEU B O 1
ATOM 2466 N N . GLU B 1 58 ? 7.164 -33.156 -16.578 1 98.12 58 GLU B N 1
ATOM 2467 C CA . GLU B 1 58 ? 6.758 -33.344 -15.195 1 98.12 58 GLU B CA 1
ATOM 2468 C C . GLU B 1 58 ? 5.684 -32.344 -14.797 1 98.12 58 GLU B C 1
ATOM 2470 O O . GLU B 1 58 ? 5.551 -31.297 -15.43 1 98.12 58 GLU B O 1
ATOM 2475 N N . THR B 1 59 ? 4.891 -32.719 -13.82 1 98.56 59 THR B N 1
ATOM 2476 C CA . THR B 1 59 ? 3.949 -31.734 -13.266 1 98.56 59 THR B CA 1
ATOM 2477 C C . THR B 1 59 ? 4.582 -30.969 -12.109 1 98.56 59 THR B C 1
ATOM 2479 O O . THR B 1 59 ? 4.734 -31.5 -11.008 1 98.56 59 THR B O 1
ATOM 2482 N N . ALA B 1 60 ? 4.91 -29.734 -12.344 1 98.62 60 ALA B N 1
ATOM 2483 C CA . ALA B 1 60 ? 5.539 -28.875 -11.336 1 98.62 60 ALA B CA 1
ATOM 2484 C C . ALA B 1 60 ? 4.562 -28.562 -10.203 1 98.62 60 ALA B C 1
ATOM 2486 O O . ALA B 1 60 ? 4.934 -28.609 -9.023 1 98.62 60 ALA B O 1
ATOM 2487 N N . SER B 1 61 ? 3.324 -28.234 -10.578 1 98.81 61 SER B N 1
ATOM 2488 C CA . SER B 1 61 ? 2.262 -27.938 -9.625 1 98.81 61 SER B CA 1
ATOM 2489 C C . SER B 1 61 ? 0.897 -27.922 -10.305 1 98.81 61 SER B C 1
ATOM 2491 O O . SER B 1 61 ? 0.803 -28.078 -11.523 1 98.81 61 SER B O 1
ATOM 2493 N N . MET B 1 62 ? -0.134 -27.844 -9.5 1 98.69 62 MET B N 1
ATOM 2494 C CA . MET B 1 62 ? -1.48 -27.703 -10.047 1 98.69 62 MET B CA 1
ATOM 2495 C C . MET B 1 62 ? -2.262 -26.625 -9.305 1 98.69 62 MET B C 1
ATOM 2497 O O . MET B 1 62 ? -2.266 -26.594 -8.07 1 98.69 62 MET B O 1
ATOM 2501 N N . HIS B 1 63 ? -2.822 -25.734 -10.055 1 98.88 63 HIS B N 1
ATOM 2502 C CA . HIS B 1 63 ? -3.711 -24.703 -9.516 1 98.88 63 HIS B CA 1
ATOM 2503 C C . HIS B 1 63 ? -5.098 -25.281 -9.227 1 98.88 63 HIS B C 1
ATOM 2505 O O . HIS B 1 63 ? -5.699 -25.922 -10.094 1 98.88 63 HIS B O 1
ATOM 2511 N N . VAL B 1 64 ? -5.496 -25.125 -8.039 1 98.81 64 VAL B N 1
ATOM 2512 C CA . VAL B 1 64 ? -6.832 -25.547 -7.621 1 98.81 64 VAL B CA 1
ATOM 2513 C C . VAL B 1 64 ? -7.543 -24.375 -6.934 1 98.81 64 VAL B C 1
ATOM 2515 O O . VAL B 1 64 ? -6.965 -23.719 -6.062 1 98.81 64 VAL B O 1
ATOM 2518 N N . SER B 1 65 ? -8.812 -24.141 -7.344 1 98.56 65 SER B N 1
ATOM 2519 C CA . SER B 1 65 ? -9.539 -23 -6.805 1 98.56 65 SER B CA 1
ATOM 2520 C C . SER B 1 65 ? -9.727 -23.125 -5.297 1 98.56 65 SER B C 1
ATOM 2522 O O . SER B 1 65 ? -9.758 -24.234 -4.758 1 98.56 65 SER B O 1
ATOM 2524 N N . LEU B 1 66 ? -9.852 -21.953 -4.676 1 98.62 66 LEU B N 1
ATOM 2525 C CA . LEU B 1 66 ? -10.086 -21.938 -3.236 1 98.62 66 LEU B CA 1
ATOM 2526 C C . LEU B 1 66 ? -11.336 -22.719 -2.873 1 98.62 66 LEU B C 1
ATOM 2528 O O . LEU B 1 66 ? -11.328 -23.5 -1.913 1 98.62 66 LEU B O 1
ATOM 2532 N N . GLU B 1 67 ? -12.375 -22.531 -3.594 1 98 67 GLU B N 1
ATOM 2533 C CA . GLU B 1 67 ? -13.633 -23.219 -3.326 1 98 67 GLU B CA 1
ATOM 2534 C C . GLU B 1 67 ? -13.453 -24.734 -3.344 1 98 67 GLU B C 1
ATOM 2536 O O . GLU B 1 67 ? -13.898 -25.438 -2.432 1 98 67 GLU B O 1
ATOM 2541 N N . GLU B 1 68 ? -12.758 -25.25 -4.363 1 98.38 68 GLU B N 1
ATOM 2542 C CA . GLU B 1 68 ? -12.523 -26.688 -4.473 1 98.38 68 GLU B CA 1
ATOM 2543 C C . GLU B 1 68 ? -11.625 -27.188 -3.342 1 98.38 68 GLU B C 1
ATOM 2545 O O . GLU B 1 68 ? -11.828 -28.297 -2.822 1 98.38 68 GLU B O 1
ATOM 2550 N N . LEU B 1 69 ? -10.688 -26.359 -2.943 1 98.62 69 LEU B N 1
ATOM 2551 C CA . LEU B 1 69 ? -9.781 -26.75 -1.871 1 98.62 69 LEU B CA 1
ATOM 2552 C C . LEU B 1 69 ? -10.508 -26.812 -0.532 1 98.62 69 LEU B C 1
ATOM 2554 O O . LEU B 1 69 ? -10.188 -27.641 0.32 1 98.62 69 LEU B O 1
ATOM 2558 N N . GLU B 1 70 ? -11.438 -25.938 -0.362 1 97.94 70 GLU B N 1
ATOM 2559 C CA . GLU B 1 70 ? -12.188 -25.875 0.89 1 97.94 70 GLU B CA 1
ATOM 2560 C C . GLU B 1 70 ? -13.219 -27 0.963 1 97.94 70 GLU B C 1
ATOM 2562 O O . GLU B 1 70 ? -13.508 -27.516 2.045 1 97.94 70 GLU B O 1
ATOM 2567 N N . THR B 1 71 ? -13.766 -27.438 -0.226 1 97.62 71 THR B N 1
ATOM 2568 C CA . THR B 1 71 ? -14.922 -28.328 -0.201 1 97.62 71 THR B CA 1
ATOM 2569 C C . THR B 1 71 ? -14.531 -29.734 -0.652 1 97.62 71 THR B C 1
ATOM 2571 O O . THR B 1 71 ? -15.195 -30.703 -0.295 1 97.62 71 THR B O 1
ATOM 2574 N N . ASN B 1 72 ? -13.453 -29.875 -1.437 1 97.62 72 ASN B N 1
ATOM 2575 C CA . ASN B 1 72 ? -13.094 -31.141 -2.053 1 97.62 72 ASN B CA 1
ATOM 2576 C C . ASN B 1 72 ? -11.594 -31.406 -1.994 1 97.62 72 ASN B C 1
ATOM 2578 O O . ASN B 1 72 ? -11 -31.875 -2.965 1 97.62 72 ASN B O 1
ATOM 2582 N N . SER B 1 73 ? -10.938 -30.984 -0.892 1 96.88 73 SER B N 1
ATOM 2583 C CA . SER B 1 73 ? -9.484 -31.078 -0.8 1 96.88 73 SER B CA 1
ATOM 2584 C C . SER B 1 73 ? -9 -32.5 -0.999 1 96.88 73 SER B C 1
ATOM 2586 O O . SER B 1 73 ? -7.992 -32.75 -1.667 1 96.88 73 SER B O 1
ATOM 2588 N N . SER B 1 74 ? -9.695 -33.5 -0.399 1 96.88 74 SER B N 1
ATOM 2589 C CA . SER B 1 74 ? -9.273 -34.906 -0.49 1 96.88 74 SER B CA 1
ATOM 2590 C C . SER B 1 74 ? -9.203 -35.375 -1.941 1 96.88 74 SER B C 1
ATOM 2592 O O . SER B 1 74 ? -8.281 -36.094 -2.322 1 96.88 74 SER B O 1
ATOM 2594 N N . TYR B 1 75 ? -10.188 -34.969 -2.682 1 97.75 75 TYR B N 1
ATOM 2595 C CA . TYR B 1 75 ? -10.203 -35.312 -4.098 1 97.75 75 TYR B CA 1
ATOM 2596 C C . TYR B 1 75 ? -8.945 -34.781 -4.797 1 97.75 75 TYR B C 1
ATOM 2598 O O . TYR B 1 75 ? -8.305 -35.531 -5.551 1 97.75 75 TYR B O 1
ATOM 2606 N N . HIS B 1 76 ? -8.609 -33.594 -4.598 1 98.44 76 HIS B N 1
ATOM 2607 C CA . HIS B 1 76 ? -7.496 -32.969 -5.301 1 98.44 76 HIS B CA 1
ATOM 2608 C C . HIS B 1 76 ? -6.16 -33.5 -4.797 1 98.44 76 HIS B C 1
ATOM 2610 O O . HIS B 1 76 ? -5.203 -33.594 -5.562 1 98.44 76 HIS B O 1
ATOM 2616 N N . ILE B 1 77 ? -6.105 -33.844 -3.533 1 98.5 77 ILE B N 1
ATOM 2617 C CA . ILE B 1 77 ? -4.902 -34.469 -2.988 1 98.5 77 ILE B CA 1
ATOM 2618 C C . ILE B 1 77 ? -4.695 -35.844 -3.623 1 98.5 77 ILE B C 1
ATOM 2620 O O . ILE B 1 77 ? -3.588 -36.156 -4.051 1 98.5 77 ILE B O 1
ATOM 2624 N N . ASP B 1 78 ? -5.77 -36.625 -3.713 1 98.5 78 ASP B N 1
ATOM 2625 C CA . ASP B 1 78 ? -5.691 -37.938 -4.379 1 98.5 78 ASP B CA 1
ATOM 2626 C C . ASP B 1 78 ? -5.281 -37.781 -5.84 1 98.5 78 ASP B C 1
ATOM 2628 O O . ASP B 1 78 ? -4.473 -38.562 -6.352 1 98.5 78 ASP B O 1
ATOM 2632 N N . PHE B 1 79 ? -5.918 -36.781 -6.484 1 98.56 79 PHE B N 1
ATOM 2633 C CA . PHE B 1 79 ? -5.574 -36.5 -7.867 1 98.56 79 PHE B CA 1
ATOM 2634 C C . PHE B 1 79 ? -4.09 -36.188 -8 1 98.56 79 PHE B C 1
ATOM 2636 O O . PHE B 1 79 ? -3.418 -36.688 -8.898 1 98.56 79 PHE B O 1
ATOM 2643 N N . ALA B 1 80 ? -3.553 -35.344 -7.102 1 98.75 80 ALA B N 1
ATOM 2644 C CA . ALA B 1 80 ? -2.143 -34.938 -7.105 1 98.75 80 ALA B CA 1
ATOM 2645 C C . ALA B 1 80 ? -1.245 -36.188 -6.93 1 98.75 80 ALA B C 1
ATOM 2647 O O . ALA B 1 80 ? -0.245 -36.312 -7.633 1 98.75 80 ALA B O 1
ATOM 2648 N N . HIS B 1 81 ? -1.635 -37.031 -6.027 1 98.62 81 HIS B N 1
ATOM 2649 C CA . HIS B 1 81 ? -0.873 -38.25 -5.801 1 98.62 81 HIS B CA 1
ATOM 2650 C C . HIS B 1 81 ? -0.817 -39.125 -7.059 1 98.62 81 HIS B C 1
ATOM 2652 O O . HIS B 1 81 ? 0.259 -39.562 -7.469 1 98.62 81 HIS B O 1
ATOM 2658 N N . ALA B 1 82 ? -1.97 -39.312 -7.645 1 98.62 82 ALA B N 1
ATOM 2659 C CA . ALA B 1 82 ? -2.049 -40.156 -8.852 1 98.62 82 ALA B CA 1
ATOM 2660 C C . ALA B 1 82 ? -1.264 -39.531 -10 1 98.62 82 ALA B C 1
ATOM 2662 O O . ALA B 1 82 ? -0.693 -40.219 -10.828 1 98.62 82 ALA B O 1
ATOM 2663 N N . LEU B 1 83 ? -1.248 -38.219 -10.062 1 98.38 83 LEU B N 1
ATOM 2664 C CA . LEU B 1 83 ? -0.578 -37.438 -11.109 1 98.38 83 LEU B CA 1
ATOM 2665 C C . LEU B 1 83 ? 0.928 -37.406 -10.875 1 98.38 83 LEU B C 1
ATOM 2667 O O . LEU B 1 83 ? 1.697 -37.094 -11.789 1 98.38 83 LEU B O 1
ATOM 2671 N N . GLY B 1 84 ? 1.344 -37.719 -9.656 1 98 84 GLY B N 1
ATOM 2672 C CA . GLY B 1 84 ? 2.74 -37.562 -9.273 1 98 84 GLY B CA 1
ATOM 2673 C C . GLY B 1 84 ? 3.135 -36.125 -9.023 1 98 84 GLY B C 1
ATOM 2674 O O . GLY B 1 84 ? 4.297 -35.75 -9.203 1 98 84 GLY B O 1
ATOM 2675 N N . CYS B 1 85 ? 2.221 -35.312 -8.688 1 98.38 85 CYS B N 1
ATOM 2676 C CA . CYS B 1 85 ? 2.428 -33.875 -8.406 1 98.38 85 CYS B CA 1
ATOM 2677 C C . CYS B 1 85 ? 2.535 -33.625 -6.906 1 98.38 85 CYS B C 1
ATOM 2679 O O . CYS B 1 85 ? 1.676 -34.062 -6.137 1 98.38 85 CYS B O 1
ATOM 2681 N N . ARG B 1 86 ? 3.51 -32.875 -6.488 1 98 86 ARG B N 1
ATOM 2682 C CA . ARG B 1 86 ? 3.746 -32.719 -5.059 1 98 86 ARG B CA 1
ATOM 2683 C C . ARG B 1 86 ? 3.371 -31.297 -4.609 1 98 86 ARG B C 1
ATOM 2685 O O . ARG B 1 86 ? 3.533 -30.953 -3.438 1 98 86 ARG B O 1
ATOM 2692 N N . HIS B 1 87 ? 2.896 -30.469 -5.516 1 98.81 87 HIS B N 1
ATOM 2693 C CA . HIS B 1 87 ? 2.594 -29.062 -5.207 1 98.81 87 HIS B CA 1
ATOM 2694 C C . HIS B 1 87 ? 1.175 -28.703 -5.637 1 98.81 87 HIS B C 1
ATOM 2696 O O . HIS B 1 87 ? 0.821 -28.844 -6.809 1 98.81 87 HIS B O 1
ATOM 2702 N N . ILE B 1 88 ? 0.379 -28.266 -4.668 1 98.94 88 ILE B N 1
ATOM 2703 C CA . ILE B 1 88 ? -0.933 -27.688 -4.941 1 98.94 88 ILE B CA 1
ATOM 2704 C C . ILE B 1 88 ? -0.918 -26.188 -4.625 1 98.94 88 ILE B C 1
ATOM 2706 O O . ILE B 1 88 ? -0.32 -25.766 -3.633 1 98.94 88 ILE B O 1
ATOM 2710 N N . VAL B 1 89 ? -1.535 -25.406 -5.5 1 98.94 89 VAL B N 1
ATOM 2711 C CA . VAL B 1 89 ? -1.475 -23.953 -5.344 1 98.94 89 VAL B CA 1
ATOM 2712 C C . VAL B 1 89 ? -2.883 -23.359 -5.422 1 98.94 89 VAL B C 1
ATOM 2714 O O . VAL B 1 89 ? -3.662 -23.719 -6.309 1 98.94 89 VAL B O 1
ATOM 2717 N N . CYS B 1 90 ? -3.264 -22.531 -4.465 1 98.94 90 CYS B N 1
ATOM 2718 C CA . CYS B 1 90 ? -4.434 -21.656 -4.598 1 98.94 90 CYS B CA 1
ATOM 2719 C C . CYS B 1 90 ? -4.113 -20.438 -5.453 1 98.94 90 CYS B C 1
ATOM 2721 O O . CYS B 1 90 ? -3.34 -19.578 -5.043 1 98.94 90 CYS B O 1
ATOM 2723 N N . PRO B 1 91 ? -4.793 -20.266 -6.578 1 98.69 91 PRO B N 1
ATOM 2724 C CA . PRO B 1 91 ? -4.254 -19.375 -7.598 1 98.69 91 PRO B CA 1
ATOM 2725 C C . PRO B 1 91 ? -4.863 -17.969 -7.535 1 98.69 91 PRO B C 1
ATOM 2727 O O . PRO B 1 91 ? -4.328 -17.031 -8.125 1 98.69 91 PRO B O 1
ATOM 2730 N N . TYR B 1 92 ? -6.016 -17.859 -6.898 1 98 92 TYR B N 1
ATOM 2731 C CA . TYR B 1 92 ? -6.75 -16.609 -7.066 1 98 92 TYR B CA 1
ATOM 2732 C C . TYR B 1 92 ? -7.809 -16.453 -5.98 1 98 92 TYR B C 1
ATOM 2734 O O . TYR B 1 92 ? -8.352 -17.438 -5.48 1 98 92 TYR B O 1
ATOM 2742 N N . LEU B 1 93 ? -8.055 -15.25 -5.625 1 98 93 LEU B N 1
ATOM 2743 C CA . LEU B 1 93 ? -9.148 -14.898 -4.727 1 98 93 LEU B CA 1
ATOM 2744 C C . LEU B 1 93 ? -10.195 -14.062 -5.453 1 98 93 LEU B C 1
ATOM 2746 O O . LEU B 1 93 ? -9.875 -13.023 -6.039 1 98 93 LEU B O 1
ATOM 2750 N N . GLU B 1 94 ? -11.461 -14.477 -5.344 1 97.25 94 GLU B N 1
ATOM 2751 C CA . GLU B 1 94 ? -12.555 -13.703 -5.934 1 97.25 94 GLU B CA 1
ATOM 2752 C C . GLU B 1 94 ? -12.695 -12.344 -5.258 1 97.25 94 GLU B C 1
ATOM 2754 O O . GLU B 1 94 ? -12.461 -12.211 -4.055 1 97.25 94 GLU B O 1
ATOM 2759 N N . PRO B 1 95 ? -13.148 -11.312 -6.012 1 96.81 95 PRO B N 1
ATOM 2760 C CA . PRO B 1 95 ? -13.258 -9.961 -5.465 1 96.81 95 PRO B CA 1
ATOM 2761 C C . PRO B 1 95 ? -14.102 -9.906 -4.195 1 96.81 95 PRO B C 1
ATOM 2763 O O . PRO B 1 95 ? -13.781 -9.156 -3.266 1 96.81 95 PRO B O 1
ATOM 2766 N N . GLU B 1 96 ? -15.125 -10.695 -4.094 1 96.5 96 GLU B N 1
ATOM 2767 C CA . GLU B 1 96 ? -16.047 -10.664 -2.963 1 96.5 96 GLU B CA 1
ATOM 2768 C C . GLU B 1 96 ? -15.383 -11.203 -1.697 1 96.5 96 GLU B C 1
ATOM 2770 O O . GLU B 1 96 ? -15.883 -10.984 -0.591 1 96.5 96 GLU B O 1
ATOM 2775 N N . LYS B 1 97 ? -14.18 -11.875 -1.826 1 97 97 LYS B N 1
ATOM 2776 C CA . LYS B 1 97 ? -13.508 -12.508 -0.695 1 97 97 LYS B CA 1
ATOM 2777 C C . LYS B 1 97 ? -12.305 -11.688 -0.238 1 97 97 LYS B C 1
ATOM 2779 O O . LYS B 1 97 ? -11.531 -12.125 0.62 1 97 97 LYS B O 1
ATOM 2784 N N . ARG B 1 98 ? -12.18 -10.523 -0.801 1 97.81 98 ARG B N 1
ATOM 2785 C CA . ARG B 1 98 ? -10.953 -9.781 -0.523 1 97.81 98 ARG B CA 1
ATOM 2786 C C . ARG B 1 98 ? -11.242 -8.297 -0.341 1 97.81 98 ARG B C 1
ATOM 2788 O O . ARG B 1 98 ? -10.5 -7.449 -0.837 1 97.81 98 ARG B O 1
ATOM 2795 N N . ARG B 1 99 ? -12.32 -7.898 0.416 1 96.12 99 ARG B N 1
ATOM 2796 C CA . ARG B 1 99 ? -12.789 -6.523 0.535 1 96.12 99 ARG B CA 1
ATOM 2797 C C . ARG B 1 99 ? -12.312 -5.891 1.838 1 96.12 99 ARG B C 1
ATOM 2799 O O . ARG B 1 99 ? -12.469 -4.684 2.041 1 96.12 99 ARG B O 1
ATOM 2806 N N . SER B 1 100 ? -11.766 -6.766 2.764 1 97 100 SER B N 1
ATOM 2807 C CA . SER B 1 100 ? -11.336 -6.262 4.062 1 97 100 SER B CA 1
ATOM 2808 C C . SER B 1 100 ? -10.172 -7.082 4.613 1 97 100 SER B C 1
ATOM 2810 O O . SER B 1 100 ? -9.961 -8.219 4.191 1 97 100 SER B O 1
ATOM 2812 N N . ILE B 1 101 ? -9.453 -6.516 5.492 1 97.56 101 ILE B N 1
ATOM 2813 C CA . ILE B 1 101 ? -8.375 -7.234 6.164 1 97.56 101 ILE B CA 1
ATOM 2814 C C . ILE B 1 101 ? -8.945 -8.414 6.945 1 97.56 101 ILE B C 1
ATOM 2816 O O . ILE B 1 101 ? -8.32 -9.477 7.016 1 97.56 101 ILE B O 1
ATOM 2820 N N . GLN B 1 102 ? -10.133 -8.195 7.496 1 98.06 102 GLN B N 1
ATOM 2821 C CA . GLN B 1 102 ? -10.773 -9.305 8.195 1 98.06 102 GLN B CA 1
ATOM 2822 C C . GLN B 1 102 ? -10.992 -10.492 7.262 1 98.06 102 GLN B C 1
ATOM 2824 O O . GLN B 1 102 ? -10.766 -11.641 7.645 1 98.06 102 GLN B O 1
ATOM 2829 N N . GLN B 1 103 ? -11.406 -10.289 6.059 1 98.56 103 GLN B N 1
ATOM 2830 C CA . GLN B 1 103 ? -11.586 -11.352 5.074 1 98.56 103 GLN B CA 1
ATOM 2831 C C . GLN B 1 103 ? -10.258 -12.039 4.762 1 98.56 103 GLN B C 1
ATOM 2833 O O . GLN B 1 103 ? -10.211 -13.258 4.598 1 98.56 103 GLN B O 1
ATOM 2838 N N . TYR B 1 104 ? -9.156 -11.281 4.723 1 98.69 104 TYR B N 1
ATOM 2839 C CA . TYR B 1 104 ? -7.844 -11.867 4.473 1 98.69 104 TYR B CA 1
ATOM 2840 C C . TYR B 1 104 ? -7.395 -12.727 5.648 1 98.69 104 TYR B C 1
ATOM 2842 O O . TYR B 1 104 ? -6.727 -13.75 5.461 1 98.69 104 TYR B O 1
ATOM 2850 N N . LYS B 1 105 ? -7.754 -12.297 6.832 1 98.62 105 LYS B N 1
ATOM 2851 C CA . LYS B 1 105 ? -7.449 -13.117 7.996 1 98.62 105 LYS B CA 1
ATOM 2852 C C . LYS B 1 105 ? -8.242 -14.422 7.977 1 98.62 105 LYS B C 1
ATOM 2854 O O . LYS B 1 105 ? -7.723 -15.484 8.32 1 98.62 105 LYS B O 1
ATOM 2859 N N . GLU B 1 106 ? -9.477 -14.312 7.562 1 98.56 106 GLU B N 1
ATOM 2860 C CA . GLU B 1 106 ? -10.289 -15.508 7.391 1 98.56 106 GLU B CA 1
ATOM 2861 C C . GLU B 1 106 ? -9.719 -16.422 6.305 1 98.56 106 GLU B C 1
ATOM 2863 O O . GLU B 1 106 ? -9.703 -17.641 6.457 1 98.56 106 GLU B O 1
ATOM 2868 N N . LEU B 1 107 ? -9.305 -15.859 5.27 1 98.75 107 LEU B N 1
ATOM 2869 C CA . LEU B 1 107 ? -8.609 -16.609 4.223 1 98.75 107 LEU B CA 1
ATOM 2870 C C . LEU B 1 107 ? -7.398 -17.328 4.781 1 98.75 107 LEU B C 1
ATOM 2872 O O . LEU B 1 107 ? -7.203 -18.516 4.516 1 98.75 107 LEU B O 1
ATOM 2876 N N . ALA B 1 108 ? -6.566 -16.625 5.559 1 98.88 108 ALA B N 1
ATOM 2877 C CA . ALA B 1 108 ? -5.359 -17.219 6.125 1 98.88 108 ALA B CA 1
ATOM 2878 C C . ALA B 1 108 ? -5.699 -18.453 6.961 1 98.88 108 ALA B C 1
ATOM 2880 O O . ALA B 1 108 ? -4.996 -19.453 6.902 1 98.88 108 ALA B O 1
ATOM 2881 N N . ALA B 1 109 ? -6.785 -18.312 7.727 1 98.75 109 ALA B N 1
ATOM 2882 C CA . ALA B 1 109 ? -7.234 -19.453 8.516 1 98.75 109 ALA B CA 1
ATOM 2883 C C . ALA B 1 109 ? -7.582 -20.641 7.613 1 98.75 109 ALA B C 1
ATOM 2885 O O . ALA B 1 109 ? -7.211 -21.781 7.902 1 98.75 109 ALA B O 1
ATOM 2886 N N . SER B 1 110 ? -8.297 -20.359 6.551 1 98.75 110 SER B N 1
ATOM 2887 C CA . SER B 1 110 ? -8.656 -21.391 5.586 1 98.75 110 SER B CA 1
ATOM 2888 C C . SER B 1 110 ? -7.418 -22 4.938 1 98.75 110 SER B C 1
ATOM 2890 O O . SER B 1 110 ? -7.312 -23.219 4.816 1 98.75 110 SER B O 1
ATOM 2892 N N . LEU B 1 111 ? -6.492 -21.172 4.582 1 98.88 111 LEU B N 1
ATOM 2893 C CA . LEU B 1 111 ? -5.266 -21.641 3.949 1 98.88 111 LEU B CA 1
ATOM 2894 C C . LEU B 1 111 ? -4.473 -22.531 4.898 1 98.88 111 LEU B C 1
ATOM 2896 O O . LEU B 1 111 ? -3.904 -23.547 4.477 1 98.88 111 LEU B O 1
ATOM 2900 N N . ASN B 1 112 ? -4.465 -22.156 6.164 1 98.94 112 ASN B N 1
ATOM 2901 C CA . ASN B 1 112 ? -3.807 -23 7.156 1 98.94 112 ASN B CA 1
ATOM 2902 C C . ASN B 1 112 ? -4.441 -24.391 7.223 1 98.94 112 ASN B C 1
ATOM 2904 O O . ASN B 1 112 ? -3.736 -25.391 7.273 1 98.94 112 ASN B O 1
ATOM 2908 N N . ARG B 1 113 ? -5.727 -24.422 7.199 1 98.81 113 ARG B N 1
ATOM 2909 C CA . ARG B 1 113 ? -6.422 -25.703 7.25 1 98.81 113 ARG B CA 1
ATOM 2910 C C . ARG B 1 113 ? -6.109 -26.547 6.02 1 98.81 113 ARG B C 1
ATOM 2912 O O . ARG B 1 113 ? -5.84 -27.75 6.129 1 98.81 113 ARG B O 1
ATOM 2919 N N . ILE B 1 114 ? -6.148 -25.938 4.895 1 98.81 114 ILE B N 1
ATOM 2920 C CA . ILE B 1 114 ? -5.828 -26.625 3.648 1 98.81 114 ILE B CA 1
ATOM 2921 C C . ILE B 1 114 ? -4.379 -27.109 3.682 1 98.81 114 ILE B C 1
ATOM 2923 O O . ILE B 1 114 ? -4.094 -28.266 3.328 1 98.81 114 ILE B O 1
ATOM 2927 N N . GLY B 1 115 ? -3.494 -26.203 4.141 1 98.81 115 GLY B N 1
ATOM 2928 C CA . GLY B 1 115 ? -2.088 -26.547 4.254 1 98.81 115 GLY B CA 1
ATOM 2929 C C . GLY B 1 115 ? -1.837 -27.734 5.156 1 98.81 115 GLY B C 1
ATOM 2930 O O . GLY B 1 115 ? -0.994 -28.578 4.859 1 98.81 115 GLY B O 1
ATOM 2931 N N . GLU B 1 116 ? -2.557 -27.781 6.262 1 98.75 116 GLU B N 1
ATOM 2932 C CA . GLU B 1 116 ? -2.438 -28.922 7.18 1 98.75 116 GLU B CA 1
ATOM 2933 C C . GLU B 1 116 ? -2.822 -30.234 6.5 1 98.75 116 GLU B C 1
ATOM 2935 O O . GLU B 1 116 ? -2.125 -31.234 6.641 1 98.75 116 GLU B O 1
ATOM 2940 N N . THR B 1 117 ? -3.906 -30.203 5.832 1 98.5 117 THR B N 1
ATOM 2941 C CA . THR B 1 117 ? -4.395 -31.375 5.129 1 98.5 117 THR B CA 1
ATOM 2942 C C . THR B 1 117 ? -3.391 -31.828 4.07 1 98.5 117 THR B C 1
ATOM 2944 O O . THR B 1 117 ? -3.105 -33.031 3.947 1 98.5 117 THR B O 1
ATOM 2947 N N . CYS B 1 118 ? -2.855 -30.953 3.355 1 98.81 118 CYS B N 1
ATOM 2948 C CA . CYS B 1 118 ? -1.874 -31.25 2.318 1 98.81 118 CYS B CA 1
ATOM 2949 C C . CYS B 1 118 ? -0.602 -31.828 2.924 1 98.81 118 CYS B C 1
ATOM 2951 O O . CYS B 1 118 ? -0.093 -32.844 2.449 1 98.81 118 CYS B O 1
ATOM 2953 N N . ARG B 1 119 ? -0.173 -31.156 3.941 1 98.38 119 ARG B N 1
ATOM 2954 C CA . ARG B 1 119 ? 1.083 -31.562 4.562 1 98.38 119 ARG B CA 1
ATOM 2955 C C . ARG B 1 119 ? 1 -33 5.086 1 98.38 119 ARG B C 1
ATOM 2957 O O . ARG B 1 119 ? 1.955 -33.781 4.961 1 98.38 119 ARG B O 1
ATOM 2964 N N . LYS B 1 120 ? -0.103 -33.375 5.668 1 98.12 120 LYS B N 1
ATOM 2965 C CA . LYS B 1 120 ? -0.316 -34.75 6.18 1 98.12 120 LYS B CA 1
ATOM 2966 C C . LYS B 1 120 ? -0.148 -35.781 5.078 1 98.12 120 LYS B C 1
ATOM 2968 O O . LYS B 1 120 ? 0.224 -36.906 5.348 1 98.12 120 LYS B O 1
ATOM 2973 N N . GLU B 1 121 ? -0.375 -35.344 3.902 1 98.38 121 GLU B N 1
ATOM 2974 C CA . GLU B 1 121 ? -0.334 -36.281 2.762 1 98.38 121 GLU B CA 1
ATOM 2975 C C . GLU B 1 121 ? 0.942 -36.062 1.947 1 98.38 121 GLU B C 1
ATOM 2977 O O . GLU B 1 121 ? 1.055 -36.594 0.831 1 98.38 121 GLU B O 1
ATOM 2982 N N . GLY B 1 122 ? 1.871 -35.25 2.408 1 98.38 122 GLY B N 1
ATOM 2983 C CA . GLY B 1 122 ? 3.15 -35.062 1.745 1 98.38 122 GLY B CA 1
ATOM 2984 C C . GLY B 1 122 ? 3.07 -34.125 0.563 1 98.38 122 GLY B C 1
ATOM 2985 O O . GLY B 1 122 ? 3.902 -34.188 -0.344 1 98.38 122 GLY B O 1
ATOM 2986 N N . ILE B 1 123 ? 2.061 -33.281 0.546 1 98.62 123 ILE B N 1
ATOM 2987 C CA . ILE B 1 123 ? 1.867 -32.312 -0.516 1 98.62 123 ILE B CA 1
ATOM 2988 C C . ILE B 1 123 ? 2.201 -30.922 0.004 1 98.62 123 ILE B C 1
ATOM 2990 O O . ILE B 1 123 ? 1.8 -30.547 1.109 1 98.62 123 ILE B O 1
ATOM 2994 N N . THR B 1 124 ? 3.006 -30.156 -0.738 1 98.69 124 THR B N 1
ATOM 2995 C CA . THR B 1 124 ? 3.268 -28.766 -0.431 1 98.69 124 THR B CA 1
ATOM 2996 C C . THR B 1 124 ? 2.148 -27.875 -0.966 1 98.69 124 THR B C 1
ATOM 2998 O O . THR B 1 124 ? 1.733 -28.016 -2.119 1 98.69 124 THR B O 1
ATOM 3001 N N . PHE B 1 125 ? 1.664 -27.047 -0.075 1 98.88 125 PHE B N 1
ATOM 3002 C CA . PHE B 1 125 ? 0.583 -26.125 -0.43 1 98.88 125 PHE B CA 1
ATOM 3003 C C . PHE B 1 125 ? 1.088 -24.688 -0.495 1 98.88 125 PHE B C 1
ATOM 3005 O O . PHE B 1 125 ? 1.83 -24.25 0.385 1 98.88 125 PHE B O 1
ATOM 3012 N N . SER B 1 126 ? 0.677 -23.938 -1.618 1 98.94 126 SER B N 1
ATOM 3013 C CA . SER B 1 126 ? 1.127 -22.562 -1.769 1 98.94 126 SER B CA 1
ATOM 3014 C C . SER B 1 126 ? -0.03 -21.641 -2.145 1 98.94 126 SER B C 1
ATOM 3016 O O . SER B 1 126 ? -1.054 -22.094 -2.656 1 98.94 126 SER B O 1
ATOM 3018 N N . TYR B 1 127 ? 0.102 -20.391 -1.803 1 98.94 127 TYR B N 1
ATOM 3019 C CA . TYR B 1 127 ? -0.769 -19.312 -2.271 1 98.94 127 TYR B CA 1
ATOM 3020 C C . TYR B 1 127 ? -0.085 -18.5 -3.355 1 98.94 127 TYR B C 1
ATOM 3022 O O . TYR B 1 127 ? 1.077 -18.109 -3.213 1 98.94 127 TYR B O 1
ATOM 3030 N N . HIS B 1 128 ? -0.771 -18.234 -4.473 1 98.88 128 HIS B N 1
ATOM 3031 C CA . HIS B 1 128 ? -0.294 -17.453 -5.605 1 98.88 128 HIS B CA 1
ATOM 3032 C C . HIS B 1 128 ? -0.82 -16.016 -5.543 1 98.88 128 HIS B C 1
ATOM 3034 O O . HIS B 1 128 ? -2.033 -15.797 -5.52 1 98.88 128 HIS B O 1
ATOM 3040 N N . ASN B 1 129 ? 0.088 -15.047 -5.559 1 98.75 129 ASN B N 1
ATOM 3041 C CA . ASN B 1 129 ? -0.323 -13.656 -5.41 1 98.75 129 ASN B CA 1
ATOM 3042 C C . ASN B 1 129 ? -0.607 -13.008 -6.762 1 98.75 129 ASN B C 1
ATOM 3044 O O . ASN B 1 129 ? -0.095 -13.453 -7.789 1 98.75 129 ASN B O 1
ATOM 3048 N N . HIS B 1 130 ? -1.435 -11.977 -6.754 1 98.56 130 HIS B N 1
ATOM 3049 C CA . HIS B 1 130 ? -1.585 -10.984 -7.812 1 98.56 130 HIS B CA 1
ATOM 3050 C C . HIS B 1 130 ? -1.258 -9.586 -7.305 1 98.56 130 HIS B C 1
ATOM 3052 O O . HIS B 1 130 ? -0.625 -9.43 -6.258 1 98.56 130 HIS B O 1
ATOM 3058 N N . ASP B 1 131 ? -1.557 -8.57 -8.094 1 97.88 131 ASP B N 1
ATOM 3059 C CA . ASP B 1 131 ? -1.25 -7.199 -7.699 1 97.88 131 ASP B CA 1
ATOM 3060 C C . ASP B 1 131 ? -2.164 -6.734 -6.57 1 97.88 131 ASP B C 1
ATOM 3062 O O . ASP B 1 131 ? -1.744 -5.969 -5.699 1 97.88 131 ASP B O 1
ATOM 3066 N N . PHE B 1 132 ? -3.391 -7.242 -6.492 1 97.44 132 PHE B N 1
ATOM 3067 C CA . PHE B 1 132 ? -4.395 -6.695 -5.586 1 97.44 132 PHE B CA 1
ATOM 3068 C C . PHE B 1 132 ? -4.023 -6.977 -4.133 1 97.44 132 PHE B C 1
ATOM 3070 O O . PHE B 1 132 ? -4.461 -6.266 -3.227 1 97.44 132 PHE B O 1
ATOM 3077 N N . GLU B 1 133 ? -3.191 -8.039 -3.85 1 98.19 133 GLU B N 1
ATOM 3078 C CA . GLU B 1 133 ? -2.766 -8.297 -2.477 1 98.19 133 GLU B CA 1
ATOM 3079 C C . GLU B 1 133 ? -1.668 -7.324 -2.051 1 98.19 133 GLU B C 1
ATOM 3081 O O . GLU B 1 133 ? -1.259 -7.312 -0.888 1 98.19 133 GLU B O 1
ATOM 3086 N N . LEU B 1 134 ? -1.196 -6.539 -3.049 1 97.62 134 LEU B N 1
ATOM 3087 C CA . LEU B 1 134 ? -0.078 -5.641 -2.777 1 97.62 134 LEU B CA 1
ATOM 3088 C C . LEU B 1 134 ? -0.532 -4.188 -2.791 1 97.62 134 LEU B C 1
ATOM 3090 O O . LEU B 1 134 ? 0.294 -3.273 -2.859 1 97.62 134 LEU B O 1
ATOM 3094 N N . VAL B 1 135 ? -1.798 -3.998 -2.803 1 95.5 135 VAL B N 1
ATOM 3095 C CA . VAL B 1 135 ? -2.422 -2.691 -2.629 1 95.5 135 VAL B CA 1
ATOM 3096 C C . VAL B 1 135 ? -2.873 -2.521 -1.181 1 95.5 135 VAL B C 1
ATOM 3098 O O . VAL B 1 135 ? -3.49 -3.424 -0.606 1 95.5 135 VAL B O 1
ATOM 3101 N N . ALA B 1 136 ? -2.533 -1.384 -0.632 1 95.94 136 ALA B N 1
ATOM 3102 C CA . ALA B 1 136 ? -2.867 -1.12 0.765 1 95.94 136 ALA B CA 1
ATOM 3103 C C . ALA B 1 136 ? -4.371 -1.231 0.999 1 95.94 136 ALA B C 1
ATOM 3105 O O . ALA B 1 136 ? -5.168 -0.789 0.17 1 95.94 136 ALA B O 1
ATOM 3106 N N . LEU B 1 137 ? -4.762 -1.858 2.104 1 96.19 137 LEU B N 1
ATOM 3107 C CA . LEU B 1 137 ? -6.137 -2.029 2.557 1 96.19 137 LEU B CA 1
ATOM 3108 C C . LEU B 1 137 ? -6.234 -1.867 4.07 1 96.19 137 LEU B C 1
ATOM 3110 O O . LEU B 1 137 ? -5.652 -2.65 4.82 1 96.19 137 LEU B O 1
ATOM 3114 N N . GLU B 1 138 ? -6.949 -0.833 4.516 1 95.81 138 GLU B N 1
ATOM 3115 C CA . GLU B 1 138 ? -7.16 -0.572 5.934 1 95.81 138 GLU B CA 1
ATOM 3116 C C . GLU B 1 138 ? -5.836 -0.497 6.688 1 95.81 138 GLU B C 1
ATOM 3118 O O . GLU B 1 138 ? -5.707 -1.042 7.785 1 95.81 138 GLU B O 1
ATOM 3123 N N . GLY B 1 139 ? -4.824 0.022 6.066 1 94.44 139 GLY B N 1
ATOM 3124 C CA . GLY B 1 139 ? -3.555 0.299 6.715 1 94.44 139 GLY B CA 1
ATOM 3125 C C . GLY B 1 139 ? -2.592 -0.873 6.668 1 94.44 139 GLY B C 1
ATOM 3126 O O . GLY B 1 139 ? -1.519 -0.827 7.273 1 94.44 139 GLY B O 1
ATOM 3127 N N . GLU B 1 140 ? -2.965 -1.957 5.961 1 95.31 140 GLU B N 1
ATOM 3128 C CA . GLU B 1 140 ? -2.117 -3.141 5.848 1 95.31 140 GLU B CA 1
ATOM 3129 C C . GLU B 1 140 ? -1.936 -3.549 4.387 1 95.31 140 GLU B C 1
ATOM 3131 O O . GLU B 1 140 ? -2.637 -3.047 3.506 1 95.31 140 GLU B O 1
ATOM 3136 N N . LEU B 1 141 ? -0.927 -4.359 4.129 1 96.5 141 LEU B N 1
ATOM 3137 C CA . LEU B 1 141 ? -0.779 -5.02 2.836 1 96.5 141 LEU B CA 1
ATOM 3138 C C . LEU B 1 141 ? -1.304 -6.449 2.891 1 96.5 141 LEU B C 1
ATOM 3140 O O . LEU B 1 141 ? -0.775 -7.281 3.633 1 96.5 141 LEU B O 1
ATOM 3144 N N . PRO B 1 142 ? -2.262 -6.742 2.109 1 98.19 142 PRO B N 1
ATOM 3145 C CA . PRO B 1 142 ? -2.941 -8.039 2.225 1 98.19 142 PRO B CA 1
ATOM 3146 C C . PRO B 1 142 ? -1.983 -9.219 2.094 1 98.19 142 PRO B C 1
ATOM 3148 O O . PRO B 1 142 ? -2.123 -10.211 2.809 1 98.19 142 PRO B O 1
ATOM 3151 N N . LEU B 1 143 ? -1.002 -9.164 1.217 1 98.62 143 LEU B N 1
ATOM 3152 C CA . LEU B 1 143 ? -0.067 -10.281 1.086 1 98.62 143 LEU B CA 1
ATOM 3153 C C . LEU B 1 143 ? 0.75 -10.453 2.361 1 98.62 143 LEU B C 1
ATOM 3155 O O . LEU B 1 143 ? 1.042 -11.586 2.766 1 98.62 143 LEU B O 1
ATOM 3159 N N . SER B 1 144 ? 1.111 -9.32 2.992 1 98 144 SER B N 1
ATOM 3160 C CA . SER B 1 144 ? 1.774 -9.406 4.289 1 98 144 SER B CA 1
ATOM 3161 C C . SER B 1 144 ? 0.855 -10.016 5.34 1 98 144 SER B C 1
ATOM 3163 O O . SER B 1 144 ? 1.294 -10.828 6.156 1 98 144 SER B O 1
ATOM 3165 N N . VAL B 1 145 ? -0.413 -9.641 5.293 1 98.06 145 VAL B N 1
ATOM 3166 C CA . VAL B 1 145 ? -1.4 -10.188 6.223 1 98.06 145 VAL B CA 1
ATOM 3167 C C . VAL B 1 145 ? -1.495 -11.703 6.047 1 98.06 145 VAL B C 1
ATOM 3169 O O . VAL B 1 145 ? -1.502 -12.445 7.031 1 98.06 145 VAL B O 1
ATOM 3172 N N . ILE B 1 146 ? -1.501 -12.195 4.824 1 98.75 146 ILE B N 1
ATOM 3173 C CA . ILE B 1 146 ? -1.554 -13.625 4.543 1 98.75 146 ILE B CA 1
ATOM 3174 C C . ILE B 1 146 ? -0.312 -14.305 5.109 1 98.75 146 ILE B C 1
ATOM 3176 O O . ILE B 1 146 ? -0.417 -15.312 5.82 1 98.75 146 ILE B O 1
ATOM 3180 N N . MET B 1 147 ? 0.844 -13.75 4.863 1 98.5 147 MET B N 1
ATOM 3181 C CA . MET B 1 147 ? 2.102 -14.367 5.273 1 98.5 147 MET B CA 1
ATOM 3182 C C . MET B 1 147 ? 2.223 -14.398 6.793 1 98.5 147 MET B C 1
ATOM 3184 O O . MET B 1 147 ? 2.689 -15.383 7.363 1 98.5 147 MET B O 1
ATOM 3188 N N . GLU B 1 148 ? 1.764 -13.312 7.438 1 97.75 148 GLU B N 1
ATOM 3189 C CA . GLU B 1 148 ? 1.896 -13.195 8.891 1 97.75 148 GLU B CA 1
ATOM 3190 C C . GLU B 1 148 ? 0.896 -14.102 9.609 1 97.75 148 GLU B C 1
ATOM 3192 O O . GLU B 1 148 ? 1.129 -14.508 10.75 1 97.75 148 GLU B O 1
ATOM 3197 N N . ASN B 1 149 ? -0.2 -14.375 8.938 1 98.69 149 ASN B N 1
ATOM 3198 C CA . ASN B 1 149 ? -1.263 -15.125 9.609 1 98.69 149 ASN B CA 1
ATOM 3199 C C . ASN B 1 149 ? -1.334 -16.562 9.109 1 98.69 149 ASN B C 1
ATOM 3201 O O . ASN B 1 149 ? -2.297 -17.281 9.398 1 98.69 149 ASN B O 1
ATOM 3205 N N . THR B 1 150 ? -0.387 -17.047 8.367 1 98.88 150 THR B N 1
ATOM 3206 C CA . THR B 1 150 ? -0.272 -18.453 7.988 1 98.88 150 THR B CA 1
ATOM 3207 C C . THR B 1 150 ? 1.049 -19.031 8.484 1 98.88 150 THR B C 1
ATOM 3209 O O . THR B 1 150 ? 2.053 -18.328 8.57 1 98.88 150 THR B O 1
ATOM 3212 N N . ASP B 1 151 ? 1.03 -20.297 8.891 1 98.69 151 ASP B N 1
ATOM 3213 C CA . ASP B 1 151 ? 2.23 -21.047 9.25 1 98.69 151 ASP B CA 1
ATOM 3214 C C . ASP B 1 151 ? 3.084 -21.359 8.023 1 98.69 151 ASP B C 1
ATOM 3216 O O . ASP B 1 151 ? 2.621 -22 7.086 1 98.69 151 ASP B O 1
ATOM 3220 N N . PRO B 1 152 ? 4.355 -20.844 8.008 1 98.12 152 PRO B N 1
ATOM 3221 C CA . PRO B 1 152 ? 5.211 -21.047 6.84 1 98.12 152 PRO B CA 1
ATOM 3222 C C . PRO B 1 152 ? 5.465 -22.516 6.535 1 98.12 152 PRO B C 1
ATOM 3224 O O . PRO B 1 152 ? 5.91 -22.859 5.438 1 98.12 152 PRO B O 1
ATOM 3227 N N . LYS B 1 153 ? 5.191 -23.391 7.465 1 97.81 153 LYS B N 1
ATOM 3228 C CA . LYS B 1 153 ? 5.344 -24.828 7.23 1 97.81 153 LYS B CA 1
ATOM 3229 C C . LYS B 1 153 ? 4.109 -25.406 6.543 1 97.81 153 LYS B C 1
ATOM 3231 O O . LYS B 1 153 ? 4.152 -26.531 6.02 1 97.81 153 LYS B O 1
ATOM 3236 N N . LEU B 1 154 ? 3.035 -24.672 6.633 1 98.69 154 LEU B N 1
ATOM 3237 C CA . LEU B 1 154 ? 1.769 -25.172 6.102 1 98.69 154 LEU B CA 1
ATOM 3238 C C . LEU B 1 154 ? 1.427 -24.484 4.785 1 98.69 154 LEU B C 1
ATOM 3240 O O . LEU B 1 154 ? 0.854 -25.094 3.885 1 98.69 154 LEU B O 1
ATOM 3244 N N . VAL B 1 155 ? 1.744 -23.188 4.711 1 98.88 155 VAL B N 1
ATOM 3245 C CA . VAL B 1 155 ? 1.369 -22.391 3.551 1 98.88 155 VAL B CA 1
ATOM 3246 C C . VAL B 1 155 ? 2.607 -21.703 2.973 1 98.88 155 VAL B C 1
ATOM 3248 O O . VAL B 1 155 ? 3.102 -20.719 3.533 1 98.88 155 VAL B O 1
ATOM 3251 N N . MET B 1 156 ? 3.088 -22.188 1.867 1 98.81 156 MET B N 1
ATOM 3252 C CA . MET B 1 156 ? 4.156 -21.547 1.104 1 98.81 156 MET B CA 1
ATOM 3253 C C . MET B 1 156 ? 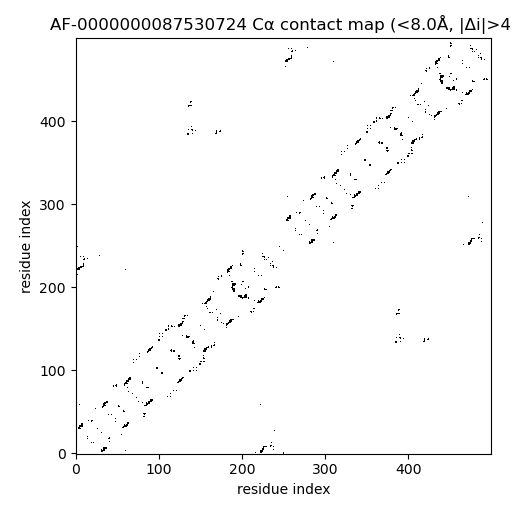3.596 -20.469 0.185 1 98.81 156 MET B C 1
ATOM 3255 O O . MET B 1 156 ? 2.385 -20.234 0.157 1 98.81 156 MET B O 1
ATOM 3259 N N . ILE B 1 157 ? 4.516 -19.75 -0.467 1 98.88 157 ILE B N 1
ATOM 3260 C CA . ILE B 1 157 ? 4.113 -18.703 -1.41 1 98.88 157 ILE B CA 1
ATOM 3261 C C . ILE B 1 157 ? 4.625 -19.062 -2.807 1 98.88 157 ILE B C 1
ATOM 3263 O O . ILE B 1 157 ? 5.801 -19.375 -2.984 1 98.88 157 ILE B O 1
ATOM 3267 N N . GLU B 1 158 ? 3.732 -19.156 -3.781 1 98.88 158 GLU B N 1
ATOM 3268 C CA . GLU B 1 158 ? 4.125 -19.047 -5.184 1 98.88 158 GLU B CA 1
ATOM 3269 C C . GLU B 1 158 ? 4.16 -17.594 -5.645 1 98.88 158 GLU B C 1
ATOM 3271 O O . GLU B 1 158 ? 3.156 -17.062 -6.121 1 98.88 158 GLU B O 1
ATOM 3276 N N . LEU B 1 159 ? 5.316 -17.031 -5.473 1 98.88 159 LEU B N 1
ATOM 3277 C CA . LEU B 1 159 ? 5.426 -15.594 -5.75 1 98.88 159 LEU B CA 1
ATOM 3278 C C . LEU B 1 159 ? 5.391 -15.328 -7.25 1 98.88 159 LEU B C 1
ATOM 3280 O O . LEU B 1 159 ? 6.141 -15.945 -8.008 1 98.88 159 LEU B O 1
ATOM 3284 N N . ASP B 1 160 ? 4.48 -14.578 -7.656 1 98.88 160 ASP B N 1
ATOM 3285 C CA . ASP B 1 160 ? 4.48 -14.023 -9.008 1 98.88 160 ASP B CA 1
ATOM 3286 C C . ASP B 1 160 ? 5.191 -12.672 -9.047 1 98.88 160 ASP B C 1
ATOM 3288 O O . ASP B 1 160 ? 4.633 -11.656 -8.625 1 98.88 160 ASP B O 1
ATOM 3292 N N . THR B 1 161 ? 6.348 -12.664 -9.594 1 98.69 161 THR B N 1
ATOM 3293 C CA . THR B 1 161 ? 7.223 -11.5 -9.523 1 98.69 161 THR B CA 1
ATOM 3294 C C . THR B 1 161 ? 6.695 -10.375 -10.398 1 98.69 161 THR B C 1
ATOM 3296 O O . THR B 1 161 ? 6.914 -9.195 -10.109 1 98.69 161 THR B O 1
ATOM 3299 N N . TYR B 1 162 ? 6 -10.742 -11.484 1 98.81 162 TYR B N 1
ATOM 3300 C CA . TYR B 1 162 ? 5.395 -9.734 -12.344 1 98.81 162 TYR B CA 1
ATOM 3301 C C . TYR B 1 162 ? 4.359 -8.914 -11.578 1 98.81 162 TYR B C 1
ATOM 3303 O O . TYR B 1 162 ? 4.383 -7.68 -11.617 1 98.81 162 TYR B O 1
ATOM 3311 N N . TRP B 1 163 ? 3.52 -9.578 -10.867 1 98.69 163 TRP B N 1
ATOM 3312 C CA . TRP B 1 163 ? 2.441 -8.898 -10.156 1 98.69 163 TRP B CA 1
ATOM 3313 C C . TRP B 1 163 ? 2.99 -8.062 -9.008 1 98.69 163 TRP B C 1
ATOM 3315 O O . TRP B 1 163 ? 2.436 -7.012 -8.68 1 98.69 163 TRP B O 1
ATOM 3325 N N . VAL B 1 164 ? 4.113 -8.531 -8.406 1 98.62 164 VAL B N 1
ATOM 3326 C CA . VAL B 1 164 ? 4.793 -7.727 -7.391 1 98.62 164 VAL B CA 1
ATOM 3327 C C . VAL B 1 164 ? 5.234 -6.395 -7.996 1 98.62 164 VAL B C 1
ATOM 3329 O O . VAL B 1 164 ? 4.93 -5.328 -7.453 1 98.62 164 VAL B O 1
ATOM 3332 N N . GLN B 1 165 ? 5.879 -6.469 -9.133 1 98.25 165 GLN B N 1
ATOM 3333 C CA . GLN B 1 165 ? 6.391 -5.262 -9.773 1 98.25 165 GLN B CA 1
ATOM 3334 C C . GLN B 1 165 ? 5.254 -4.402 -10.312 1 98.25 165 GLN B C 1
ATOM 3336 O O . GLN B 1 165 ? 5.32 -3.172 -10.258 1 98.25 165 GLN B O 1
ATOM 3341 N N . LYS B 1 166 ? 4.246 -5.035 -10.859 1 98.19 166 LYS B N 1
ATOM 3342 C CA . LYS B 1 166 ? 3.072 -4.32 -11.359 1 98.19 166 LYS B CA 1
ATOM 3343 C C . LYS B 1 166 ? 2.441 -3.471 -10.258 1 98.19 166 LYS B C 1
ATOM 3345 O O . LYS B 1 166 ? 1.938 -2.377 -10.523 1 98.19 166 LYS B O 1
ATOM 3350 N N . ALA B 1 167 ? 2.543 -3.902 -9.047 1 97.06 167 ALA B N 1
ATOM 3351 C CA . ALA B 1 167 ? 1.974 -3.199 -7.902 1 97.06 167 ALA B CA 1
ATOM 3352 C C . ALA B 1 167 ? 2.939 -2.141 -7.375 1 97.06 167 ALA B C 1
ATOM 3354 O O . ALA B 1 167 ? 2.639 -1.451 -6.395 1 97.06 167 ALA B O 1
ATOM 3355 N N . GLY B 1 168 ? 4.137 -2.062 -7.957 1 95.31 168 GLY B N 1
ATOM 3356 C CA . GLY B 1 168 ? 5.094 -1.035 -7.574 1 95.31 168 GLY B CA 1
ATOM 3357 C C . GLY B 1 168 ? 6.09 -1.507 -6.531 1 95.31 168 GLY B C 1
ATOM 3358 O O . GLY B 1 168 ? 6.898 -0.719 -6.039 1 95.31 168 GLY B O 1
ATOM 3359 N N . GLU B 1 169 ? 6.012 -2.781 -6.184 1 97.12 169 GLU B N 1
ATOM 3360 C CA . GLU B 1 169 ? 6.934 -3.354 -5.207 1 97.12 169 GLU B CA 1
ATOM 3361 C C . GLU B 1 169 ? 8.141 -3.988 -5.891 1 97.12 169 GLU B C 1
ATOM 3363 O O . GLU B 1 169 ? 8.133 -4.203 -7.105 1 97.12 169 GLU B O 1
ATOM 3368 N N . ASP B 1 170 ? 9.164 -4.227 -5.172 1 97.62 170 ASP B N 1
ATOM 3369 C CA . ASP B 1 170 ? 10.398 -4.828 -5.684 1 97.62 170 ASP B CA 1
ATOM 3370 C C . ASP B 1 170 ? 10.352 -6.352 -5.57 1 97.62 170 ASP B C 1
ATOM 3372 O O . ASP B 1 170 ? 10.328 -6.895 -4.465 1 97.62 170 ASP B O 1
ATOM 3376 N N . PRO B 1 171 ? 10.438 -6.984 -6.723 1 98.56 171 PRO B N 1
ATOM 3377 C CA . PRO B 1 171 ? 10.383 -8.445 -6.676 1 98.56 171 PRO B CA 1
ATOM 3378 C C . PRO B 1 171 ? 11.492 -9.055 -5.82 1 98.56 171 PRO B C 1
ATOM 3380 O O . PRO B 1 171 ? 11.258 -10.031 -5.105 1 98.56 171 PRO B O 1
ATOM 3383 N N . LEU B 1 172 ? 12.656 -8.516 -5.848 1 98.44 172 LEU B N 1
ATOM 3384 C CA . LEU B 1 172 ? 13.781 -9.094 -5.121 1 98.44 172 LEU B CA 1
ATOM 3385 C C . LEU B 1 172 ? 13.578 -8.961 -3.615 1 98.44 172 LEU B C 1
ATOM 3387 O O . LEU B 1 172 ? 13.93 -9.867 -2.855 1 98.44 172 LEU B O 1
ATOM 3391 N N . VAL B 1 173 ? 12.984 -7.879 -3.174 1 97.81 173 VAL B N 1
ATOM 3392 C CA . VAL B 1 173 ? 12.664 -7.68 -1.764 1 97.81 173 VAL B CA 1
ATOM 3393 C C . VAL B 1 173 ? 11.633 -8.703 -1.315 1 97.81 173 VAL B C 1
ATOM 3395 O O . VAL B 1 173 ? 11.781 -9.328 -0.26 1 97.81 173 VAL B O 1
ATOM 3398 N N . TRP B 1 174 ? 10.648 -8.93 -2.117 1 98.5 174 TRP B N 1
ATOM 3399 C CA . TRP B 1 174 ? 9.594 -9.875 -1.758 1 98.5 174 TRP B CA 1
ATOM 3400 C C . TRP B 1 174 ? 10.109 -11.312 -1.806 1 98.5 174 TRP B C 1
ATOM 3402 O O . TRP B 1 174 ? 9.688 -12.156 -1.011 1 98.5 174 TRP B O 1
ATOM 3412 N N . MET B 1 175 ? 11 -11.609 -2.787 1 98.62 175 MET B N 1
ATOM 3413 C CA . MET B 1 175 ? 11.625 -12.93 -2.783 1 98.62 175 MET B CA 1
ATOM 3414 C C . MET B 1 175 ? 12.391 -13.164 -1.485 1 98.62 175 MET B C 1
ATOM 3416 O O . MET B 1 175 ? 12.344 -14.258 -0.919 1 98.62 175 MET B O 1
ATOM 3420 N N . ASP B 1 176 ? 13.047 -12.133 -1.019 1 97.94 176 ASP B N 1
ATOM 3421 C CA . ASP B 1 176 ? 13.773 -12.25 0.243 1 97.94 176 ASP B CA 1
ATOM 3422 C C . ASP B 1 176 ? 12.812 -12.453 1.413 1 97.94 176 ASP B C 1
ATOM 3424 O O . ASP B 1 176 ? 13.086 -13.258 2.309 1 97.94 176 ASP B O 1
ATOM 3428 N N . ARG B 1 177 ? 11.703 -11.773 1.408 1 97 177 ARG B N 1
ATOM 3429 C CA . ARG B 1 177 ? 10.688 -11.922 2.443 1 97 177 ARG B CA 1
ATOM 3430 C C . ARG B 1 177 ? 10.117 -13.336 2.455 1 97 177 ARG B C 1
ATOM 3432 O O . ARG B 1 177 ? 9.688 -13.828 3.5 1 97 177 ARG B O 1
ATOM 3439 N N . CYS B 1 178 ? 10.117 -13.938 1.263 1 97.75 178 CYS B N 1
ATOM 3440 C CA . CYS B 1 178 ? 9.57 -15.281 1.129 1 97.75 178 CYS B CA 1
ATOM 3441 C C . CYS B 1 178 ? 10.664 -16.344 1.292 1 97.75 178 CYS B C 1
ATOM 3443 O O . CYS B 1 178 ? 10.484 -17.484 0.902 1 97.75 178 CYS B O 1
ATOM 3445 N N . LYS B 1 179 ? 11.773 -15.883 1.842 1 95.38 179 LYS B N 1
ATOM 3446 C CA . LYS B 1 179 ? 12.875 -16.828 2.01 1 95.38 179 LYS B CA 1
ATOM 3447 C C . LYS B 1 179 ? 12.438 -18.047 2.811 1 95.38 179 LYS B C 1
ATOM 3449 O O . LYS B 1 179 ? 11.75 -17.922 3.826 1 95.38 179 LYS B O 1
ATOM 3454 N N . ASN B 1 180 ? 12.711 -19.219 2.375 1 94.69 180 ASN B N 1
ATOM 3455 C CA . ASN B 1 180 ? 12.391 -20.531 2.947 1 94.69 180 ASN B CA 1
ATOM 3456 C C . ASN B 1 180 ? 10.891 -20.812 2.885 1 94.69 180 ASN B C 1
ATOM 3458 O O . ASN B 1 180 ? 10.406 -21.734 3.539 1 94.69 180 ASN B O 1
ATOM 3462 N N . ARG B 1 181 ? 10.172 -19.969 2.164 1 97.69 181 ARG B N 1
ATOM 3463 C CA . ARG B 1 181 ? 8.734 -20.141 2.031 1 97.69 181 ARG B CA 1
ATOM 3464 C C . ARG B 1 181 ? 8.305 -20.062 0.569 1 97.69 181 ARG B C 1
ATOM 3466 O O . ARG B 1 181 ? 7.164 -19.703 0.268 1 97.69 181 ARG B O 1
ATOM 3473 N N . MET B 1 182 ? 9.195 -20.359 -0.293 1 98.06 182 MET B N 1
ATOM 3474 C CA . MET B 1 182 ? 8.93 -20.25 -1.725 1 98.06 182 MET B CA 1
ATOM 3475 C C . MET B 1 182 ? 9.562 -21.406 -2.486 1 98.06 182 MET B C 1
ATOM 3477 O O . MET B 1 182 ? 10.789 -21.469 -2.613 1 98.06 182 MET B O 1
ATOM 3481 N N . GLN B 1 183 ? 8.773 -22.297 -2.969 1 97.75 183 GLN B N 1
ATOM 3482 C CA . GLN B 1 183 ? 9.25 -23.422 -3.766 1 97.75 183 GLN B CA 1
ATOM 3483 C C . GLN B 1 183 ? 8.953 -23.219 -5.25 1 97.75 183 GLN B C 1
ATOM 3485 O O . GLN B 1 183 ? 9.523 -23.891 -6.102 1 97.75 183 GLN B O 1
ATOM 3490 N N . LEU B 1 184 ? 8.078 -22.375 -5.48 1 98.62 184 LEU B N 1
ATOM 3491 C CA . LEU B 1 184 ? 7.637 -22.031 -6.828 1 98.62 184 LEU B CA 1
ATOM 3492 C C . LEU B 1 184 ? 7.703 -20.531 -7.055 1 98.62 184 LEU B C 1
ATOM 3494 O O . LEU B 1 184 ? 7.367 -19.75 -6.164 1 98.62 184 LEU B O 1
ATOM 3498 N N . VAL B 1 185 ? 8.117 -20.109 -8.219 1 98.75 185 VAL B N 1
ATOM 3499 C CA . VAL B 1 185 ? 8.102 -18.688 -8.57 1 98.75 185 VAL B CA 1
ATOM 3500 C C . VAL B 1 185 ? 7.629 -18.516 -10.008 1 98.75 185 VAL B C 1
ATOM 3502 O O . VAL B 1 185 ? 8.039 -19.266 -10.898 1 98.75 185 VAL B O 1
ATOM 3505 N N . HIS B 1 186 ? 6.66 -17.656 -10.18 1 98.88 186 HIS B N 1
ATOM 3506 C CA . HIS B 1 186 ? 6.242 -17.312 -11.531 1 98.88 186 HIS B CA 1
ATOM 3507 C C . HIS B 1 186 ? 7.176 -16.281 -12.164 1 98.88 186 HIS B C 1
ATOM 3509 O O . HIS B 1 186 ? 7.477 -15.258 -11.547 1 98.88 186 HIS B O 1
ATOM 3515 N N . LEU B 1 187 ? 7.578 -16.594 -13.375 1 98.25 187 LEU B N 1
ATOM 3516 C CA . LEU B 1 187 ? 8.391 -15.703 -14.188 1 98.25 187 LEU B CA 1
ATOM 3517 C C . LEU B 1 187 ? 7.57 -15.109 -15.336 1 98.25 187 LEU B C 1
ATOM 3519 O O . LEU B 1 187 ? 7.109 -15.844 -16.219 1 98.25 187 LEU B O 1
ATOM 3523 N N . LYS B 1 188 ? 7.34 -13.891 -15.219 1 98.38 188 LYS B N 1
ATOM 3524 C CA . LYS B 1 188 ? 6.734 -13.062 -16.266 1 98.38 188 LYS B CA 1
ATOM 3525 C C . LYS B 1 188 ? 7.594 -11.836 -16.562 1 98.38 188 LYS B C 1
ATOM 3527 O O . LYS B 1 188 ? 8.555 -11.555 -15.836 1 98.38 188 LYS B O 1
ATOM 3532 N N . ASP B 1 189 ? 7.359 -11.25 -17.688 1 98.62 189 ASP B N 1
ATOM 3533 C CA . ASP B 1 189 ? 8.016 -9.984 -17.984 1 98.62 189 ASP B CA 1
ATOM 3534 C C . ASP B 1 189 ? 6.984 -8.891 -18.281 1 98.62 189 ASP B C 1
ATOM 3536 O O . ASP B 1 189 ? 5.785 -9.172 -18.375 1 98.62 189 ASP B O 1
ATOM 3540 N N . MET B 1 190 ? 7.484 -7.738 -18.297 1 98.62 190 MET B N 1
ATOM 3541 C CA . MET B 1 190 ? 6.621 -6.562 -18.359 1 98.62 190 ME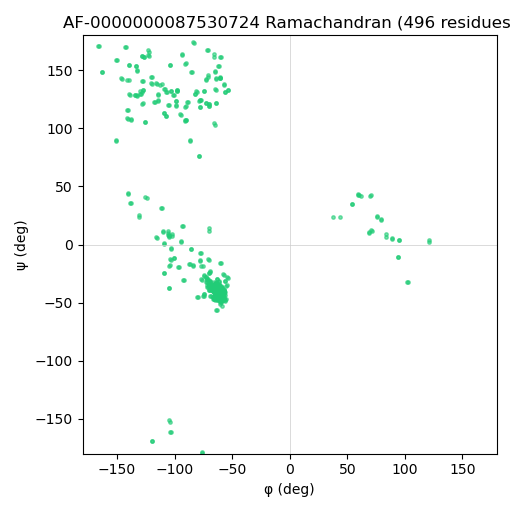T B CA 1
ATOM 3542 C C . MET B 1 190 ? 7.086 -5.617 -19.469 1 98.62 190 MET B C 1
ATOM 3544 O O . MET B 1 190 ? 8.273 -5.312 -19.562 1 98.62 190 MET B O 1
ATOM 3548 N N . THR B 1 191 ? 6.145 -5.16 -20.312 1 98.06 191 THR B N 1
ATOM 3549 C CA . THR B 1 191 ? 6.523 -4.238 -21.375 1 98.06 191 THR B CA 1
ATOM 3550 C C . THR B 1 191 ? 7.109 -2.953 -20.797 1 98.06 191 THR B C 1
ATOM 3552 O O . THR B 1 191 ? 6.879 -2.631 -19.625 1 98.06 191 THR B O 1
ATOM 3555 N N . ARG B 1 192 ? 7.828 -2.154 -21.516 1 96.31 192 ARG B N 1
ATOM 3556 C CA . ARG B 1 192 ? 8.609 -1.015 -21.047 1 96.31 192 ARG B CA 1
ATOM 3557 C C . ARG B 1 192 ? 7.758 0.247 -20.984 1 96.31 192 ARG B C 1
ATOM 3559 O O . ARG B 1 192 ? 8.141 1.229 -20.344 1 96.31 192 ARG B O 1
ATOM 3566 N N . ASP B 1 193 ? 6.652 0.19 -21.656 1 96.56 193 ASP B N 1
ATOM 3567 C CA . ASP B 1 193 ? 5.77 1.353 -21.672 1 96.56 193 ASP B CA 1
ATOM 3568 C C . ASP B 1 193 ? 5 1.476 -20.359 1 96.56 193 ASP B C 1
ATOM 3570 O O . A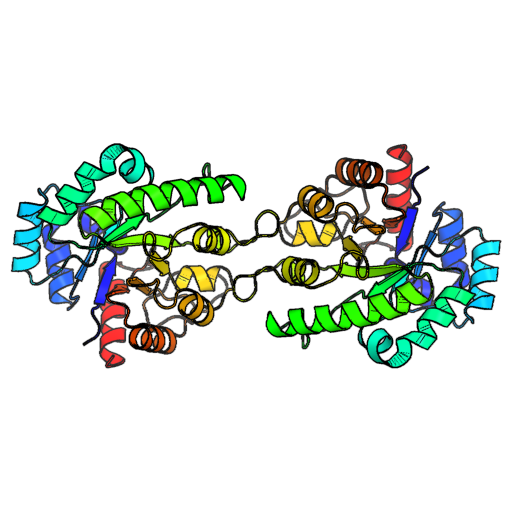SP B 1 193 ? 5.199 0.677 -19.438 1 96.56 193 ASP B O 1
ATOM 3574 N N . GLU B 1 194 ? 4.137 2.471 -20.219 1 93.5 194 GLU B N 1
ATOM 3575 C CA . GLU B 1 194 ? 3.402 2.766 -19 1 93.5 194 GLU B CA 1
ATOM 3576 C C . GLU B 1 194 ? 2.34 1.706 -18.719 1 93.5 194 GLU B C 1
ATOM 3578 O O . GLU B 1 194 ? 1.999 1.446 -17.562 1 93.5 194 GLU B O 1
ATOM 3583 N N . GLU B 1 195 ? 1.91 1.061 -19.734 1 95.25 195 GLU B N 1
ATOM 3584 C CA . GLU B 1 195 ? 0.891 0.03 -19.562 1 95.25 195 GLU B CA 1
ATOM 3585 C C . GLU B 1 195 ? 1.416 -1.135 -18.734 1 95.25 195 GLU B C 1
ATOM 3587 O O . GLU B 1 195 ? 0.674 -1.728 -17.953 1 95.25 195 GLU B O 1
ATOM 3592 N N . GLY B 1 196 ? 2.654 -1.435 -18.906 1 97.94 196 GLY B N 1
ATOM 3593 C CA . GLY B 1 196 ? 3.223 -2.574 -18.203 1 97.94 196 GLY B CA 1
ATOM 3594 C C . GLY B 1 196 ? 2.529 -3.883 -18.531 1 97.94 196 GLY B C 1
ATOM 3595 O O . GLY B 1 196 ? 2.16 -4.637 -17.625 1 97.94 196 GLY B O 1
ATOM 3596 N N . PHE B 1 197 ? 2.26 -4.047 -19.828 1 98.06 197 PHE B N 1
ATOM 3597 C CA . PHE B 1 197 ? 1.598 -5.258 -20.297 1 98.06 197 PHE B CA 1
ATOM 3598 C C . PHE B 1 197 ? 2.545 -6.453 -20.219 1 98.06 197 PHE B C 1
ATOM 3600 O O . PHE B 1 197 ? 3.736 -6.289 -19.953 1 98.06 197 PHE B O 1
ATOM 3607 N N . PHE B 1 198 ? 1.99 -7.602 -20.359 1 98.69 198 PHE B N 1
ATOM 3608 C CA . PHE B 1 198 ? 2.781 -8.828 -20.375 1 98.69 198 PHE B CA 1
ATOM 3609 C C . PHE B 1 198 ? 3.719 -8.852 -21.578 1 98.69 198 PHE B C 1
ATOM 3611 O O . PHE B 1 198 ? 3.363 -8.383 -22.656 1 98.69 198 PHE B O 1
ATOM 3618 N N . ALA B 1 199 ? 4.914 -9.375 -21.406 1 98.44 199 ALA B N 1
ATOM 3619 C CA . ALA B 1 199 ? 5.914 -9.508 -22.453 1 98.44 199 ALA B CA 1
ATOM 3620 C C . ALA B 1 199 ? 6.641 -10.852 -22.359 1 98.44 199 ALA B C 1
ATOM 3622 O O . ALA B 1 199 ? 6.633 -11.484 -21.297 1 98.44 199 ALA B O 1
ATOM 3623 N N . GLU B 1 200 ? 7.141 -11.312 -23.438 1 98.56 200 GLU B N 1
ATOM 3624 C CA . GLU B 1 200 ? 8.031 -12.469 -23.391 1 98.56 200 GLU B CA 1
ATOM 3625 C C . GLU B 1 200 ? 9.266 -12.18 -22.547 1 98.56 200 GLU B C 1
ATOM 3627 O O . GLU B 1 200 ? 9.797 -11.07 -22.562 1 98.56 200 GLU B O 1
ATOM 3632 N N . LEU B 1 201 ? 9.688 -13.227 -21.828 1 98.44 201 LEU B N 1
ATOM 3633 C CA . LEU B 1 201 ? 10.859 -13.047 -20.984 1 98.44 201 LEU B CA 1
ATOM 3634 C C . LEU B 1 201 ? 12.031 -12.5 -21.797 1 98.44 201 LEU B C 1
ATOM 3636 O O . LEU B 1 201 ? 12.312 -12.977 -22.891 1 98.44 201 LEU B O 1
ATOM 3640 N N . GLY B 1 202 ? 12.688 -11.492 -21.266 1 97.62 202 GLY B N 1
ATOM 3641 C CA . GLY B 1 202 ? 13.875 -10.922 -21.891 1 97.62 202 GLY B CA 1
ATOM 3642 C C . GLY B 1 202 ? 13.562 -9.742 -22.781 1 97.62 202 GLY B C 1
ATOM 3643 O O . GLY B 1 202 ? 14.477 -9.023 -23.219 1 97.62 202 GLY B O 1
ATOM 3644 N N . THR B 1 203 ? 12.32 -9.492 -23.078 1 97.75 203 THR B N 1
ATOM 3645 C CA . THR B 1 203 ? 11.961 -8.406 -23.969 1 97.75 203 THR B CA 1
ATOM 3646 C C . THR B 1 203 ? 11.43 -7.211 -23.188 1 97.75 203 THR B C 1
ATOM 3648 O O . THR B 1 203 ? 11.273 -6.117 -23.75 1 97.75 203 THR B O 1
ATOM 3651 N N . GLY B 1 204 ? 11.133 -7.492 -21.906 1 98.38 204 GLY B N 1
ATOM 3652 C CA . GLY B 1 204 ? 10.539 -6.438 -21.094 1 98.38 204 GLY B CA 1
ATOM 3653 C C . GLY B 1 204 ? 11.523 -5.797 -20.141 1 98.38 204 GLY B C 1
ATOM 3654 O O . GLY B 1 204 ? 12.727 -5.797 -20.391 1 98.38 204 GLY B O 1
ATOM 3655 N N . ARG B 1 205 ? 11.008 -5.117 -19.109 1 98.19 205 ARG B N 1
ATOM 3656 C CA . ARG B 1 205 ? 11.836 -4.273 -18.25 1 98.19 205 ARG B CA 1
ATOM 3657 C C . ARG B 1 205 ? 12.125 -4.961 -16.922 1 98.19 205 ARG B C 1
ATOM 3659 O O . ARG B 1 205 ? 12.828 -4.414 -16.062 1 98.19 205 ARG B O 1
ATOM 3666 N N . MET B 1 206 ? 11.578 -6.156 -16.656 1 98.38 206 MET B N 1
ATOM 3667 C CA . MET B 1 206 ? 11.867 -6.832 -15.398 1 98.38 206 MET B CA 1
ATOM 3668 C C . MET B 1 206 ? 13.289 -7.387 -15.391 1 98.38 206 MET B C 1
ATOM 3670 O O . MET B 1 206 ? 13.797 -7.82 -16.422 1 98.38 206 MET B O 1
ATOM 3674 N N . ASP B 1 207 ? 13.961 -7.312 -14.273 1 98.12 207 ASP B N 1
ATOM 3675 C CA . ASP B 1 207 ? 15.305 -7.855 -14.117 1 98.12 207 ASP B CA 1
ATOM 3676 C C . ASP B 1 207 ? 15.266 -9.367 -13.922 1 98.12 207 ASP B C 1
ATOM 3678 O O . ASP B 1 207 ? 15.555 -9.867 -12.828 1 98.12 207 ASP B O 1
ATOM 3682 N N . ILE B 1 208 ? 15.039 -10.047 -15.023 1 98.06 208 ILE B N 1
ATOM 3683 C CA . ILE B 1 208 ? 14.82 -11.492 -14.992 1 98.06 208 ILE B CA 1
ATOM 3684 C C . ILE B 1 208 ? 16.078 -12.195 -14.484 1 98.06 208 ILE B C 1
ATOM 3686 O O . ILE B 1 208 ? 15.992 -13.156 -13.711 1 98.06 208 ILE B O 1
ATOM 3690 N N . GLU B 1 209 ? 17.172 -11.719 -14.859 1 97.38 209 GLU B N 1
ATOM 3691 C CA . GLU B 1 209 ? 18.438 -12.328 -14.445 1 97.38 209 GLU B CA 1
ATOM 3692 C C . GLU B 1 209 ? 18.594 -12.281 -12.93 1 97.38 209 GLU B C 1
ATOM 3694 O O . GLU B 1 209 ? 18.953 -13.289 -12.312 1 97.38 209 GLU B O 1
ATOM 3699 N N . ALA B 1 210 ? 18.344 -11.133 -12.328 1 98 210 ALA B N 1
ATOM 3700 C CA . ALA B 1 210 ? 18.453 -10.992 -10.875 1 98 210 ALA B CA 1
ATOM 3701 C C . ALA B 1 210 ? 17.438 -11.891 -10.164 1 98 210 ALA B C 1
ATOM 3703 O O . ALA B 1 210 ? 17.75 -12.492 -9.133 1 98 210 ALA B O 1
ATOM 3704 N N . ILE B 1 211 ? 16.25 -12 -10.727 1 98.06 211 ILE B N 1
ATOM 3705 C CA . ILE B 1 211 ? 15.203 -12.828 -10.148 1 98.06 211 ILE B CA 1
ATOM 3706 C C . ILE B 1 211 ? 15.625 -14.297 -10.18 1 98.06 211 ILE B C 1
ATOM 3708 O O . ILE B 1 211 ? 15.477 -15.008 -9.18 1 98.06 211 ILE B O 1
ATOM 3712 N N . LEU B 1 212 ? 16.172 -14.695 -11.289 1 97.38 212 LEU B N 1
ATOM 3713 C CA . LEU B 1 212 ? 16.609 -16.078 -11.438 1 97.38 212 LEU B CA 1
ATOM 3714 C C . LEU B 1 212 ? 17.766 -16.375 -10.484 1 97.38 212 LEU B C 1
ATOM 3716 O O . LEU B 1 212 ? 17.812 -17.453 -9.883 1 97.38 212 LEU B O 1
ATOM 3720 N N . LYS B 1 213 ? 18.672 -15.453 -10.359 1 96.75 213 LYS B N 1
ATOM 3721 C CA . LYS B 1 213 ? 19.797 -15.625 -9.438 1 96.75 213 LYS B CA 1
ATOM 3722 C C . LYS B 1 213 ? 19.297 -15.781 -8 1 96.75 213 LYS B C 1
ATOM 3724 O O . LYS B 1 213 ? 19.766 -16.656 -7.27 1 96.75 213 LYS B O 1
ATOM 3729 N N . GLN B 1 214 ? 18.344 -14.961 -7.645 1 97.44 214 GLN B N 1
ATOM 3730 C CA . GLN B 1 214 ? 17.797 -15.039 -6.301 1 97.44 214 GLN B CA 1
ATOM 3731 C C . GLN B 1 214 ? 17.016 -16.344 -6.098 1 97.44 214 GLN B C 1
ATOM 3733 O O . GLN B 1 214 ? 17.078 -16.938 -5.023 1 97.44 214 GLN B O 1
ATOM 3738 N N . ALA B 1 215 ? 16.312 -16.75 -7.109 1 97.19 215 ALA B N 1
ATOM 3739 C CA . ALA B 1 215 ? 15.586 -18.016 -7.035 1 97.19 215 ALA B CA 1
ATOM 3740 C C . ALA B 1 215 ? 16.547 -19.172 -6.812 1 97.19 215 ALA B C 1
ATOM 3742 O O . ALA B 1 215 ? 16.266 -20.078 -6.023 1 97.19 215 ALA B O 1
ATOM 3743 N N . LYS B 1 216 ? 17.625 -19.141 -7.512 1 95.88 216 LYS B N 1
ATOM 3744 C CA . LYS B 1 216 ? 18.641 -20.188 -7.355 1 95.88 216 LYS B CA 1
ATOM 3745 C C . LYS B 1 216 ? 19.234 -20.172 -5.945 1 95.88 216 LYS B C 1
ATOM 3747 O O . LYS B 1 216 ? 19.359 -21.219 -5.312 1 95.88 216 LYS B O 1
ATOM 3752 N N . GLN B 1 217 ? 19.531 -18.984 -5.465 1 96.44 217 GLN B N 1
ATOM 3753 C CA . GLN B 1 217 ? 20.094 -18.828 -4.129 1 96.44 217 GLN B CA 1
ATOM 3754 C C . GLN B 1 217 ? 19.141 -19.344 -3.062 1 96.44 217 GLN B C 1
ATOM 3756 O O . GLN B 1 217 ? 19.562 -19.891 -2.045 1 96.44 217 GLN B O 1
ATOM 3761 N N . GLN B 1 218 ? 17.906 -19.203 -3.352 1 96.88 218 GLN B N 1
ATOM 3762 C CA . GLN B 1 218 ? 16.891 -19.609 -2.379 1 96.88 218 GLN B CA 1
ATOM 3763 C C . GLN B 1 218 ? 16.406 -21.031 -2.639 1 96.88 218 GLN B C 1
ATOM 3765 O O . GLN B 1 218 ? 15.438 -21.484 -2.023 1 96.88 218 GLN B O 1
ATOM 3770 N N . GLU B 1 219 ? 16.969 -21.656 -3.58 1 96.19 219 GLU B N 1
ATOM 3771 C CA . GLU B 1 219 ? 16.719 -23.062 -3.889 1 96.19 219 GLU B CA 1
ATOM 3772 C C . GLU B 1 219 ? 15.25 -23.297 -4.242 1 96.19 219 GLU B C 1
ATOM 3774 O O . GLU B 1 219 ? 14.633 -24.234 -3.752 1 96.19 219 GLU B O 1
ATOM 3779 N N . VAL B 1 220 ? 14.719 -22.406 -5.012 1 96.94 220 VAL B N 1
ATOM 3780 C CA . VAL B 1 220 ? 13.359 -22.562 -5.523 1 96.94 220 VAL B CA 1
ATOM 3781 C C . VAL B 1 220 ? 13.289 -23.781 -6.445 1 96.94 220 VAL B C 1
ATOM 3783 O O . VAL B 1 220 ? 14.125 -23.938 -7.336 1 96.94 220 VAL B O 1
ATOM 3786 N N . ALA B 1 221 ? 12.312 -24.547 -6.254 1 97.12 221 ALA B N 1
ATOM 3787 C CA . ALA B 1 221 ? 12.242 -25.844 -6.93 1 97.12 221 ALA B CA 1
ATOM 3788 C C . ALA B 1 221 ? 11.883 -25.672 -8.406 1 97.12 221 ALA B C 1
ATOM 3790 O O . ALA B 1 221 ? 12.461 -26.344 -9.266 1 97.12 221 ALA B O 1
ATOM 3791 N N . TRP B 1 222 ? 10.953 -24.812 -8.695 1 97.94 222 TRP B N 1
ATOM 3792 C CA . TRP B 1 222 ? 10.492 -24.609 -10.062 1 97.94 222 TRP B CA 1
ATOM 3793 C C . TRP B 1 222 ? 10.414 -23.125 -10.406 1 97.94 222 TRP B C 1
ATOM 3795 O O . TRP B 1 222 ? 9.875 -22.328 -9.641 1 97.94 222 TRP B O 1
ATOM 3805 N N . GLN B 1 223 ? 10.992 -22.766 -11.477 1 97.81 223 GLN B N 1
ATOM 3806 C CA . GLN B 1 223 ? 10.773 -21.469 -12.133 1 97.81 223 GLN B CA 1
ATOM 3807 C C . GLN B 1 223 ? 9.727 -21.578 -13.234 1 97.81 223 GLN B C 1
ATOM 3809 O O . GLN B 1 223 ? 9.961 -22.234 -14.258 1 97.81 223 GLN B O 1
ATOM 3814 N N . ILE B 1 224 ? 8.594 -20.953 -13.023 1 98.75 224 ILE B N 1
ATOM 3815 C CA . ILE B 1 224 ? 7.434 -21.234 -13.859 1 98.75 224 ILE B CA 1
ATOM 3816 C C . ILE B 1 224 ? 7.141 -20.047 -14.758 1 98.75 224 ILE B C 1
ATOM 3818 O O . ILE B 1 224 ? 6.738 -18.984 -14.281 1 98.75 224 ILE B O 1
ATOM 3822 N N . VAL B 1 225 ? 7.328 -20.234 -16.078 1 98.75 225 VAL B N 1
ATOM 3823 C CA . VAL B 1 225 ? 7.055 -19.219 -17.062 1 98.75 225 VAL B CA 1
ATOM 3824 C C . VAL B 1 225 ? 5.547 -19.062 -17.266 1 98.75 225 VAL B C 1
ATOM 3826 O O . VAL B 1 225 ? 4.824 -20.062 -17.344 1 98.75 225 VAL B O 1
ATOM 3829 N N . GLU B 1 226 ? 5.141 -17.828 -17.234 1 98.81 226 GLU B N 1
ATOM 3830 C CA . GLU B 1 226 ? 3.734 -17.547 -17.5 1 98.81 226 GLU B CA 1
ATOM 3831 C C . GLU B 1 226 ? 3.564 -16.219 -18.219 1 98.81 226 GLU B C 1
ATOM 3833 O O . GLU B 1 226 ? 4.316 -15.266 -17.984 1 98.81 226 GLU B O 1
ATOM 3838 N N . GLN B 1 227 ? 2.615 -16.188 -19.125 1 98.56 227 GLN B N 1
ATOM 3839 C CA . GLN B 1 227 ? 2.135 -14.961 -19.766 1 98.56 227 GLN B CA 1
ATOM 3840 C C . GLN B 1 227 ? 0.613 -14.969 -19.891 1 98.56 227 GLN B C 1
ATOM 3842 O O . GLN B 1 227 ? 0.054 -15.68 -20.734 1 98.56 227 GLN B O 1
ATOM 3847 N N . ASP B 1 228 ? -0.028 -14.133 -19.078 1 97.75 228 ASP B N 1
ATOM 3848 C CA . ASP B 1 228 ? -1.482 -14.172 -18.953 1 97.75 228 ASP B CA 1
ATOM 3849 C C . ASP B 1 228 ? -2.148 -13.82 -20.281 1 97.75 228 ASP B C 1
ATOM 3851 O O . ASP B 1 228 ? -3.209 -14.352 -20.609 1 97.75 228 ASP B O 1
ATOM 3855 N N . GLU B 1 229 ? -1.544 -12.875 -20.953 1 97.62 229 GLU B N 1
ATOM 3856 C CA . GLU B 1 229 ? -1.999 -12.461 -22.281 1 97.62 229 GLU B CA 1
ATOM 3857 C C . GLU B 1 229 ? -0.819 -12.188 -23.219 1 97.62 229 GLU B C 1
ATOM 3859 O O . GLU B 1 229 ? 0.219 -11.688 -22.781 1 97.62 229 GLU B O 1
ATOM 3864 N N . SER B 1 230 ? -1.01 -12.57 -24.391 1 97.06 230 SER B N 1
ATOM 3865 C CA . SER B 1 230 ? 0.002 -12.312 -25.422 1 97.06 230 SER B CA 1
ATOM 3866 C C . SER B 1 230 ? -0.556 -11.461 -26.547 1 97.06 230 SER B C 1
ATOM 3868 O O . SER B 1 230 ? -1.71 -11.625 -26.953 1 97.06 230 SER B O 1
ATOM 3870 N N . ARG B 1 231 ? 0.207 -10.508 -27.031 1 93.69 231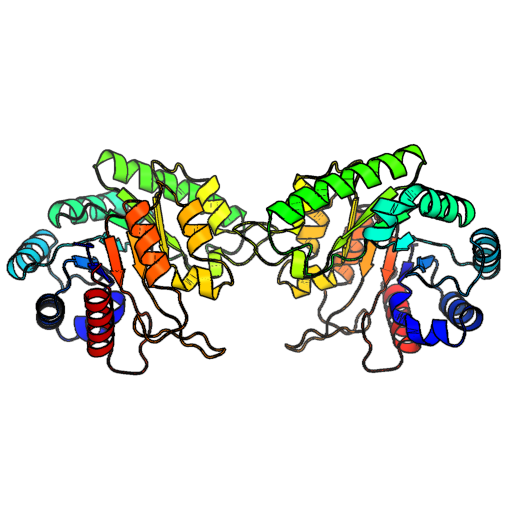 ARG B N 1
ATOM 3871 C CA . ARG B 1 231 ? -0.193 -9.711 -28.203 1 93.69 231 ARG B CA 1
ATOM 3872 C C . ARG B 1 231 ? -0.1 -10.531 -29.484 1 93.69 231 ARG B C 1
ATOM 3874 O O . ARG B 1 231 ? -0.879 -10.32 -30.406 1 93.69 231 ARG B O 1
ATOM 3881 N N . GLY B 1 232 ? 0.728 -11.484 -29.562 1 95.25 232 GLY B N 1
ATOM 3882 C CA . GLY B 1 232 ? 0.851 -12.445 -30.641 1 95.25 232 GLY B CA 1
ATOM 3883 C C . GLY B 1 232 ? 0.296 -13.812 -30.297 1 95.25 232 GLY B C 1
ATOM 3884 O O . GLY B 1 232 ? -0.671 -13.922 -29.547 1 95.25 232 GLY B O 1
ATOM 3885 N N . GLU B 1 233 ? 0.908 -14.812 -30.953 1 97.38 233 GLU B N 1
ATOM 3886 C CA . GLU B 1 233 ? 0.506 -16.188 -30.672 1 97.38 233 GLU B CA 1
ATOM 3887 C C . GLU B 1 233 ? 1.134 -16.688 -29.375 1 97.38 233 GLU B C 1
ATOM 3889 O O . GLU B 1 233 ? 2.359 -16.75 -29.25 1 97.38 233 GLU B O 1
ATOM 3894 N N . PRO B 1 234 ? 0.299 -17.125 -28.469 1 98.62 234 PRO B N 1
ATOM 3895 C CA . PRO B 1 234 ? 0.817 -17.531 -27.156 1 98.62 234 PRO B CA 1
ATOM 3896 C C . PRO B 1 234 ? 1.876 -18.625 -27.25 1 98.62 234 PRO B C 1
ATOM 3898 O O . PRO B 1 234 ? 2.865 -18.609 -26.516 1 98.62 234 PRO B O 1
ATOM 3901 N N . ILE B 1 235 ? 1.675 -19.547 -28.125 1 98.5 235 ILE B N 1
ATOM 3902 C CA . ILE B 1 235 ? 2.611 -20.672 -28.266 1 98.5 235 ILE B CA 1
ATOM 3903 C C . ILE B 1 235 ? 3.986 -20.141 -28.672 1 98.5 235 ILE B C 1
ATOM 3905 O O . ILE B 1 235 ? 5.012 -20.656 -28.234 1 98.5 235 ILE B O 1
ATOM 3909 N N . GLU B 1 236 ? 4.055 -19.109 -29.5 1 98.25 236 GLU B N 1
ATOM 3910 C CA . GLU B 1 236 ? 5.316 -18.5 -29.891 1 98.25 236 GLU B CA 1
ATOM 3911 C C . GLU B 1 236 ? 5.926 -17.703 -28.734 1 98.25 236 GLU B C 1
ATOM 3913 O O . GLU B 1 236 ? 7.148 -17.656 -28.578 1 98.25 236 GLU B O 1
ATOM 3918 N N . SER B 1 237 ? 5.078 -17.109 -27.953 1 98.5 237 SER B N 1
ATOM 3919 C CA . SER B 1 237 ? 5.535 -16.344 -26.797 1 98.5 237 SER B CA 1
ATOM 3920 C C . SER B 1 237 ? 6.258 -17.234 -25.797 1 98.5 237 SER B C 1
ATOM 3922 O O . SER B 1 237 ? 7.316 -16.875 -25.281 1 98.5 237 SER B O 1
ATOM 3924 N N . VAL B 1 238 ? 5.648 -18.375 -25.516 1 98.31 238 VAL B N 1
ATOM 3925 C CA . VAL B 1 238 ? 6.262 -19.234 -24.516 1 98.31 238 VAL B CA 1
ATOM 3926 C C . VAL B 1 238 ? 7.555 -19.828 -25.062 1 98.31 238 VAL B C 1
ATOM 3928 O O . VAL B 1 238 ? 8.516 -20.047 -24.312 1 98.31 238 VAL B O 1
ATOM 3931 N N . LYS B 1 239 ? 7.598 -20.078 -26.391 1 98.31 239 LYS B N 1
ATOM 3932 C CA . LYS B 1 239 ? 8.836 -20.531 -27.016 1 98.31 239 LYS B CA 1
ATOM 3933 C C . LYS B 1 239 ? 9.938 -19.484 -26.875 1 98.31 239 LYS B C 1
ATOM 3935 O O . LYS B 1 239 ? 11.062 -19.812 -26.484 1 98.31 239 LYS B O 1
ATOM 3940 N N . GLU B 1 240 ? 9.633 -18.297 -27.156 1 98 240 GLU B N 1
ATOM 3941 C CA . GLU B 1 240 ? 10.586 -17.188 -27.062 1 98 240 GLU B CA 1
ATOM 3942 C C . GLU B 1 240 ? 11.094 -17.016 -25.641 1 98 240 GLU B C 1
ATOM 3944 O O . GLU B 1 240 ? 12.289 -16.797 -25.422 1 98 240 GLU B O 1
ATOM 3949 N N . SER B 1 241 ? 10.211 -17.141 -24.703 1 98.25 241 SER B N 1
ATOM 3950 C CA . SER B 1 241 ? 10.586 -17 -23.297 1 98.25 241 SER B CA 1
ATOM 3951 C C . SER B 1 241 ? 11.555 -18.094 -22.875 1 98.25 241 SER B C 1
ATOM 3953 O O . SER B 1 241 ? 12.539 -17.828 -22.172 1 98.25 241 SER B O 1
ATOM 3955 N N . LEU B 1 242 ? 11.297 -19.266 -23.297 1 97.81 242 LEU B N 1
ATOM 3956 C CA . LEU B 1 242 ? 12.195 -20.359 -22.953 1 97.81 242 LEU B CA 1
ATOM 3957 C C . LEU B 1 242 ? 13.562 -20.172 -23.609 1 97.81 242 LEU B C 1
ATOM 3959 O O . LEU B 1 242 ? 14.586 -20.469 -22.984 1 97.81 242 LEU B O 1
ATOM 3963 N N . GLN B 1 243 ? 13.609 -19.734 -24.828 1 96.81 243 GLN B N 1
ATOM 3964 C CA . GLN B 1 243 ? 14.875 -19.484 -25.516 1 96.81 243 GLN B CA 1
ATOM 3965 C C . GLN B 1 243 ? 15.719 -18.453 -24.75 1 96.81 243 GLN B C 1
ATOM 3967 O O . GLN B 1 243 ? 16.938 -18.609 -24.641 1 96.81 243 GLN B O 1
ATOM 3972 N N . TYR B 1 244 ? 15.078 -17.484 -24.297 1 97.56 244 TYR B N 1
ATOM 3973 C CA . TYR B 1 244 ? 15.766 -16.484 -23.5 1 97.56 244 TYR B CA 1
ATOM 3974 C C . TYR B 1 244 ? 16.406 -17.109 -22.266 1 97.56 244 TYR B C 1
ATOM 3976 O O . TYR B 1 244 ? 17.562 -16.828 -21.938 1 97.56 244 TYR B O 1
ATOM 3984 N N . LEU B 1 245 ? 15.625 -17.953 -21.578 1 96.56 245 LEU B N 1
ATOM 3985 C CA . LEU B 1 245 ? 16.141 -18.609 -20.391 1 96.56 245 LEU B CA 1
ATOM 3986 C C . LEU B 1 245 ? 17.328 -19.484 -20.719 1 96.56 245 LEU B C 1
ATOM 3988 O O . LEU B 1 245 ? 18.297 -19.562 -19.938 1 96.56 245 LEU B O 1
ATOM 3992 N N . HIS B 1 246 ? 17.312 -20.156 -21.859 1 93.81 246 HIS B N 1
ATOM 3993 C CA . HIS B 1 246 ? 18.422 -21 -22.281 1 93.81 246 HIS B CA 1
ATOM 3994 C C . HIS B 1 246 ? 19.672 -20.172 -22.531 1 93.81 246 HIS B C 1
ATOM 3996 O O . HIS B 1 246 ? 20.797 -20.641 -22.297 1 93.81 246 HIS B O 1
ATOM 4002 N N . GLN B 1 247 ? 19.438 -19.016 -22.984 1 92.75 247 GLN B N 1
ATOM 4003 C CA . GLN B 1 247 ? 20.562 -18.125 -23.266 1 92.75 247 GLN B CA 1
ATOM 4004 C C . GLN B 1 247 ? 21.234 -17.672 -21.969 1 92.75 247 GLN B C 1
ATOM 4006 O O . GLN B 1 247 ? 22.438 -17.406 -21.938 1 92.75 247 GLN B O 1
ATOM 4011 N N . LEU B 1 248 ? 20.453 -17.406 -20.938 1 90.5 248 LEU B N 1
ATOM 4012 C CA . LEU B 1 248 ? 21.016 -16.984 -19.656 1 90.5 248 LEU B CA 1
ATOM 4013 C C . LEU B 1 248 ? 21.75 -18.141 -18.984 1 90.5 248 LEU B C 1
ATOM 4015 O O . LEU B 1 248 ? 22.578 -17.906 -18.094 1 90.5 248 LEU B O 1
ATOM 4019 N N . SER B 1 249 ? 22.062 -19.156 -19.531 1 65.44 249 SER B N 1
ATOM 4020 C CA . SER B 1 249 ? 22.781 -20.328 -19.062 1 65.44 249 SER B CA 1
ATOM 4021 C C . SER B 1 249 ? 22.391 -20.656 -17.625 1 65.44 249 SER B C 1
ATOM 4023 O O . SER B 1 249 ? 23.266 -20.922 -16.781 1 65.44 249 SER B O 1
ATOM 4025 N N . ILE B 1 250 ? 21.344 -20.281 -17.234 1 52.75 250 ILE B N 1
ATOM 4026 C CA . ILE B 1 250 ? 21 -20.578 -15.844 1 52.75 250 ILE B CA 1
ATOM 4027 C C . ILE B 1 250 ? 20.188 -21.875 -15.781 1 52.75 250 ILE B C 1
ATOM 4029 O O . ILE B 1 250 ? 19.438 -22.188 -16.703 1 52.75 250 ILE B O 1
#

Secondary structure (DSSP, 8-state):
---EEEEGGGGHHHHHH-HHHHHHHHHHHT--EEEE-S--TT--HHHHHHHHHHTT-EEEEEE--HHHHHH-HHHHHHHHHHHT--EEEE----GGG-SSHHHHHHHHHHHHHHHHHHHHTT-EEEEEP-SGGGS-BTTB-HHHHHHHTS-TTT-EEEEEHHHHHHTT--HHHHHHHTTTS-SEEEE-EE-SSTT--EE-TTTSSS-HHHHHHHHHHTT-SEEEE--S--SS-HHHHHHHHHHHHHHTT-/---EEEEGGGGHHHHHH-HHHHHHHHHHHT--EEEE-S--TT--HHHHHHHHHHTT-EEEEEE--HHHHHH-HHHHHHHHHHHT--EEEE----GGG-SSHHHHHHHHHHHHHHHHHHHHTT-EEEEEP-SGGGS-BTTB-HHHHHHHTS-TTT-EEEEEHHHHHHTT--HHHHHHHTTTS-SEEEE-EE-SSTT--EE-TTTSSS-HHHHHHHHHHTT-SEEEE--S--SS-HHHHHHHHHHHHHHHT-

Solvent-accessible surface area (backbone atoms only — not comparable to full-atom values): 25518 Å² total; per-residue (Å²): 128,68,45,36,23,36,36,41,60,37,41,49,68,55,38,72,75,35,38,66,64,45,50,50,50,47,29,71,74,60,42,47,21,31,25,41,59,74,74,58,76,84,46,53,39,53,56,42,30,52,51,33,52,74,58,56,34,42,52,62,28,34,44,41,53,53,67,48,46,74,74,42,40,67,58,53,50,52,39,27,57,51,37,66,30,50,30,42,27,35,59,63,76,60,74,91,57,61,82,43,64,68,40,40,52,53,46,16,51,51,47,35,54,46,10,48,59,30,46,78,72,70,27,47,29,25,43,34,59,54,36,74,35,49,41,59,46,90,74,37,31,48,50,49,50,35,58,74,56,27,53,60,91,26,38,27,33,29,47,31,40,44,28,35,40,73,47,66,37,55,42,67,56,52,53,58,73,34,58,91,23,36,48,36,33,39,45,44,22,24,34,79,58,92,78,50,42,59,31,42,44,86,74,28,66,55,65,58,67,62,50,51,52,51,36,58,76,58,61,38,60,33,46,26,38,43,42,89,53,58,95,64,59,43,72,58,39,55,48,50,23,50,53,42,44,57,70,67,70,80,127,66,45,36,22,36,36,41,60,39,43,48,67,54,36,72,75,35,39,68,64,45,52,51,49,47,30,72,73,60,42,48,22,31,25,41,59,76,72,60,76,85,48,52,41,54,56,41,32,53,51,33,51,74,57,56,34,42,52,63,28,34,42,43,52,52,68,49,45,75,74,42,39,67,59,54,51,52,39,27,57,51,38,66,30,49,30,43,27,33,58,64,78,58,72,90,59,60,81,43,62,69,40,39,51,52,47,16,51,51,45,35,53,48,8,49,58,30,46,78,71,69,26,47,29,26,43,35,60,53,37,75,36,49,41,60,45,86,73,36,30,48,50,48,51,35,57,74,55,28,52,60,90,26,40,28,34,29,46,30,40,43,29,35,40,74,47,67,37,56,41,66,57,51,52,57,74,34,58,91,23,36,49,37,33,40,44,47,20,24,34,80,58,92,80,51,43,60,30,42,44,86,73,29,66,57,64,58,66,62,50,50,52,50,36,59,75,59,60,39,60,33,44,26,39,42,42,90,53,58,95,65,58,44,72,57,39,54,48,49,24,50,51,41,47,60,67,64,70,84

Nearest PDB structures (foldseek):
  3obe-assembly1_A  TM=8.837E-01  e=4.476E-19  Parabacteroides distasonis ATCC 8503
  8tct-assembly1_A-2  TM=8.288E-01  e=9.505E-19  Bacteroides thetaiotaomicron
  8bvk-assembly1_B  TM=8.780E-01  e=1.556E-16  Agrobacterium tumefaciens
  8bvk-assembly1_A  TM=8.550E-01  e=1.512E-14  Agrobacterium tumefaciens
  1yx1-assembly1_C  TM=6.420E-01  e=2.902E-09  Pseudomonas aeruginosa PAO1